Protein 3CJ1 (pdb70)

Foldseek 3Di:
DAKAKAKEWEQFFFWIKIWIKMFHPVCLQDFQGIFTQDMDTFPGGGLLVCLVPLLVSQVSCVVVVVVVCVRDDVVRQQVYEYEYEYELSLVQSCVVPVPSSVSNQVNNVVNVVVGNHNYDGHYYDDQVLFQVLLQSLQCRNVVQVDQDDDFPGTDPPTRAGAWEWEAGAFKIKTKGFDPDDDDDPVQWDWAQFANDITTMGMDIGGLLHQNSLVLQQVLLCVVPPQERAQFAAPDKDKDQVCVSCVTPSRVVGPRIDIYGYDLHLVVLLVSLVVVFAAPDEPDPDAQGPNHDDDADDAAYEYEYVVLVLVCCLCPQVVFDDQFLVRLSVSLSVLSNHHPVRQCVSPVDDCPCSRPSSNSSSNVSCCVCRRNNDHRVNSNRYHYDQDGNNHGRGSRVSVCCVVVVSTDSHDVVNVVVSVD

Organism: Rattus norvegicus (NCBI:txid10116)

Sequence (419 aa):
PALKYGIVLDAGSSHTSMFVYKWPADKENDTGIVGQHSSCDVQGGGISSYANDPSKAGQSLVRCLEQALRDVPRDRHASTPLYLGATAGMRLLNLTSPEATARVLEAVTQTLTQYPFDFRRGARILSGQDEGVFGWVTANYLLENFIKYGWVGRWIRPRKGTLGAMDLGGASTQITFETTSPSEDPGNEVHLLRLYGQHYRVYTHSFLCYGRDQILLRLLASALQIHRFHPCWPKGYSTQVLLQEVYQSPCTMGQSAIVSSLSGTSNATLCRDLVSRLFNISSCPFSQCSFNGVFQPPVAGNFIAFSAFYYTVDFLTTVMGLPVGTLKQLEEATTEITCNQTWTELQARVPGQKTRLADYCAVAMFIHQLLSRGYHFDERSFREVVFQKKAADTAVGWALGYMLNLTNLIPADLPGLRKGTHF

Radius of gyration: 22.25 Å; Cα contacts (8 Å, |Δi|>4): 853; chains: 1; bounding box: 43×50×69 Å

CATH classification: 3.30.420.40 (+1 more: 3.30.420.150)

Structure (mmCIF, N/CA/C/O backbone):
data_3CJ1
#
_entry.id   3CJ1
#
_cell.length_a   41.346
_cell.length_b   69.029
_cell.length_c   164.248
_cell.angle_alpha   90.00
_cell.angle_beta   90.00
_cell.angle_gamma   90.00
#
_symmetry.space_group_name_H-M   'P 21 21 21'
#
loop_
_entity.id
_entity.type
_entity.pdbx_description
1 polymer 'Ectonucleoside triphosphate diphosphohydrolase 2'
2 water water
#
loop_
_atom_site.group_PDB
_atom_site.id
_atom_site.type_symbol
_atom_site.label_atom_id
_atom_site.label_alt_id
_atom_site.label_comp_id
_atom_site.label_asym_id
_atom_site.label_entity_id
_atom_site.label_seq_id
_atom_site.pdbx_PDB_ins_code
_atom_site.Cartn_x
_atom_site.Cartn_y
_atom_site.Cartn_z
_atom_site.occupancy
_atom_site.B_iso_or_equiv
_atom_site.auth_seq_id
_atom_site.auth_comp_id
_atom_site.auth_asym_id
_atom_site.auth_atom_id
_atom_site.pdbx_PDB_model_num
ATOM 1 N N . PRO A 1 31 ? 33.427 37.542 -8.791 1.00 34.28 36 PRO A N 1
ATOM 2 C CA . PRO A 1 31 ? 34.145 38.815 -8.809 1.00 33.69 36 PRO A CA 1
ATOM 3 C C . PRO A 1 31 ? 33.342 39.954 -8.169 1.00 32.56 36 PRO A C 1
ATOM 4 O O . PRO A 1 31 ? 33.754 40.453 -7.122 1.00 33.28 36 PRO A O 1
ATOM 8 N N . ALA A 1 32 ? 32.225 40.366 -8.778 1.00 30.44 37 ALA A N 1
ATOM 9 C CA . ALA A 1 32 ? 31.349 41.364 -8.160 1.00 28.19 37 ALA A CA 1
ATOM 10 C C . ALA A 1 32 ? 30.575 40.706 -7.008 1.00 26.76 37 ALA A C 1
ATOM 11 O O . ALA A 1 32 ? 29.940 39.650 -7.201 1.00 25.87 37 ALA A O 1
ATOM 13 N N . LEU A 1 33 ? 30.650 41.332 -5.834 1.00 24.82 38 LEU A N 1
ATOM 14 C CA . LEU A 1 33 ? 30.097 40.759 -4.610 1.00 23.15 38 LEU A CA 1
ATOM 15 C C . LEU A 1 33 ? 28.798 41.424 -4.177 1.00 21.73 38 LEU A C 1
ATOM 16 O O . LEU A 1 33 ? 28.571 42.612 -4.451 1.00 21.49 38 LEU A O 1
ATOM 21 N N . LYS A 1 34 ? 27.940 40.638 -3.521 1.00 19.24 39 LYS A N 1
ATOM 22 C CA . LYS A 1 34 ? 26.788 41.172 -2.803 1.00 18.37 39 LYS A CA 1
ATOM 23 C C . LYS A 1 34 ? 27.002 40.923 -1.312 1.00 17.02 39 LYS A C 1
ATOM 24 O O . LYS A 1 34 ? 27.822 40.080 -0.933 1.00 14.93 39 LYS A O 1
ATOM 30 N N . TYR A 1 35 ? 26.289 41.681 -0.483 1.00 16.30 40 TYR A N 1
ATOM 31 C CA . TYR A 1 35 ? 26.469 41.614 0.975 1.00 16.50 40 TYR A CA 1
ATOM 32 C C . TYR A 1 35 ? 25.109 41.474 1.665 1.00 16.23 40 TYR A C 1
ATOM 33 O O . TYR A 1 35 ? 24.078 41.805 1.091 1.00 14.99 40 TYR A O 1
ATOM 42 N N . GLY A 1 36 ? 25.112 40.936 2.880 1.00 15.66 41 GLY A N 1
ATOM 43 C CA . GLY A 1 36 ? 23.885 40.922 3.690 1.00 15.41 41 GLY A CA 1
ATOM 44 C C . GLY A 1 36 ? 24.275 41.002 5.153 1.00 15.82 41 GLY A C 1
ATOM 45 O O . GLY A 1 36 ? 25.399 40.647 5.521 1.00 16.53 41 GLY A O 1
ATOM 46 N N . ILE A 1 37 ? 23.369 41.486 5.990 1.00 14.78 42 ILE A N 1
ATOM 47 C CA . ILE A 1 37 ? 23.725 41.692 7.380 1.00 15.06 42 ILE A CA 1
ATOM 48 C C . ILE A 1 37 ? 22.688 41.092 8.301 1.00 15.05 42 ILE A C 1
ATOM 49 O O . ILE A 1 37 ? 21.486 41.242 8.080 1.00 15.94 42 ILE A O 1
ATOM 54 N N . VAL A 1 38 ? 23.161 40.371 9.321 1.00 15.12 43 VAL A N 1
ATOM 55 C CA . VAL A 1 38 ? 22.264 39.884 10.361 1.00 15.63 43 VAL A CA 1
ATOM 56 C C . VAL A 1 38 ? 22.751 40.383 11.721 1.00 15.62 43 VAL A C 1
ATOM 57 O O . VAL A 1 38 ? 23.924 40.249 12.048 1.00 16.31 43 VAL A O 1
ATOM 61 N N . LEU A 1 39 ? 21.825 40.954 12.494 1.00 14.87 44 LEU A N 1
ATOM 62 C CA . LEU A 1 39 ? 22.059 41.234 13.911 1.00 15.48 44 LEU A CA 1
ATOM 63 C C . LEU A 1 39 ? 21.420 40.078 14.710 1.00 15.38 44 LEU A C 1
ATOM 64 O O . LEU A 1 39 ? 20.201 39.869 14.668 1.00 15.21 44 LEU A O 1
ATOM 69 N N . ASP A 1 40 ? 22.284 39.316 15.383 1.00 15.69 45 ASP A N 1
ATOM 70 C CA . ASP A 1 40 ? 21.908 38.249 16.282 1.00 16.08 45 ASP A CA 1
ATOM 71 C C . ASP A 1 40 ? 21.713 38.903 17.656 1.00 15.85 45 ASP A C 1
ATOM 72 O O . ASP A 1 40 ? 22.698 39.152 18.364 1.00 15.56 45 ASP A O 1
ATOM 77 N N . ALA A 1 41 ? 20.446 39.123 18.020 1.00 15.87 46 ALA A N 1
ATOM 78 C CA . ALA A 1 41 ? 20.072 39.759 19.290 1.00 16.68 46 ALA A CA 1
ATOM 79 C C . ALA A 1 41 ? 19.813 38.681 20.340 1.00 17.37 46 ALA A C 1
ATOM 80 O O . ALA A 1 41 ? 18.649 38.268 20.558 1.00 16.12 46 ALA A O 1
ATOM 82 N N . GLY A 1 42 ? 20.919 38.219 20.953 1.00 18.17 47 GLY A N 1
ATOM 83 C CA . GLY A 1 42 ? 20.897 37.112 21.910 1.00 19.13 47 GLY A CA 1
ATOM 84 C C . GLY A 1 42 ? 20.603 37.619 23.310 1.00 19.60 47 GLY A C 1
ATOM 85 O O . GLY A 1 42 ? 20.456 38.821 23.516 1.00 17.76 47 GLY A O 1
ATOM 86 N N . SER A 1 43 ? 20.502 36.707 24.274 1.00 19.99 48 SER A N 1
ATOM 87 C CA . SER A 1 43 ? 20.082 37.118 25.609 1.00 20.14 48 SER A CA 1
ATOM 88 C C . SER A 1 43 ? 21.102 37.963 26.341 1.00 20.45 48 SER A C 1
ATOM 89 O O . SER A 1 43 ? 20.710 38.819 27.107 1.00 22.51 48 SER A O 1
ATOM 92 N N . SER A 1 44 ? 22.392 37.701 26.140 1.00 19.33 49 SER A N 1
ATOM 93 C CA . SER A 1 44 ? 23.438 38.386 26.942 1.00 20.54 49 SER A CA 1
ATOM 94 C C . SER A 1 44 ? 24.054 39.553 26.185 1.00 19.76 49 SER A C 1
ATOM 95 O O . SER A 1 44 ? 24.697 40.424 26.784 1.00 19.78 49 SER A O 1
ATOM 98 N N . HIS A 1 45 ? 23.924 39.514 24.856 1.00 19.36 50 HIS A N 1
ATOM 99 C CA . HIS A 1 45 ? 24.457 40.556 24.009 1.00 19.22 50 HIS A CA 1
ATOM 100 C C . HIS A 1 45 ? 24.025 40.325 22.572 1.00 17.89 50 HIS A C 1
ATOM 101 O O . HIS A 1 45 ? 23.500 39.256 22.206 1.00 17.04 50 HIS A O 1
ATOM 108 N N . THR A 1 46 ? 24.236 41.392 21.808 1.00 18.02 51 THR A N 1
ATOM 109 C CA . THR A 1 46 ? 23.987 41.410 20.368 1.00 17.47 51 THR A CA 1
ATOM 110 C C . THR A 1 46 ? 25.300 41.302 19.609 1.00 17.51 51 THR A C 1
ATOM 111 O O . THR A 1 46 ? 26.295 41.954 19.951 1.00 17.17 51 THR A O 1
ATOM 115 N N . SER A 1 47 ? 25.305 40.461 18.572 1.00 16.86 52 SER A N 1
ATOM 116 C CA . SER A 1 47 ? 26.421 40.416 17.661 1.00 16.93 52 SER A CA 1
ATOM 117 C C . SER A 1 47 ? 25.950 40.698 16.248 1.00 18.08 52 SER A C 1
ATOM 118 O O . SER A 1 47 ? 24.886 40.240 15.844 1.00 18.80 52 SER A O 1
ATOM 121 N N . MET A 1 48 ? 26.784 41.398 15.484 1.00 16.83 53 MET A N 1
ATOM 122 C CA . MET A 1 48 ? 26.472 41.706 14.083 1.00 17.77 53 MET A CA 1
ATOM 123 C C . MET A 1 48 ? 27.358 40.874 13.157 1.00 17.07 53 MET A C 1
ATOM 124 O O . MET A 1 48 ? 28.563 40.783 13.375 1.00 17.70 53 MET A O 1
ATOM 129 N N . PHE A 1 49 ? 26.770 40.275 12.119 1.00 15.68 54 PHE A N 1
ATOM 130 C CA . PHE A 1 49 ? 27.547 39.531 11.131 1.00 16.63 54 PHE A CA 1
ATOM 131 C C . PHE A 1 49 ? 27.247 40.127 9.776 1.00 16.41 54 PHE A C 1
ATOM 132 O O . PHE A 1 49 ? 26.087 40.369 9.442 1.00 16.84 54 PHE A O 1
ATOM 140 N N . VAL A 1 50 ? 28.309 40.387 9.026 1.00 16.11 55 VAL A N 1
ATOM 141 C CA . VAL A 1 50 ? 28.200 40.825 7.627 1.00 16.55 55 VAL A CA 1
ATOM 142 C C . VAL A 1 50 ? 28.698 39.662 6.753 1.00 16.48 55 VAL A C 1
ATOM 143 O O . VAL A 1 50 ? 29.800 39.128 6.979 1.00 16.09 55 VAL A O 1
ATOM 147 N N . TYR A 1 51 ? 27.871 39.270 5.784 1.00 16.45 56 TYR A N 1
ATOM 148 C CA . TYR A 1 51 ? 28.172 38.170 4.849 1.00 15.74 56 TYR A CA 1
ATOM 149 C C . TYR A 1 51 ? 28.364 38.728 3.440 1.00 15.51 56 TYR A C 1
ATOM 150 O O . TYR A 1 51 ? 27.830 39.789 3.102 1.00 16.84 56 TYR A O 1
ATOM 159 N N . LYS A 1 52 ? 29.094 37.996 2.629 1.00 15.64 57 LYS A N 1
ATOM 160 C CA . LYS A 1 52 ? 29.338 38.427 1.235 1.00 16.15 57 LYS A CA 1
ATOM 161 C C . LYS A 1 52 ? 29.355 37.197 0.353 1.00 16.57 57 LYS A C 1
ATOM 162 O O . LYS A 1 52 ? 29.680 36.099 0.801 1.00 17.08 57 LYS A O 1
ATOM 168 N N . TRP A 1 53 ? 29.042 37.400 -0.924 1.00 17.02 58 TRP A N 1
ATOM 169 C CA . TRP A 1 53 ? 28.954 36.299 -1.886 1.00 17.73 58 TRP A CA 1
ATOM 170 C C . TRP A 1 53 ? 29.069 36.854 -3.304 1.00 18.88 58 TRP A C 1
ATOM 171 O O . TRP A 1 53 ? 28.732 38.015 -3.540 1.00 17.93 58 TRP A O 1
ATOM 182 N N . PRO A 1 54 ? 29.571 36.035 -4.234 1.00 20.71 59 PRO A N 1
ATOM 183 C CA . PRO A 1 54 ? 29.615 36.561 -5.618 1.00 22.75 59 PRO A CA 1
ATOM 184 C C . PRO A 1 54 ? 28.213 36.613 -6.212 1.00 24.59 59 PRO A C 1
ATOM 185 O O . PRO A 1 54 ? 27.449 35.673 -6.055 1.00 26.15 59 PRO A O 1
ATOM 189 N N . ALA A 1 55 ? 27.883 37.715 -6.873 1.00 27.68 60 ALA A N 1
ATOM 190 C CA . ALA A 1 55 ? 26.554 37.906 -7.469 1.00 30.92 60 ALA A CA 1
ATOM 191 C C . ALA A 1 55 ? 26.135 36.811 -8.478 1.00 33.20 60 ALA A C 1
ATOM 192 O O . ALA A 1 55 ? 24.957 36.445 -8.544 1.00 34.34 60 ALA A O 1
ATOM 194 N N . ASP A 1 56 ? 27.091 36.266 -9.235 1.00 34.82 61 ASP A N 1
ATOM 195 C CA . ASP A 1 56 ? 26.770 35.258 -10.257 1.00 36.28 61 ASP A CA 1
ATOM 196 C C . ASP A 1 56 ? 27.020 33.799 -9.838 1.00 36.66 61 ASP A C 1
ATOM 197 O O . ASP A 1 56 ? 27.088 32.916 -10.683 1.00 37.25 61 ASP A O 1
ATOM 202 N N . LYS A 1 57 ? 27.166 33.546 -8.535 1.00 37.33 62 LYS A N 1
ATOM 203 C CA . LYS A 1 57 ? 27.281 32.168 -8.008 1.00 37.81 62 LYS A CA 1
ATOM 204 C C . LYS A 1 57 ? 26.528 32.003 -6.689 1.00 37.86 62 LYS A C 1
ATOM 205 O O . LYS A 1 57 ? 26.698 30.988 -5.981 1.00 37.15 62 LYS A O 1
ATOM 211 N N . GLU A 1 58 ? 25.665 32.983 -6.406 1.00 37.53 63 GLU A N 1
ATOM 212 C CA . GLU A 1 58 ? 24.959 33.105 -5.123 1.00 37.51 63 GLU A CA 1
ATOM 213 C C . GLU A 1 58 ? 24.079 31.924 -4.705 1.00 37.53 63 GLU A C 1
ATOM 214 O O . GLU A 1 58 ? 23.813 31.756 -3.507 1.00 36.95 63 GLU A O 1
ATOM 220 N N . ASN A 1 59 ? 23.645 31.113 -5.679 1.00 37.64 64 ASN A N 1
ATOM 221 C CA . ASN A 1 59 ? 22.817 29.925 -5.405 1.00 38.29 64 ASN A CA 1
ATOM 222 C C . ASN A 1 59 ? 23.590 28.596 -5.200 1.00 38.18 64 ASN A C 1
ATOM 223 O O . ASN A 1 59 ? 22.968 27.553 -4.951 1.00 37.44 64 ASN A O 1
ATOM 228 N N . ASP A 1 60 ? 24.925 28.640 -5.311 1.00 37.80 65 ASP A N 1
ATOM 229 C CA . ASP A 1 60 ? 25.782 27.484 -4.971 1.00 38.18 65 ASP A CA 1
ATOM 230 C C . ASP A 1 60 ? 25.811 27.312 -3.453 1.00 37.58 65 ASP A C 1
ATOM 231 O O . ASP A 1 60 ? 25.837 28.308 -2.712 1.00 38.03 65 ASP A O 1
ATOM 236 N N . THR A 1 61 ? 25.824 26.060 -2.988 1.00 36.72 66 THR A N 1
ATOM 237 C CA . THR A 1 61 ? 25.980 25.801 -1.554 1.00 34.63 66 THR A CA 1
ATOM 238 C C . THR A 1 61 ? 27.393 26.150 -1.103 1.00 34.27 66 THR A C 1
ATOM 239 O O . THR A 1 61 ? 28.353 26.048 -1.877 1.00 34.06 66 THR A O 1
ATOM 243 N N . GLY A 1 62 ? 27.514 26.618 0.135 1.00 33.11 67 GLY A N 1
ATOM 244 C CA . GLY A 1 62 ? 28.817 26.955 0.704 1.00 31.72 67 GLY A CA 1
ATOM 245 C C . GLY A 1 62 ? 29.454 28.236 0.178 1.00 30.69 67 GLY A C 1
ATOM 246 O O . GLY A 1 62 ? 30.539 28.587 0.610 1.00 31.40 67 GLY A O 1
ATOM 247 N N . ILE A 1 63 ? 28.772 28.930 -0.737 1.00 28.96 68 ILE A N 1
ATOM 248 C CA . ILE A 1 63 ? 29.292 30.128 -1.423 1.00 26.33 68 ILE A CA 1
ATOM 249 C C . ILE A 1 63 ? 29.327 31.386 -0.532 1.00 23.86 68 ILE A C 1
ATOM 250 O O . ILE A 1 63 ? 30.303 32.161 -0.561 1.00 22.28 68 ILE A O 1
ATOM 255 N N . VAL A 1 64 ? 28.260 31.604 0.231 1.00 20.84 69 VAL A N 1
ATOM 256 C CA . VAL A 1 64 ? 28.210 32.754 1.154 1.00 19.59 69 VAL A CA 1
ATOM 257 C C . VAL A 1 64 ? 29.217 32.505 2.282 1.00 19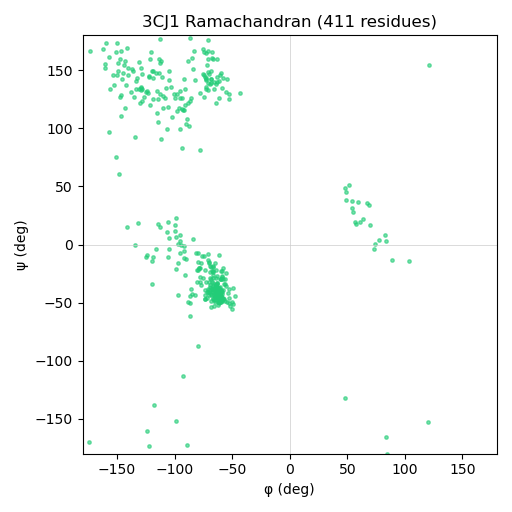.17 69 VAL A C 1
ATOM 258 O O . VAL A 1 64 ? 29.337 31.377 2.789 1.00 19.24 69 VAL A O 1
ATOM 262 N N . GLY A 1 65 ? 29.944 33.553 2.656 1.00 18.07 70 GLY A N 1
ATOM 263 C CA . GLY A 1 65 ? 30.872 33.484 3.776 1.00 18.73 70 GLY A CA 1
ATOM 264 C C . GLY A 1 65 ? 30.888 34.779 4.556 1.00 17.54 70 GLY A C 1
ATOM 265 O O . GLY A 1 65 ? 30.497 35.819 4.047 1.00 17.61 70 GLY A O 1
ATOM 266 N N . GLN A 1 66 ? 31.319 34.705 5.815 1.00 17.48 71 GLN A N 1
ATOM 267 C CA . GLN A 1 66 ? 31.397 35.880 6.666 1.00 17.64 71 GLN A CA 1
ATOM 268 C C . GLN A 1 66 ? 32.455 36.891 6.166 1.00 18.38 71 GLN A C 1
ATOM 269 O O . GLN A 1 66 ? 33.567 36.496 5.811 1.00 19.05 71 GLN A O 1
ATOM 275 N N . HIS A 1 67 ? 32.078 38.167 6.117 1.00 17.80 72 HIS A N 1
ATOM 276 C CA . HIS A 1 67 ? 32.992 39.268 5.733 1.00 18.50 72 HIS A CA 1
ATOM 277 C C . HIS A 1 67 ? 33.591 39.988 6.946 1.00 18.88 72 HIS A C 1
ATOM 278 O O . HIS A 1 67 ? 34.800 40.304 6.969 1.00 20.17 72 HIS A O 1
ATOM 285 N N . SER A 1 68 ? 32.748 40.249 7.940 1.00 18.38 73 SER A N 1
ATOM 286 C CA . SER A 1 68 ? 33.163 40.980 9.145 1.00 18.79 73 SER A CA 1
ATOM 287 C C . SER A 1 68 ? 32.139 40.731 10.260 1.00 18.59 73 SER A C 1
ATOM 288 O O . SER A 1 68 ? 31.063 40.156 10.020 1.00 16.94 73 SER A O 1
ATOM 291 N N . SER A 1 69 ? 32.489 41.125 11.471 1.00 19.26 74 SER A N 1
ATOM 292 C CA . SER A 1 69 ? 31.573 40.968 12.603 1.00 19.79 74 SER A CA 1
ATOM 293 C C . SER A 1 69 ? 31.861 42.065 13.629 1.00 20.21 74 SER A C 1
ATOM 294 O O . SER A 1 69 ? 32.900 42.737 13.555 1.00 20.01 74 SER A O 1
ATOM 297 N N . CYS A 1 70 ? 30.934 42.247 14.567 1.00 20.30 75 CYS A N 1
ATOM 298 C CA . CYS A 1 70 ? 31.064 43.285 15.593 1.00 20.95 75 CYS A CA 1
ATOM 299 C C . CYS A 1 70 ? 30.230 42.858 16.781 1.00 21.81 75 CYS A C 1
ATOM 300 O O . CYS A 1 70 ? 29.100 42.417 16.599 1.00 21.16 75 CYS A O 1
ATOM 303 N N . ASP A 1 71 ? 30.783 42.964 17.985 1.00 22.00 76 ASP A N 1
ATOM 304 C CA . ASP A 1 71 ? 30.019 42.669 19.185 1.00 22.23 76 ASP A CA 1
ATOM 305 C C . ASP A 1 71 ? 29.560 43.964 19.821 1.00 21.72 76 ASP A C 1
ATOM 306 O O . ASP A 1 71 ? 30.360 44.864 20.057 1.00 21.68 76 ASP A O 1
ATOM 311 N N . VAL A 1 72 ? 28.275 44.045 20.116 1.00 20.23 77 VAL A N 1
ATOM 312 C CA . VAL A 1 72 ? 27.690 45.250 20.669 1.00 19.89 77 VAL A CA 1
ATOM 313 C C . VAL A 1 72 ? 28.033 45.300 22.147 1.00 20.16 77 VAL A C 1
ATOM 314 O O . VAL A 1 72 ? 27.843 44.327 22.877 1.00 18.54 77 VAL A O 1
ATOM 318 N N . GLN A 1 73 ? 28.544 46.450 22.582 1.00 19.92 78 GLN A N 1
ATOM 319 C CA . GLN A 1 73 ? 28.829 46.675 23.995 1.00 21.40 78 GLN A CA 1
ATOM 320 C C . GLN A 1 73 ? 27.576 46.587 24.879 1.00 21.46 78 GLN A C 1
ATOM 321 O O . GLN A 1 73 ? 26.486 47.044 24.491 1.00 21.10 78 GLN A O 1
ATOM 327 N N . GLY A 1 74 ? 27.747 45.991 26.061 1.00 20.89 79 GLY A N 1
ATOM 328 C CA . GLY A 1 74 ? 26.665 45.868 27.040 1.00 21.55 79 GLY A CA 1
ATOM 329 C C . GLY A 1 74 ? 25.738 44.690 26.818 1.00 21.08 79 GLY A C 1
ATOM 330 O O . GLY A 1 74 ? 26.045 43.749 26.053 1.00 22.12 79 GLY A O 1
ATOM 331 N N . GLY A 1 75 ? 24.600 44.741 27.507 1.00 21.22 80 GLY A N 1
ATOM 332 C CA . GLY A 1 75 ? 23.639 43.635 27.557 1.00 20.44 80 GLY A CA 1
ATOM 333 C C . GLY A 1 75 ? 22.891 43.419 26.255 1.00 21.08 80 GLY A C 1
ATOM 334 O O . GLY A 1 75 ? 23.061 44.183 25.304 1.00 19.58 80 GLY A O 1
ATOM 335 N N . GLY A 1 76 ? 22.060 42.363 26.246 1.00 20.71 81 GLY A N 1
ATOM 336 C CA . GLY A 1 76 ? 21.120 42.091 25.139 1.00 20.56 81 GLY A CA 1
ATOM 337 C C . GLY A 1 76 ? 19.967 43.075 25.088 1.00 20.60 81 GLY A C 1
ATOM 338 O O . GLY A 1 76 ? 19.696 43.793 26.061 1.00 19.38 81 GLY A O 1
ATOM 339 N N . ILE A 1 77 ? 19.235 43.085 23.967 1.00 19.20 82 ILE A N 1
ATOM 340 C CA . ILE A 1 77 ? 18.160 44.084 23.799 1.00 19.49 82 ILE A CA 1
ATOM 341 C C . ILE A 1 77 ? 17.036 43.898 24.822 1.00 18.99 82 ILE A C 1
ATOM 342 O O . ILE A 1 77 ? 16.421 44.875 25.232 1.00 19.53 82 ILE A O 1
ATOM 347 N N . SER A 1 78 ? 16.825 42.662 25.285 1.00 18.60 83 SER A N 1
ATOM 348 C CA . SER A 1 78 ? 15.809 42.398 26.296 1.00 19.22 83 SER A CA 1
ATOM 349 C C . SER A 1 78 ? 16.188 43.017 27.651 1.00 19.46 83 SER A C 1
ATOM 350 O O . SER A 1 78 ? 15.332 43.207 28.502 1.00 20.82 83 SER A O 1
ATOM 353 N N . SER A 1 79 ? 17.467 43.330 27.832 1.00 19.82 84 SER A N 1
ATOM 354 C CA . SER A 1 79 ? 17.909 43.931 29.105 1.00 20.71 84 SER A CA 1
ATOM 355 C C . SER A 1 79 ? 17.491 45.413 29.238 1.00 21.08 84 SER A C 1
ATOM 356 O O . SER A 1 79 ? 17.591 46.013 30.326 1.00 21.08 84 SER A O 1
ATOM 359 N N . TYR A 1 80 ? 16.999 45.986 28.137 1.00 20.30 85 TYR A N 1
ATOM 360 C CA . TYR A 1 80 ? 16.453 47.328 28.099 1.00 21.30 85 TYR A CA 1
ATOM 361 C C . TYR A 1 80 ? 14.929 47.377 28.173 1.00 21.31 85 TYR A C 1
ATOM 362 O O . TYR A 1 80 ? 14.327 48.391 27.792 1.00 21.53 85 TYR A O 1
ATOM 371 N N . ALA A 1 81 ? 14.320 46.320 28.715 1.00 21.16 86 ALA A N 1
ATOM 372 C CA . ALA A 1 81 ? 12.866 46.247 28.861 1.00 22.55 86 ALA A CA 1
ATOM 373 C C . ALA A 1 81 ? 12.233 47.502 29.501 1.00 23.80 86 ALA A C 1
ATOM 374 O O . ALA A 1 81 ? 11.140 47.929 29.110 1.00 24.60 86 ALA A O 1
ATOM 376 N N . ASN A 1 82 ? 12.924 48.102 30.474 1.00 23.77 87 ASN A N 1
ATOM 377 C CA . ASN A 1 82 ? 12.393 49.293 31.167 1.00 24.60 87 ASN A CA 1
ATOM 378 C C . ASN A 1 82 ? 12.918 50.617 30.634 1.00 23.87 87 ASN A C 1
ATOM 379 O O . ASN A 1 82 ? 12.555 51.700 3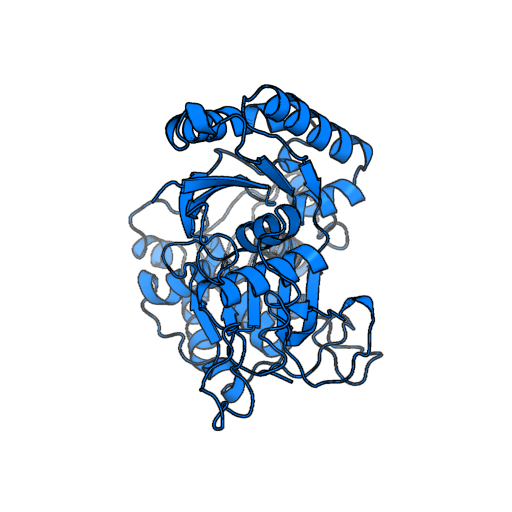1.143 1.00 24.33 87 ASN A O 1
ATOM 384 N N . ASP A 1 83 ? 13.773 50.538 29.619 1.00 22.91 88 ASP A N 1
ATOM 385 C CA . ASP A 1 83 ? 14.407 51.715 29.028 1.00 23.65 88 ASP A CA 1
ATOM 386 C C . ASP A 1 83 ? 14.630 51.414 27.530 1.00 23.59 88 ASP A C 1
ATOM 387 O O . ASP A 1 83 ? 15.767 51.401 27.065 1.00 23.06 88 ASP A O 1
ATOM 392 N N . PRO A 1 84 ? 13.538 51.155 26.780 1.00 23.82 89 PRO A N 1
ATOM 393 C CA . PRO A 1 84 ? 13.636 50.579 25.419 1.00 24.36 89 PRO A CA 1
ATOM 394 C C . PRO A 1 84 ? 14.429 51.413 24.423 1.00 24.96 89 PRO A C 1
ATOM 395 O O . PRO A 1 84 ? 15.079 50.855 23.530 1.00 24.78 89 PRO A O 1
ATOM 399 N N . SER A 1 85 ? 14.431 52.737 24.602 1.00 26.35 90 SER A N 1
ATOM 400 C CA . SER A 1 85 ? 15.193 53.597 23.702 1.00 26.93 90 SER A CA 1
ATOM 401 C C . SER A 1 85 ? 16.671 53.201 23.651 1.00 26.65 90 SER A C 1
ATOM 402 O O . SER A 1 85 ? 17.283 53.246 22.577 1.00 28.52 90 SER A O 1
ATOM 405 N N . LYS A 1 86 ? 17.221 52.735 24.775 1.00 24.39 91 LYS A N 1
ATOM 406 C CA . LYS A 1 86 ? 18.615 52.350 24.817 1.00 24.05 91 LYS A CA 1
ATOM 407 C C . LYS A 1 86 ? 18.891 51.112 23.931 1.00 23.05 91 LYS A C 1
ATOM 408 O O . LYS A 1 86 ? 20.037 50.898 23.534 1.00 22.54 91 LYS A O 1
ATOM 414 N N . ALA A 1 87 ? 17.863 50.297 23.646 1.00 21.39 92 ALA A N 1
ATOM 415 C CA . ALA A 1 87 ? 18.063 49.078 22.846 1.00 20.69 92 ALA A CA 1
ATOM 416 C C . ALA A 1 87 ? 18.502 49.457 21.429 1.00 21.00 92 ALA A C 1
ATOM 417 O O . ALA A 1 87 ? 19.479 48.921 20.911 1.00 19.32 92 ALA A O 1
ATOM 419 N N . GLY A 1 88 ? 17.839 50.457 20.849 1.00 20.71 93 GLY A N 1
ATOM 420 C CA . GLY A 1 88 ? 18.217 50.921 19.514 1.00 21.15 93 GLY A CA 1
ATOM 421 C C . GLY A 1 88 ? 19.569 51.600 19.532 1.00 21.87 93 GLY A C 1
ATOM 422 O O . GLY A 1 88 ? 20.427 51.312 18.695 1.00 22.54 93 GLY A O 1
ATOM 423 N N . GLN A 1 89 ? 19.770 52.534 20.471 1.00 22.64 94 GLN A N 1
ATOM 424 C CA . GLN A 1 89 ? 21.055 53.221 20.572 1.00 22.64 94 GLN A CA 1
ATOM 425 C C . GLN A 1 89 ? 22.238 52.258 20.751 1.00 21.61 94 GLN A C 1
ATOM 426 O O . GLN A 1 89 ? 23.351 52.557 20.281 1.00 21.37 94 GLN A O 1
ATOM 432 N N . SER A 1 90 ? 21.995 51.101 21.386 1.00 20.95 95 SER A N 1
ATOM 433 C CA . SER A 1 90 ? 23.072 50.150 21.641 1.00 20.19 95 SER A CA 1
ATOM 434 C C . SER A 1 90 ? 23.723 49.694 20.325 1.00 20.14 95 SER A C 1
ATOM 435 O O . SER A 1 90 ? 24.903 49.405 20.296 1.00 20.72 95 SER A O 1
ATOM 438 N N . LEU A 1 91 ? 22.939 49.669 19.253 1.00 18.58 96 LEU A N 1
ATOM 439 C CA . LEU A 1 91 ? 23.389 49.146 17.957 1.00 19.32 96 LEU A CA 1
ATOM 440 C C . LEU A 1 91 ? 24.246 50.090 17.126 1.00 19.60 96 LEU A C 1
ATOM 441 O O . LEU A 1 91 ? 24.883 49.668 16.164 1.00 19.96 96 LEU A O 1
ATOM 446 N N . VAL A 1 92 ? 24.255 51.370 17.488 1.00 19.28 97 VAL A N 1
ATOM 447 C CA . VAL A 1 92 ? 24.807 52.397 16.619 1.00 20.06 97 VAL A CA 1
ATOM 448 C C . VAL A 1 92 ? 26.272 52.160 16.260 1.00 19.49 97 VAL A C 1
ATOM 449 O O . VAL A 1 92 ? 26.616 52.223 15.110 1.00 19.43 97 VAL A O 1
ATOM 453 N N . ARG A 1 93 ? 27.115 51.844 17.240 1.00 20.28 98 ARG A N 1
ATOM 454 C CA . ARG A 1 93 ? 28.550 51.646 16.979 1.00 21.27 98 ARG A CA 1
ATOM 455 C C . ARG A 1 93 ? 28.808 50.529 15.934 1.00 21.11 98 ARG A C 1
ATOM 456 O O . ARG A 1 93 ? 29.603 50.690 14.985 1.00 19.48 98 ARG A O 1
ATOM 464 N N . CYS A 1 94 ? 28.117 49.403 16.105 1.00 20.00 99 CYS A N 1
ATOM 465 C CA . CYS A 1 94 ? 28.249 48.300 15.150 1.00 20.88 99 CYS A CA 1
ATOM 466 C C . CYS A 1 94 ? 27.676 48.643 13.770 1.00 19.63 99 CYS A C 1
ATOM 467 O O . CYS A 1 94 ? 28.258 48.283 12.742 1.00 19.85 99 CYS A O 1
ATOM 470 N N . LEU A 1 95 ? 26.558 49.364 13.734 1.00 19.37 100 LEU A N 1
ATOM 471 C CA . LEU A 1 95 ? 26.003 49.808 12.445 1.00 19.40 100 LEU A CA 1
ATOM 472 C C . LEU A 1 95 ? 26.961 50.788 11.728 1.00 19.15 100 LEU A C 1
ATOM 473 O O . LEU A 1 95 ? 27.074 50.778 10.490 1.00 19.01 100 LEU A O 1
ATOM 478 N N . GLU A 1 96 ? 27.661 51.611 12.507 1.00 19.61 101 GLU A N 1
ATOM 479 C CA . GLU A 1 96 ? 28.686 52.496 11.927 1.00 20.87 101 GLU A CA 1
ATOM 480 C C . GLU A 1 96 ? 29.817 51.688 11.275 1.00 20.48 101 GLU A C 1
ATOM 481 O O . GLU A 1 96 ? 30.331 52.068 10.201 1.00 21.23 101 GLU A O 1
ATOM 487 N N . GLN A 1 97 ? 30.178 50.568 11.903 1.00 20.31 102 GLN A N 1
ATOM 488 C CA . GLN A 1 97 ? 31.192 49.664 11.364 1.00 21.12 102 GLN A CA 1
ATOM 489 C C . GLN A 1 97 ? 30.683 49.039 10.080 1.00 20.89 102 GLN A C 1
ATOM 490 O O . GLN A 1 97 ? 31.433 48.960 9.091 1.00 22.03 102 GLN A O 1
ATOM 496 N N . ALA A 1 98 ? 29.415 48.607 10.082 1.00 20.68 103 ALA A N 1
ATOM 497 C CA . ALA A 1 98 ? 28.777 48.078 8.862 1.00 20.53 103 ALA A CA 1
ATOM 498 C C . ALA A 1 98 ? 28.873 49.028 7.666 1.00 20.60 103 ALA A C 1
ATOM 499 O O . ALA A 1 98 ? 29.058 48.569 6.541 1.00 20.99 103 ALA A O 1
ATOM 501 N N . LEU A 1 99 ? 28.731 50.334 7.925 1.00 20.43 104 LEU A N 1
ATOM 502 C CA . LEU A 1 99 ? 28.864 51.388 6.891 1.00 20.63 104 LEU A CA 1
ATOM 503 C C . LEU A 1 99 ? 30.257 51.375 6.271 1.00 20.75 104 LEU A C 1
ATOM 504 O O . LEU A 1 99 ? 30.418 51.613 5.054 1.00 21.37 104 LEU A O 1
ATOM 509 N N . ARG A 1 100 ? 31.265 51.099 7.101 1.00 21.30 105 ARG A N 1
ATOM 510 C CA . ARG A 1 100 ? 32.658 50.990 6.629 1.00 23.00 105 ARG A CA 1
ATOM 511 C C . ARG A 1 100 ? 32.996 49.644 5.989 1.00 22.79 105 ARG A C 1
ATOM 512 O O . ARG A 1 100 ? 33.806 49.593 5.076 1.00 22.68 105 ARG A O 1
ATOM 520 N N . ASP A 1 101 ? 32.362 48.570 6.456 1.00 22.40 106 ASP A N 1
ATOM 521 C CA . ASP A 1 101 ? 32.634 47.216 5.956 1.00 22.14 106 ASP A CA 1
ATOM 522 C C . ASP A 1 101 ? 31.984 46.947 4.605 1.00 22.03 106 ASP A C 1
ATOM 523 O O . ASP A 1 101 ? 32.531 46.195 3.798 1.00 22.65 106 ASP A O 1
ATOM 528 N N . VAL A 1 102 ? 30.803 47.519 4.372 1.00 20.92 107 VAL A N 1
ATOM 529 C CA . VAL A 1 102 ? 30.082 47.280 3.125 1.00 20.46 107 VAL A CA 1
ATOM 530 C C . VAL A 1 102 ? 30.372 48.465 2.178 1.00 20.57 107 VAL A C 1
ATOM 531 O O . VAL A 1 102 ? 30.239 49.619 2.597 1.00 18.80 107 VAL A O 1
ATOM 535 N N . PRO A 1 103 ? 30.780 48.189 0.916 1.00 22.08 108 PRO A N 1
ATOM 536 C CA . PRO A 1 103 ? 30.976 49.302 -0.036 1.00 22.35 108 PRO A CA 1
ATOM 537 C C . PRO A 1 103 ? 29.730 50.190 -0.157 1.00 23.99 108 PRO A C 1
ATOM 538 O O . PRO A 1 103 ? 28.594 49.689 -0.162 1.00 21.98 108 PRO A O 1
ATOM 542 N N . ARG A 1 104 ? 29.963 51.497 -0.297 1.00 26.27 109 ARG A N 1
ATOM 543 C CA . ARG A 1 104 ? 28.915 52.509 -0.188 1.00 28.62 109 ARG A CA 1
ATOM 544 C C . ARG A 1 104 ? 27.821 52.268 -1.208 1.00 29.33 109 ARG A C 1
ATOM 545 O O . ARG A 1 104 ? 26.603 52.300 -0.885 1.00 28.87 109 ARG A O 1
ATOM 553 N N . ASP A 1 105 ? 28.348 52.055 -2.504 1.00 27.72 110 ASP A N 1
ATOM 554 C CA . ASP A 1 105 ? 27.463 51.803 -3.641 1.00 27.69 110 ASP A CA 1
ATOM 555 C C . ASP A 1 105 ? 26.611 50.545 -3.492 1.00 26.27 110 ASP A C 1
ATOM 556 O O . ASP A 1 105 ? 25.692 50.328 -4.281 1.00 25.85 110 ASP A O 1
ATOM 561 N N . ARG A 1 106 ? 26.903 49.738 -2.465 1.00 25.15 111 ARG A N 1
ATOM 562 C CA . ARG A 1 106 ? 26.127 48.546 -2.202 1.00 24.75 111 ARG A CA 1
ATOM 563 C C . ARG A 1 106 ? 25.192 48.690 -1.000 1.00 23.53 111 ARG A C 1
ATOM 564 O O . ARG A 1 106 ? 24.323 47.834 -0.836 1.00 22.28 111 ARG A O 1
ATOM 572 N N . HIS A 1 107 ? 25.330 49.762 -0.201 1.00 22.57 112 HIS A N 1
ATOM 573 C CA . HIS A 1 107 ? 24.536 49.906 1.049 1.00 22.20 112 HIS A CA 1
ATOM 574 C C . HIS A 1 107 ? 23.048 49.679 0.779 1.00 21.92 112 HIS A C 1
ATOM 575 O O . HIS A 1 107 ? 22.417 48.851 1.444 1.00 20.88 112 HIS A O 1
ATOM 582 N N . ALA A 1 108 ? 22.522 50.364 -0.247 1.00 21.16 113 ALA A N 1
ATOM 583 C CA . ALA A 1 108 ? 21.081 50.365 -0.540 1.00 21.43 113 ALA A CA 1
ATOM 584 C C . ALA A 1 108 ? 20.500 48.998 -0.911 1.00 21.55 113 ALA A C 1
ATOM 585 O O . ALA A 1 108 ? 19.317 48.745 -0.689 1.00 22.01 113 ALA A O 1
ATOM 587 N N . SER A 1 109 ? 21.329 48.124 -1.465 1.00 20.74 114 SER A N 1
ATOM 588 C CA . SER A 1 109 ? 20.878 46.822 -1.930 1.00 21.90 114 SER A CA 1
ATOM 589 C C . SER A 1 109 ? 21.351 45.694 -1.008 1.00 21.29 114 SER A C 1
ATOM 590 O O . SER A 1 109 ? 21.248 44.514 -1.354 1.00 22.53 114 SER A O 1
ATOM 593 N N . THR A 1 110 ? 21.886 46.062 0.151 1.00 20.75 115 THR A N 1
ATOM 594 C CA . THR A 1 110 ? 22.283 45.080 1.171 1.00 19.50 115 THR A CA 1
ATOM 595 C C . THR A 1 110 ? 21.133 44.855 2.162 1.00 19.39 115 THR A C 1
ATOM 596 O O . THR A 1 110 ? 20.746 45.812 2.860 1.00 19.37 115 THR A O 1
ATOM 600 N N . PRO A 1 111 ? 20.573 43.618 2.221 1.00 18.52 116 PRO A N 1
ATOM 601 C CA . PRO A 1 111 ? 19.506 43.408 3.211 1.00 17.96 116 PRO A CA 1
ATOM 602 C C . PRO A 1 111 ? 20.083 43.362 4.616 1.00 17.12 116 PRO A C 1
ATOM 603 O O . PRO A 1 111 ? 21.210 42.881 4.800 1.00 16.64 116 PRO A O 1
ATOM 607 N N . LEU A 1 112 ? 19.330 43.921 5.570 1.00 15.99 117 LEU A N 1
ATOM 608 C CA . LEU A 1 112 ? 19.715 43.918 6.988 1.00 16.88 117 LEU A CA 1
ATOM 609 C C . LEU A 1 112 ? 18.544 43.328 7.773 1.00 15.96 117 LEU A C 1
ATOM 610 O O . LEU A 1 112 ? 17.419 43.815 7.648 1.00 16.04 117 LEU A O 1
ATOM 615 N N . TYR A 1 113 ? 18.817 42.305 8.591 1.00 16.38 118 TYR A N 1
ATOM 616 C CA . TYR A 1 113 ? 17.796 41.649 9.432 1.00 16.06 118 TYR A CA 1
ATOM 617 C C . TYR A 1 113 ? 18.231 41.725 10.884 1.00 15.98 118 TYR A C 1
ATOM 618 O O . TYR A 1 113 ? 19.428 41.637 11.159 1.00 16.62 118 TYR A O 1
ATOM 627 N N . LEU A 1 114 ? 17.272 41.882 11.795 1.00 15.30 119 LEU A N 1
ATOM 628 C CA . LEU A 1 114 ? 17.540 41.588 13.204 1.00 14.76 119 LEU A CA 1
ATOM 629 C C . LEU A 1 114 ? 16.664 40.412 13.611 1.00 15.03 119 LEU A C 1
ATOM 630 O O . LEU A 1 114 ? 15.458 40.401 13.376 1.00 14.90 119 LEU A O 1
ATOM 635 N N . GLY A 1 115 ? 17.276 39.438 14.266 1.00 14.34 120 GLY A N 1
ATOM 636 C CA . GLY A 1 115 ? 16.547 38.245 14.796 1.00 15.13 120 GLY A CA 1
ATOM 637 C C . GLY A 1 115 ? 16.875 38.168 16.291 1.00 15.70 120 GLY A C 1
ATOM 638 O O . GLY A 1 115 ? 18.034 38.258 16.666 1.00 16.00 120 GLY A O 1
ATOM 639 N N . ALA A 1 116 ? 15.855 38.012 17.126 1.00 15.49 121 ALA A N 1
ATOM 640 C CA . ALA A 1 116 ? 16.068 37.961 18.578 1.00 14.47 121 ALA A CA 1
ATOM 641 C C . ALA A 1 116 ? 15.649 36.580 19.047 1.00 15.44 121 ALA A C 1
ATOM 642 O O . ALA A 1 116 ? 14.759 35.986 18.466 1.00 16.35 121 ALA A O 1
ATOM 644 N N . THR A 1 117 ? 16.317 36.081 20.083 1.00 14.70 122 THR A N 1
ATOM 645 C CA . THR A 1 117 ? 16.066 34.701 20.512 1.00 14.86 122 THR A CA 1
ATOM 646 C C . THR A 1 117 ? 15.524 34.641 21.948 1.00 15.69 122 THR A C 1
ATOM 647 O O . THR A 1 117 ? 14.548 35.363 22.278 1.00 15.00 122 THR A O 1
ATOM 651 N N . ALA A 1 118 ? 16.025 33.684 22.748 1.00 15.49 123 ALA A N 1
ATOM 652 C CA . ALA A 1 118 ? 15.344 33.347 24.031 1.00 15.57 123 ALA A CA 1
ATOM 653 C C . ALA A 1 118 ? 15.215 34.518 25.012 1.00 15.60 123 ALA A C 1
ATOM 654 O O . ALA A 1 118 ? 14.266 34.539 25.821 1.00 16.17 123 ALA A O 1
ATOM 656 N N . GLY A 1 119 ? 16.107 35.513 24.961 1.00 15.63 124 GLY A N 1
ATOM 657 C CA . GLY A 1 119 ? 15.935 36.639 25.903 1.00 16.93 124 GLY A CA 1
ATOM 658 C C . GLY A 1 119 ? 14.636 37.376 25.630 1.00 17.12 124 GLY A C 1
ATOM 659 O O . GLY A 1 119 ? 13.924 37.730 26.558 1.00 16.97 124 GLY A O 1
ATOM 660 N N . MET A 1 120 ? 14.318 37.564 24.347 1.00 16.17 125 MET A N 1
ATOM 661 C CA . MET A 1 120 ? 13.093 38.237 23.959 1.00 17.52 125 MET A CA 1
ATOM 662 C C . MET A 1 120 ? 11.897 37.282 24.103 1.00 17.21 125 MET A C 1
ATOM 663 O O . MET A 1 120 ? 10.813 37.740 24.412 1.00 16.51 125 MET A O 1
ATOM 668 N N . ARG A 1 121 ? 12.083 35.971 23.891 1.00 16.94 126 ARG A N 1
ATOM 669 C CA . ARG A 1 121 ? 10.978 35.045 24.179 1.00 17.31 126 ARG A CA 1
ATOM 670 C C . ARG A 1 121 ? 10.569 35.120 25.649 1.00 17.37 126 ARG A C 1
ATOM 671 O O . ARG A 1 121 ? 9.374 35.117 25.983 1.00 18.05 126 ARG A O 1
ATOM 679 N N . LEU A 1 122 ? 11.565 35.245 26.523 1.00 17.02 127 LEU A N 1
ATOM 680 C CA . LEU A 1 122 ? 11.309 35.308 27.978 1.00 16.18 127 LEU A CA 1
ATOM 681 C C . LEU A 1 122 ? 10.637 36.639 28.347 1.00 16.67 127 LEU A C 1
ATOM 682 O O . LEU A 1 122 ? 9.674 36.673 29.145 1.00 16.55 127 LEU A O 1
ATOM 687 N N . LEU A 1 123 ? 11.139 37.734 27.772 1.00 15.94 128 LEU A N 1
ATOM 688 C CA . LEU A 1 123 ? 10.533 39.052 28.030 1.00 17.05 128 LEU A CA 1
ATOM 689 C C . LEU A 1 123 ? 9.087 39.072 27.514 1.00 18.35 128 LEU A C 1
ATOM 690 O O . LEU A 1 123 ? 8.211 39.680 28.122 1.00 18.49 128 LEU A O 1
ATOM 695 N N . ASN A 1 124 ? 8.816 38.364 26.420 1.00 19.34 129 ASN A N 1
ATOM 696 C CA . ASN A 1 124 ? 7.426 38.313 25.920 1.00 20.56 129 ASN A CA 1
ATOM 697 C C . ASN A 1 124 ? 6.443 37.583 26.861 1.00 21.11 129 ASN A C 1
ATOM 698 O O . ASN A 1 124 ? 5.225 37.873 26.883 1.00 21.34 129 ASN A O 1
ATOM 703 N N . LEU A 1 125 ? 6.967 36.666 27.669 1.00 21.73 130 LEU A N 1
ATOM 704 C CA . LEU A 1 125 ? 6.150 35.996 28.697 1.00 23.00 130 LEU A CA 1
ATOM 705 C C . LEU A 1 125 ? 5.822 36.979 29.814 1.00 24.01 130 LEU A C 1
ATOM 706 O O . LEU A 1 125 ? 4.718 36.989 30.347 1.00 24.49 130 LEU A O 1
ATOM 711 N N . THR A 1 126 ? 6.806 37.784 30.175 1.00 23.19 131 THR A N 1
ATOM 712 C CA . THR A 1 126 ? 6.681 38.745 31.271 1.00 24.47 131 THR A CA 1
ATOM 713 C C . THR A 1 126 ? 5.805 39.944 30.862 1.00 23.80 131 THR A C 1
ATOM 714 O O . THR A 1 126 ? 4.903 40.380 31.628 1.00 24.00 131 THR A O 1
ATOM 718 N N . SER A 1 127 ? 6.075 40.485 29.677 1.00 22.34 132 SER A N 1
ATOM 719 C CA . SER A 1 127 ? 5.410 41.704 29.219 1.00 22.29 132 SER A CA 1
ATOM 720 C C . SER A 1 127 ? 5.443 41.819 27.706 1.00 21.88 132 SER A C 1
ATOM 721 O O . SER A 1 127 ? 6.426 42.316 27.166 1.00 20.44 132 SER A O 1
ATOM 724 N N . PRO A 1 128 ? 4.364 41.403 27.018 1.00 22.15 133 PRO A N 1
ATOM 725 C CA . PRO A 1 128 ? 4.300 41.631 25.572 1.00 22.30 133 PRO A CA 1
ATOM 726 C C . PRO A 1 128 ? 4.473 43.105 25.197 1.00 22.56 133 PRO A C 1
ATOM 727 O O . PRO A 1 128 ? 5.056 43.433 24.159 1.00 21.67 133 PRO A O 1
ATOM 731 N N . GLU A 1 129 ? 3.951 43.986 26.037 1.00 22.14 134 GLU A N 1
ATOM 732 C CA . GLU A 1 129 ? 4.062 45.430 25.796 1.00 22.77 134 GLU A CA 1
ATOM 733 C C . GLU A 1 129 ? 5.515 45.926 25.783 1.00 21.69 134 GLU A C 1
ATOM 734 O O . GLU A 1 129 ? 5.919 46.595 24.836 1.00 21.81 134 GLU A O 1
ATOM 740 N N . ALA A 1 130 ? 6.290 45.603 26.822 1.00 20.68 135 ALA A N 1
ATOM 741 C CA . ALA A 1 130 ? 7.711 45.951 26.897 1.00 19.77 135 ALA A CA 1
ATOM 742 C C . ALA A 1 130 ? 8.497 45.337 25.720 1.00 19.06 135 ALA A C 1
ATOM 743 O O . ALA A 1 130 ? 9.373 45.984 25.136 1.00 19.69 135 ALA A O 1
ATOM 745 N N . THR A 1 131 ? 8.169 44.095 25.371 1.00 18.71 136 THR A N 1
ATOM 746 C CA . THR A 1 131 ? 8.809 43.406 24.221 1.00 18.39 136 THR A CA 1
ATOM 747 C C . THR A 1 131 ? 8.582 44.183 22.929 1.00 19.31 136 THR A C 1
ATOM 748 O O . THR A 1 131 ? 9.516 44.430 22.148 1.00 20.13 136 THR A O 1
ATOM 752 N N . ALA A 1 132 ? 7.337 44.601 22.730 1.00 18.91 137 ALA A N 1
ATOM 753 C CA . ALA A 1 132 ? 6.957 45.392 21.578 1.00 19.32 137 ALA A CA 1
ATOM 754 C C . ALA A 1 132 ? 7.695 46.746 21.534 1.00 19.81 137 ALA A C 1
ATOM 755 O O . ALA A 1 132 ? 8.159 47.150 20.488 1.00 19.24 137 ALA A O 1
ATOM 757 N N . ARG A 1 133 ? 7.817 47.431 22.678 1.00 19.11 138 ARG A N 1
ATOM 758 C CA . ARG A 1 133 ? 8.547 48.700 22.731 1.00 20.80 138 ARG A CA 1
ATOM 759 C C . ARG A 1 133 ? 10.032 48.531 22.372 1.00 19.71 138 ARG A C 1
ATOM 760 O O . ARG A 1 133 ? 10.632 49.375 21.691 1.00 19.08 138 ARG A O 1
ATOM 768 N N . VAL A 1 134 ? 10.630 47.432 22.816 1.00 18.77 139 VAL A N 1
ATOM 769 C CA . VAL A 1 134 ? 12.033 47.156 22.467 1.00 18.65 139 VAL A CA 1
ATOM 770 C C . VAL A 1 134 ? 12.171 46.908 20.956 1.00 19.06 139 VAL A C 1
ATOM 771 O O . VAL A 1 134 ? 13.096 47.423 20.314 1.00 18.50 139 VAL A O 1
ATOM 775 N N . LEU A 1 135 ? 11.289 46.064 20.406 1.00 18.68 140 LEU A N 1
ATOM 776 C CA . LEU A 1 135 ? 11.299 45.817 18.953 1.00 19.72 140 LEU A CA 1
ATOM 777 C C . LEU A 1 135 ? 11.063 47.124 18.207 1.00 20.36 140 LEU A C 1
ATOM 778 O O . LEU A 1 135 ? 11.715 47.356 17.204 1.00 20.09 140 LEU A O 1
ATOM 783 N N . GLU A 1 136 ? 10.172 47.980 18.732 1.00 20.76 141 GLU A N 1
ATOM 784 C CA . GLU A 1 136 ? 9.905 49.304 18.118 1.00 22.43 141 GLU A CA 1
ATOM 785 C C . GLU A 1 136 ? 11.165 50.185 18.132 1.00 21.27 141 GLU A C 1
ATOM 786 O O . GLU A 1 136 ? 11.504 50.774 17.132 1.00 21.76 141 GLU A O 1
ATOM 792 N N . ALA A 1 137 ? 11.885 50.213 19.251 1.00 21.03 142 ALA A N 1
ATOM 793 C CA . ALA A 1 137 ? 13.132 50.977 19.378 1.00 20.48 142 ALA A CA 1
ATOM 794 C C . ALA A 1 137 ? 14.245 50.532 18.418 1.00 19.95 142 ALA A C 1
ATOM 795 O O . ALA A 1 137 ? 14.874 51.385 17.760 1.00 21.25 142 ALA A O 1
ATOM 797 N N . VAL A 1 138 ? 14.524 49.227 18.346 1.00 19.53 143 VAL A N 1
ATOM 798 C CA . VAL A 1 138 ? 15.565 48.766 17.402 1.00 19.64 143 VAL A CA 1
ATOM 799 C C . VAL A 1 138 ? 15.131 49.044 15.971 1.00 19.80 143 VAL A C 1
ATOM 800 O O . VAL A 1 138 ? 15.953 49.438 15.156 1.00 19.76 143 VAL A O 1
ATOM 804 N N . THR A 1 139 ? 13.837 48.876 15.692 1.00 20.27 144 THR A N 1
ATOM 805 C CA . THR A 1 139 ? 13.295 49.172 14.348 1.00 21.02 144 THR A CA 1
ATOM 806 C C . THR A 1 139 ? 13.552 50.636 13.971 1.00 22.11 144 THR A C 1
ATOM 807 O O . THR A 1 139 ? 14.034 50.934 12.865 1.00 21.74 144 THR A O 1
ATOM 811 N N . GLN A 1 140 ? 13.262 51.547 14.902 1.00 22.59 145 GLN A N 1
ATOM 812 C CA . GLN A 1 140 ? 13.417 52.979 14.646 1.00 24.46 145 GLN A CA 1
ATOM 813 C C . GLN A 1 140 ? 14.858 53.315 14.291 1.00 23.10 145 GLN A C 1
ATOM 814 O O . GLN A 1 140 ? 15.102 54.052 13.326 1.00 23.52 145 GLN A O 1
ATOM 820 N N . THR A 1 141 ? 15.803 52.791 15.073 1.00 21.52 146 THR A N 1
ATOM 821 C CA . THR A 1 141 ? 17.219 52.989 14.804 1.00 20.79 146 THR A CA 1
ATOM 822 C C . THR A 1 141 ? 17.620 52.410 13.439 1.00 21.09 146 THR A C 1
ATOM 823 O O . THR A 1 141 ? 18.282 53.080 12.634 1.00 20.48 146 THR A O 1
ATOM 827 N N . LEU A 1 142 ? 17.207 51.170 13.177 1.00 19.88 147 LEU A N 1
ATOM 828 C CA . LEU A 1 142 ? 17.681 50.462 11.980 1.00 20.37 147 LEU A CA 1
ATOM 829 C C . LEU A 1 142 ? 17.158 51.088 10.691 1.00 20.85 147 LEU A C 1
ATOM 830 O O . LEU A 1 142 ? 17.875 51.156 9.686 1.00 20.43 147 LEU A O 1
ATOM 835 N N . THR A 1 143 ? 15.922 51.574 10.731 1.00 22.66 148 THR A N 1
ATOM 836 C CA . THR A 1 143 ? 15.360 52.295 9.580 1.00 24.16 148 THR A CA 1
ATOM 837 C C . THR A 1 143 ? 16.065 53.623 9.238 1.00 24.42 148 THR A C 1
ATOM 838 O O . THR A 1 143 ? 15.873 54.156 8.140 1.00 24.05 148 THR A O 1
ATOM 842 N N . GLN A 1 144 ? 16.869 54.158 10.164 1.00 24.17 149 GLN A N 1
ATOM 843 C CA . GLN A 1 144 ? 17.658 55.378 9.888 1.00 24.75 149 GLN A CA 1
ATOM 844 C C . GLN A 1 144 ? 18.897 55.101 9.029 1.00 24.57 149 GLN A C 1
ATOM 845 O O . GLN A 1 144 ? 19.494 56.023 8.455 1.00 25.12 149 GLN A O 1
ATOM 851 N N . TYR A 1 145 ? 19.282 53.829 8.925 1.00 24.12 150 TYR A N 1
ATOM 852 C CA . TYR A 1 145 ? 20.463 53.462 8.147 1.00 23.76 150 TYR A CA 1
ATOM 853 C C . TYR A 1 145 ? 20.146 53.189 6.665 1.00 23.49 150 TYR A C 1
ATOM 854 O O . TYR A 1 145 ? 18.998 52.905 6.316 1.00 23.98 150 TYR A O 1
ATOM 863 N N . PRO A 1 146 ? 21.161 53.301 5.790 1.00 23.09 151 PRO A N 1
ATOM 864 C CA . PRO A 1 146 ? 20.977 53.188 4.335 1.00 22.72 151 PRO A CA 1
ATOM 865 C C . PRO A 1 146 ? 20.782 51.771 3.765 1.00 22.57 151 PRO A C 1
ATOM 866 O O . PRO A 1 146 ? 20.450 51.642 2.576 1.00 22.84 151 PRO A O 1
ATOM 870 N N . PHE A 1 147 ? 20.987 50.742 4.594 1.00 22.06 152 PHE A N 1
ATOM 871 C CA . PHE A 1 147 ? 20.790 49.336 4.185 1.00 21.66 152 PHE A CA 1
ATOM 872 C C . PHE A 1 147 ? 19.314 49.044 3.930 1.00 21.54 152 PHE A C 1
ATOM 873 O O . PHE A 1 147 ? 18.428 49.790 4.393 1.00 22.26 152 PHE A O 1
ATOM 881 N N . ASP A 1 148 ? 19.057 47.974 3.193 1.00 21.59 153 ASP A N 1
ATOM 882 C CA . ASP A 1 148 ? 17.698 47.530 2.951 1.00 20.98 153 ASP A CA 1
ATOM 883 C C . ASP A 1 148 ? 17.183 46.775 4.210 1.00 20.78 153 ASP A C 1
ATOM 884 O O . ASP A 1 148 ? 17.202 45.553 4.250 1.00 21.22 153 ASP A O 1
ATOM 889 N N . PHE A 1 149 ? 16.736 47.524 5.219 1.00 20.22 154 PHE A N 1
ATOM 890 C CA . PHE A 1 149 ? 16.231 46.935 6.465 1.00 19.98 154 PHE A CA 1
ATOM 891 C C . PHE A 1 149 ? 14.962 46.107 6.209 1.00 19.81 154 PHE A C 1
ATOM 892 O O . PHE A 1 149 ? 13.969 46.630 5.680 1.00 19.60 154 PHE A O 1
ATOM 900 N N . ARG A 1 150 ? 15.000 44.823 6.563 1.00 19.55 155 ARG A N 1
ATOM 901 C CA A ARG A 1 150 ? 13.905 43.893 6.284 0.50 18.81 155 ARG A CA 1
ATOM 902 C CA B ARG A 1 150 ? 13.874 43.931 6.277 0.50 19.29 155 ARG A CA 1
ATOM 903 C C . ARG A 1 150 ? 13.163 43.414 7.530 1.00 19.23 155 ARG A C 1
ATOM 904 O O . ARG A 1 150 ? 12.331 42.510 7.447 1.00 19.26 155 ARG A O 1
ATOM 919 N N . GLY A 1 151 ? 13.459 44.023 8.677 1.00 18.39 156 GLY A N 1
ATOM 920 C CA . GLY A 1 151 ? 12.665 43.776 9.873 1.00 18.56 156 GLY A CA 1
ATOM 921 C C . GLY A 1 151 ? 13.428 43.223 11.053 1.00 18.29 156 GLY A C 1
ATOM 922 O O . GLY A 1 151 ? 14.473 42.588 10.895 1.00 18.47 156 GLY A O 1
ATOM 923 N N . ALA A 1 152 ? 12.876 43.497 12.234 1.00 18.75 157 ALA A N 1
ATOM 924 C CA . ALA A 1 152 ? 13.322 42.913 13.507 1.00 17.55 157 ALA A CA 1
ATOM 925 C C . ALA A 1 152 ? 12.230 41.914 13.922 1.00 18.19 157 ALA A C 1
ATOM 926 O O . ALA A 1 152 ? 11.042 42.286 14.038 1.00 18.75 157 ALA A O 1
ATOM 928 N N . ARG A 1 153 ? 12.625 40.671 14.171 1.00 16.46 158 ARG A N 1
ATOM 929 C CA . ARG A 1 153 ? 11.685 39.610 14.473 1.00 16.50 158 ARG A CA 1
ATOM 930 C C . ARG A 1 153 ? 12.214 38.762 15.634 1.00 15.54 158 ARG A C 1
ATOM 931 O O . ARG A 1 153 ? 13.431 38.631 15.782 1.00 16.26 158 ARG A O 1
ATOM 939 N N . ILE A 1 154 ? 11.320 38.163 16.410 1.00 14.70 159 ILE A N 1
ATOM 940 C CA . ILE A 1 154 ? 11.713 37.126 17.399 1.00 14.67 159 ILE A CA 1
ATOM 941 C C . ILE A 1 154 ? 11.626 35.740 16.714 1.00 14.98 159 ILE A C 1
ATOM 942 O O . ILE A 1 154 ? 10.547 35.348 16.225 1.00 14.93 159 ILE A O 1
ATOM 947 N N . LEU A 1 155 ? 12.741 35.010 16.636 1.00 14.41 160 LEU A N 1
ATOM 948 C CA . LEU A 1 155 ? 12.731 33.664 16.070 1.00 15.21 160 LEU A CA 1
ATOM 949 C C . LEU A 1 155 ? 12.015 32.701 17.026 1.00 13.98 160 LEU A C 1
ATOM 950 O O . LEU A 1 155 ? 12.126 32.857 18.266 1.00 14.85 160 LEU A O 1
ATOM 955 N N . SER A 1 156 ? 11.346 31.684 16.493 1.00 14.49 161 SER A N 1
ATOM 956 C CA . SER A 1 156 ? 10.901 30.593 17.361 1.00 13.49 161 SER A CA 1
ATOM 957 C C . SER A 1 156 ? 12.104 29.742 17.786 1.00 13.33 161 SER A C 1
ATOM 958 O O . SER A 1 156 ? 13.146 29.786 17.158 1.00 12.61 161 SER A O 1
ATOM 961 N N . GLY A 1 157 ? 11.921 28.913 18.801 1.00 14.18 162 GLY A N 1
ATOM 962 C CA . GLY A 1 157 ? 12.969 27.929 19.149 1.00 13.57 162 GLY A CA 1
ATOM 963 C C . GLY A 1 157 ? 13.297 26.969 18.028 1.00 13.28 162 GLY A C 1
ATOM 964 O O . GLY A 1 157 ? 14.456 26.610 17.832 1.00 12.62 162 GLY A O 1
ATOM 965 N N . GLN A 1 158 ? 12.275 26.534 17.318 1.00 12.59 163 GLN A N 1
ATOM 966 C CA . GLN A 1 158 ? 12.499 25.695 16.112 1.00 12.78 163 GLN A CA 1
ATOM 967 C C . GLN A 1 158 ? 13.341 26.416 15.081 1.00 13.84 163 GLN A C 1
ATOM 968 O O . GLN A 1 158 ? 14.317 25.833 14.571 1.00 13.23 163 GLN A O 1
ATOM 974 N N . ASP A 1 159 ? 12.974 27.664 14.759 1.00 12.92 164 ASP A N 1
ATOM 975 C CA . ASP A 1 159 ? 13.799 28.503 13.855 1.00 14.23 164 ASP A CA 1
ATOM 976 C C . ASP A 1 159 ? 15.254 28.507 14.270 1.00 14.84 164 ASP A C 1
ATOM 977 O O . ASP A 1 159 ? 16.155 28.291 13.483 1.00 14.43 164 ASP A O 1
ATOM 982 N N . GLU A 1 160 ? 15.489 28.798 15.540 1.00 14.59 165 GLU A N 1
ATOM 983 C CA . GLU A 1 160 ? 16.852 28.941 16.040 1.00 14.12 165 GLU A CA 1
ATOM 984 C C . GLU A 1 160 ? 17.632 27.629 15.843 1.00 14.01 165 GLU A C 1
ATOM 985 O O . GLU A 1 160 ? 18.779 27.656 15.379 1.00 15.32 165 GLU A O 1
ATOM 991 N N . GLY A 1 161 ? 17.006 26.495 16.176 1.00 13.36 166 GLY A N 1
ATOM 992 C CA . GLY A 1 161 ? 17.662 25.183 16.054 1.00 12.48 166 GLY A CA 1
ATOM 993 C C . GLY A 1 161 ? 17.939 24.855 14.584 1.00 13.05 166 GLY A C 1
ATOM 994 O O . GLY A 1 161 ? 19.075 24.565 14.169 1.00 14.06 166 GLY A O 1
ATOM 995 N N . VAL A 1 162 ? 16.869 24.948 13.790 1.00 12.01 167 VAL A N 1
ATOM 996 C CA . VAL A 1 162 ? 17.002 24.588 12.363 1.00 13.12 167 VAL A CA 1
ATOM 997 C C . VAL A 1 162 ? 18.007 25.476 11.636 1.00 12.10 167 VAL A C 1
ATOM 998 O O . VAL A 1 162 ? 18.865 24.963 10.876 1.00 12.30 167 VAL A O 1
ATOM 1002 N N . PHE A 1 163 ? 17.948 26.805 11.834 1.00 12.44 168 PHE A N 1
ATOM 1003 C CA . PHE A 1 163 ? 18.889 27.701 11.128 1.00 13.43 168 PHE A CA 1
ATOM 1004 C C . PHE A 1 163 ? 20.367 27.462 11.504 1.00 14.21 168 PHE A C 1
ATOM 1005 O O . PHE A 1 163 ? 21.281 27.555 10.642 1.00 13.78 168 PHE A O 1
ATOM 1013 N N . GLY A 1 164 ? 20.621 27.070 12.751 1.00 13.52 169 GLY A N 1
ATOM 1014 C CA . GLY A 1 164 ? 22.004 26.691 13.123 1.00 13.63 169 GLY A CA 1
ATOM 1015 C C . GLY A 1 164 ? 22.448 25.407 12.412 1.00 13.78 169 GLY A C 1
ATOM 1016 O O . GLY A 1 164 ? 23.597 25.301 11.984 1.00 14.04 169 GLY A O 1
ATOM 1017 N N . TRP A 1 165 ? 21.531 24.448 12.279 1.00 13.25 170 TRP A N 1
ATOM 1018 C CA . TRP A 1 165 ? 21.820 23.183 11.569 1.00 13.94 170 TRP A CA 1
ATOM 1019 C C . TRP A 1 165 ? 22.099 23.516 10.086 1.00 14.25 170 TRP A C 1
ATOM 1020 O O . TRP A 1 165 ? 23.053 22.980 9.484 1.00 14.52 170 TRP A O 1
ATOM 1031 N N . VAL A 1 166 ? 21.283 24.396 9.507 1.00 14.56 171 VAL A N 1
ATOM 1032 C CA . VAL A 1 166 ? 21.555 24.829 8.089 1.00 14.94 171 VAL A CA 1
ATOM 1033 C C . VAL A 1 166 ? 22.921 25.508 7.956 1.00 15.10 171 VAL A C 1
ATOM 1034 O O . VAL A 1 166 ? 23.695 25.168 7.075 1.00 14.94 171 VAL A O 1
ATOM 1038 N N . THR A 1 167 ? 23.227 26.446 8.847 1.00 14.27 172 THR A N 1
ATOM 1039 C CA . THR A 1 167 ? 24.535 27.109 8.806 1.00 14.43 172 THR A CA 1
ATOM 1040 C C . THR A 1 167 ? 25.667 26.088 8.738 1.00 14.62 172 THR A C 1
ATOM 1041 O O . THR A 1 167 ? 26.559 26.200 7.870 1.00 13.86 172 THR A O 1
ATOM 1045 N N . ALA A 1 168 ? 25.683 25.170 9.698 1.00 12.76 173 ALA A N 1
ATOM 1046 C CA . ALA A 1 168 ? 26.809 24.212 9.801 1.00 15.22 173 ALA A CA 1
ATOM 1047 C C . ALA A 1 168 ? 26.941 23.378 8.528 1.00 14.55 173 ALA A C 1
ATOM 1048 O O . ALA A 1 168 ? 28.011 23.234 7.981 1.00 15.56 173 ALA A O 1
ATOM 1050 N N . ASN A 1 169 ? 25.819 22.857 8.038 1.00 13.87 174 ASN A N 1
ATOM 1051 C CA . ASN A 1 169 ? 25.838 21.938 6.876 1.00 13.98 174 ASN A CA 1
ATOM 1052 C C . ASN A 1 169 ? 26.075 22.679 5.562 1.00 14.45 174 ASN A C 1
ATOM 1053 O O . ASN A 1 169 ? 26.657 22.132 4.623 1.00 15.57 174 ASN A O 1
ATOM 1058 N N . TYR A 1 170 ? 25.643 23.939 5.516 1.00 14.36 175 TYR A N 1
ATOM 1059 C CA . TYR A 1 170 ? 25.910 24.764 4.337 1.00 14.25 175 TYR A CA 1
ATOM 1060 C C . TYR A 1 170 ? 27.409 25.029 4.224 1.00 14.13 175 TYR A C 1
ATOM 1061 O O . TYR A 1 170 ? 28.001 24.890 3.146 1.00 15.00 175 TYR A O 1
ATOM 1070 N N . LEU A 1 171 ? 28.016 25.415 5.351 1.00 14.27 176 LEU A N 1
ATOM 1071 C CA . LEU A 1 171 ? 29.407 25.815 5.356 1.00 16.24 176 LEU A CA 1
ATOM 1072 C C . LEU A 1 171 ? 30.310 24.633 5.044 1.00 16.31 176 LEU A C 1
ATOM 1073 O O . LEU A 1 171 ? 31.373 24.824 4.391 1.00 17.45 176 LEU A O 1
ATOM 1078 N N . LEU A 1 172 ? 29.904 23.450 5.478 1.00 17.26 177 LEU A N 1
ATOM 1079 C CA . LEU A 1 172 ? 30.747 22.245 5.344 1.00 18.82 177 LEU A CA 1
ATOM 1080 C C . LEU A 1 172 ? 30.410 21.430 4.094 1.00 19.20 177 LEU A C 1
ATOM 1081 O O . LEU A 1 172 ? 30.942 20.318 3.900 1.00 19.17 177 LEU A O 1
ATOM 1086 N N . GLU A 1 173 ? 29.558 22.009 3.252 1.00 17.55 178 GLU A N 1
ATOM 1087 C CA . GLU A 1 173 ? 29.211 21.441 1.910 1.00 19.39 178 GLU A CA 1
ATOM 1088 C C . GLU A 1 173 ? 28.605 20.042 2.018 1.00 18.10 178 GLU A C 1
ATOM 1089 O O . GLU A 1 173 ? 28.853 19.144 1.180 1.00 18.37 178 GLU A O 1
ATOM 1095 N N . ASN A 1 174 ? 27.801 19.833 3.059 1.00 16.78 179 ASN A N 1
ATOM 1096 C CA . ASN A 1 174 ? 27.140 18.550 3.220 1.00 16.69 179 ASN A CA 1
ATOM 1097 C C . ASN A 1 174 ? 25.894 18.368 2.361 1.00 16.08 179 ASN A C 1
ATOM 1098 O O . ASN A 1 174 ? 25.353 17.287 2.339 1.00 18.40 179 ASN A O 1
ATOM 1103 N N . PHE A 1 175 ? 25.432 19.427 1.668 1.00 17.23 180 PHE A N 1
ATOM 1104 C CA . PHE A 1 175 ? 24.230 19.320 0.839 1.00 17.53 180 PHE A CA 1
ATOM 1105 C C . PHE A 1 175 ? 24.598 19.008 -0.628 1.00 17.55 180 PHE A C 1
ATOM 1106 O O . PHE A 1 175 ? 23.709 18.876 -1.476 1.00 19.86 180 PHE A O 1
ATOM 1114 N N . ILE A 1 176 ? 25.898 18.896 -0.900 1.00 17.68 181 ILE A N 1
ATOM 1115 C CA . ILE A 1 176 ? 26.338 18.512 -2.256 1.00 17.36 181 ILE A CA 1
ATOM 1116 C C . ILE A 1 176 ? 25.919 17.052 -2.478 1.00 17.62 181 ILE A C 1
ATOM 1117 O O . ILE A 1 176 ? 25.981 16.270 -1.554 1.00 16.45 181 ILE A O 1
ATOM 1122 N N . LYS A 1 177 ? 25.489 16.686 -3.699 1.00 17.91 182 LYS A N 1
ATOM 1123 C CA . LYS A 1 177 ? 25.190 15.279 -4.017 1.00 18.83 182 LYS A CA 1
ATOM 1124 C C . LYS A 1 177 ? 26.481 14.653 -4.547 1.00 17.15 182 LYS A C 1
ATOM 1125 O O . LYS A 1 177 ? 26.913 14.950 -5.664 1.00 15.86 182 LYS A O 1
ATOM 1131 N N . TYR A 1 178 ? 27.136 13.855 -3.703 1.00 15.47 183 TYR A N 1
ATOM 1132 C CA . TYR A 1 178 ? 28.472 13.320 -4.030 1.00 13.88 183 TYR A CA 1
ATOM 1133 C C . TYR A 1 178 ? 28.405 12.074 -4.923 1.00 13.47 183 TYR A C 1
ATOM 1134 O O . TYR A 1 178 ? 27.498 11.234 -4.790 1.00 13.46 183 TYR A O 1
ATOM 1143 N N . GLY A 1 179 ? 29.351 12.019 -5.836 1.00 13.26 184 GLY A N 1
ATOM 1144 C CA . GLY A 1 179 ? 29.489 10.937 -6.820 1.00 11.89 184 GLY A CA 1
ATOM 1145 C C . GLY A 1 179 ? 29.378 11.530 -8.217 1.00 13.79 184 GLY A C 1
ATOM 1146 O O . GLY A 1 179 ? 29.686 12.735 -8.459 1.00 11.93 184 GLY A O 1
ATOM 1147 N N . TRP A 1 180 ? 28.925 10.684 -9.140 1.00 12.12 185 TRP A N 1
ATOM 1148 C CA . TRP A 1 180 ? 28.790 11.103 -10.522 1.00 13.83 185 TRP A CA 1
ATOM 1149 C C . TRP A 1 180 ? 27.821 10.160 -11.206 1.00 14.35 185 TRP A C 1
ATOM 1150 O O . TRP A 1 180 ? 27.399 9.144 -10.603 1.00 14.61 185 TRP A O 1
ATOM 1161 N N . VAL A 1 181 ? 27.473 10.482 -12.448 1.00 15.38 186 VAL A N 1
ATOM 1162 C CA . VAL A 1 181 ? 26.455 9.659 -13.134 1.00 16.58 186 VAL A CA 1
ATOM 1163 C C . VAL A 1 181 ? 26.822 8.171 -13.095 1.00 16.20 186 VAL A C 1
ATOM 1164 O O . VAL A 1 181 ? 27.933 7.778 -13.437 1.00 14.92 186 VAL A O 1
ATOM 1168 N N . GLY A 1 182 ? 25.860 7.342 -12.663 1.00 16.00 187 GLY A N 1
ATOM 1169 C CA . GLY A 1 182 ? 26.110 5.913 -12.653 1.00 16.55 187 GLY A CA 1
ATOM 1170 C C . GLY A 1 182 ? 26.739 5.402 -11.355 1.00 16.49 187 GLY A C 1
ATOM 1171 O O . GLY A 1 182 ? 26.843 4.167 -11.156 1.00 17.15 187 GLY A O 1
ATOM 1172 N N . ARG A 1 183 ? 27.231 6.329 -10.518 1.00 14.74 188 ARG A N 1
ATOM 1173 C CA . ARG A 1 183 ? 27.870 5.945 -9.275 1.00 14.84 188 ARG A CA 1
ATOM 1174 C C . ARG A 1 183 ? 27.689 7.056 -8.216 1.00 15.27 188 ARG A C 1
ATOM 1175 O O . ARG A 1 183 ? 28.586 7.853 -7.939 1.00 14.24 188 ARG A O 1
ATOM 1183 N N . TRP A 1 184 ? 26.478 7.141 -7.668 1.00 16.13 189 TRP A N 1
ATOM 1184 C CA . TRP A 1 184 ? 26.175 8.151 -6.632 1.00 16.56 189 TRP A CA 1
ATOM 1185 C C . TRP A 1 184 ? 26.437 7.475 -5.330 1.00 17.86 189 TRP A C 1
ATOM 1186 O O . TRP A 1 184 ? 26.118 6.293 -5.194 1.00 18.47 189 TRP A O 1
ATOM 1197 N N . ILE A 1 185 ? 26.990 8.196 -4.354 1.00 17.85 190 ILE A N 1
ATOM 1198 C CA . ILE A 1 185 ? 27.259 7.539 -3.085 1.00 19.89 190 ILE A CA 1
ATOM 1199 C C . ILE A 1 185 ? 25.939 7.202 -2.381 1.00 20.27 190 ILE A C 1
ATOM 1200 O O . ILE A 1 185 ? 24.978 7.995 -2.413 1.00 19.01 190 ILE A O 1
ATOM 1205 N N . ARG A 1 186 ? 25.905 6.007 -1.787 1.00 21.19 191 ARG A N 1
ATOM 1206 C CA . ARG A 1 186 ? 24.727 5.491 -1.064 1.00 22.61 191 ARG A CA 1
ATOM 1207 C C . ARG A 1 186 ? 25.227 4.885 0.231 1.00 22.85 191 ARG A C 1
ATOM 1208 O O . ARG A 1 186 ? 26.093 4.018 0.190 1.00 23.87 191 ARG A O 1
ATOM 1216 N N . PRO A 1 187 ? 24.660 5.304 1.384 1.00 23.54 192 PRO A N 1
ATOM 1217 C CA . PRO A 1 187 ? 23.608 6.304 1.534 1.00 22.96 192 PRO A CA 1
ATOM 1218 C C . PRO A 1 187 ? 24.161 7.658 1.143 1.00 21.93 192 PRO A C 1
ATOM 1219 O O . PRO A 1 187 ? 25.404 7.823 1.032 1.00 22.57 192 PRO A O 1
ATOM 1223 N N . ARG A 1 188 ? 23.276 8.622 0.941 1.00 19.68 193 ARG A N 1
ATOM 1224 C CA . ARG A 1 188 ? 23.758 9.929 0.549 1.00 19.08 193 ARG A CA 1
ATOM 1225 C C . ARG A 1 188 ? 24.547 10.534 1.707 1.00 17.49 193 ARG A C 1
ATOM 1226 O O . ARG A 1 188 ? 24.417 10.073 2.856 1.00 17.06 193 ARG A O 1
ATOM 1234 N N . LYS A 1 189 ? 25.399 11.512 1.397 1.00 16.82 194 LYS A N 1
ATOM 1235 C CA . LYS A 1 189 ? 26.266 12.178 2.377 1.00 15.70 194 LYS A CA 1
ATOM 1236 C C . LYS A 1 189 ? 25.526 12.501 3.699 1.00 15.28 194 LYS A C 1
ATOM 1237 O O . LYS A 1 189 ? 24.441 13.112 3.702 1.00 15.49 194 LYS A O 1
ATOM 1243 N N . GLY A 1 190 ? 26.129 12.137 4.827 1.00 14.09 195 GLY A N 1
ATOM 1244 C CA . GLY A 1 190 ? 25.490 12.454 6.139 1.00 13.96 195 GLY A CA 1
ATOM 1245 C C . GLY A 1 190 ? 25.537 13.942 6.462 1.00 13.75 195 GLY A C 1
ATOM 1246 O O . GLY A 1 190 ? 26.356 14.684 5.911 1.00 12.96 195 GLY A O 1
ATOM 1247 N N . THR A 1 191 ? 24.655 14.389 7.359 1.00 12.81 196 THR A N 1
ATOM 1248 C CA . THR A 1 191 ? 24.665 15.781 7.800 1.00 12.67 196 THR A CA 1
ATOM 1249 C C . THR A 1 191 ? 25.091 15.856 9.271 1.00 13.97 196 THR A C 1
ATOM 1250 O O . THR A 1 191 ? 25.015 14.861 10.020 1.00 14.69 196 THR A O 1
ATOM 1254 N N . LEU A 1 192 ? 25.570 17.043 9.635 1.00 14.00 197 LEU A N 1
ATOM 1255 C CA . LEU A 1 192 ? 26.097 17.318 10.968 1.00 14.13 197 LEU A CA 1
ATOM 1256 C C . LEU A 1 192 ? 24.930 17.756 11.840 1.00 14.81 197 LEU A C 1
ATOM 1257 O O . LEU A 1 192 ? 24.263 18.742 11.505 1.00 13.79 197 LEU A O 1
ATOM 1262 N N . GLY A 1 193 ? 24.687 17.042 12.932 1.00 13.18 198 GLY A N 1
ATOM 1263 C CA . GLY A 1 193 ? 23.774 17.520 13.976 1.00 13.16 198 GLY A CA 1
ATOM 1264 C C . GLY A 1 193 ? 24.326 18.799 14.588 1.00 13.22 198 GLY A C 1
ATOM 1265 O O . GLY A 1 193 ? 25.536 19.090 14.537 1.00 13.95 198 GLY A O 1
ATOM 1266 N N . ALA A 1 194 ? 23.451 19.572 15.225 1.00 12.43 199 ALA A N 1
ATOM 1267 C CA . ALA A 1 194 ? 23.891 20.854 15.806 1.00 12.07 199 ALA A CA 1
ATOM 1268 C C . ALA A 1 194 ? 23.420 20.925 17.271 1.00 11.84 199 ALA A C 1
ATOM 1269 O O . ALA A 1 194 ? 22.273 20.677 17.575 1.00 11.41 199 ALA A O 1
ATOM 1271 N N . MET A 1 195 ? 24.321 21.352 18.137 1.00 12.45 200 MET A N 1
ATOM 1272 C CA . MET A 1 195 ? 23.956 21.663 19.533 1.00 12.50 200 MET A CA 1
ATOM 1273 C C . MET A 1 195 ? 24.467 23.053 19.849 1.00 12.47 200 MET A C 1
ATOM 1274 O O . MET A 1 195 ? 25.661 23.309 19.736 1.00 12.02 200 MET A O 1
ATOM 1279 N N . ASP A 1 196 ? 23.538 23.925 20.266 1.00 13.10 201 ASP A N 1
ATOM 1280 C CA . ASP A 1 196 ? 23.830 25.366 20.470 1.00 12.65 201 ASP A CA 1
ATOM 1281 C C . ASP A 1 196 ? 23.522 25.698 21.930 1.00 12.88 201 ASP A C 1
ATOM 1282 O O . ASP A 1 196 ? 22.386 25.476 22.370 1.00 13.07 201 ASP A O 1
ATOM 1287 N N . LEU A 1 197 ? 24.508 26.156 22.683 1.00 13.58 202 LEU A N 1
ATOM 1288 C CA . LEU A 1 197 ? 24.218 26.559 24.063 1.00 14.35 202 LEU A CA 1
ATOM 1289 C C . LEU A 1 197 ? 24.269 28.099 24.115 1.00 14.32 202 LEU A C 1
ATOM 1290 O O . LEU A 1 197 ? 25.347 28.706 24.136 1.00 13.99 202 LEU A O 1
ATOM 1295 N N . GLY A 1 198 ? 23.083 28.718 24.073 1.00 14.59 203 GLY A N 1
ATOM 1296 C CA . GLY A 1 198 ? 22.962 30.176 24.110 1.00 15.08 203 GLY A CA 1
ATOM 1297 C C . GLY A 1 198 ? 22.874 30.582 25.575 1.00 15.49 203 GLY A C 1
ATOM 1298 O O . GLY A 1 198 ? 23.043 29.730 26.457 1.00 16.17 203 GLY A O 1
ATOM 1299 N N . GLY A 1 199 ? 22.601 31.857 25.836 1.00 15.56 204 GLY A N 1
ATOM 1300 C CA . GLY A 1 199 ? 22.511 32.296 27.235 1.00 15.09 204 GLY A CA 1
ATOM 1301 C C . GLY A 1 199 ? 21.203 31.922 27.916 1.00 14.24 204 GLY A C 1
ATOM 1302 O O . GLY A 1 199 ? 21.180 31.743 29.164 1.00 14.37 204 GLY A O 1
ATOM 1303 N N . ALA A 1 200 ? 20.130 31.797 27.129 1.00 13.35 205 ALA A N 1
ATOM 1304 C CA . ALA A 1 200 ? 18.804 31.539 27.761 1.00 13.77 205 ALA A CA 1
ATOM 1305 C C . ALA A 1 200 ? 18.043 30.311 27.276 1.00 13.82 205 ALA A C 1
ATOM 1306 O O . ALA A 1 200 ? 17.062 29.892 27.903 1.00 14.38 205 ALA A O 1
ATOM 1308 N N . SER A 1 201 ? 18.501 29.685 26.194 1.00 12.54 206 SER A N 1
ATOM 1309 C CA . SER A 1 201 ? 17.913 28.391 25.774 1.00 12.40 206 SER A CA 1
ATOM 1310 C C . SER A 1 201 ? 19.040 27.576 25.162 1.00 12.68 206 SER A C 1
ATOM 1311 O O . SER A 1 201 ? 20.136 28.124 24.917 1.00 12.74 206 SER A O 1
ATOM 1314 N N . THR A 1 202 ? 18.791 26.277 24.968 1.00 11.89 207 THR A N 1
ATOM 1315 C CA . THR A 1 202 ? 19.740 25.426 24.235 1.00 12.49 207 THR A CA 1
ATOM 1316 C C . THR A 1 202 ? 18.957 24.603 23.236 1.00 11.24 207 THR A C 1
ATOM 1317 O O . THR A 1 202 ? 17.813 24.238 23.502 1.00 12.61 207 THR A O 1
ATOM 1321 N N . GLN A 1 203 ? 19.533 24.424 22.035 1.00 11.19 208 GLN A N 1
ATOM 1322 C CA . GLN A 1 203 ? 18.830 23.656 20.977 1.00 11.28 208 GLN A CA 1
ATOM 1323 C C . GLN A 1 203 ? 19.626 22.421 20.585 1.00 11.50 208 GLN A C 1
ATOM 1324 O O . GLN A 1 203 ? 20.896 22.431 20.617 1.00 11.61 208 GLN A O 1
ATOM 1330 N N . ILE A 1 204 ? 18.909 21.388 20.178 1.00 11.13 209 ILE A N 1
ATOM 1331 C CA . ILE A 1 204 ? 19.548 20.191 19.572 1.00 11.33 209 ILE A CA 1
ATOM 1332 C C . ILE A 1 204 ? 18.722 19.883 18.319 1.00 11.51 209 ILE A C 1
ATOM 1333 O O . ILE A 1 204 ? 17.489 19.924 18.328 1.00 11.87 209 ILE A O 1
ATOM 1338 N N . THR A 1 205 ? 19.439 19.642 17.223 1.00 11.56 210 THR A N 1
ATOM 1339 C CA . THR A 1 205 ? 18.823 19.495 15.877 1.00 12.14 210 THR A CA 1
ATOM 1340 C C . THR A 1 205 ? 19.640 18.478 15.091 1.00 11.51 210 THR A C 1
ATOM 1341 O O . THR A 1 205 ? 20.873 18.572 15.020 1.00 12.49 210 THR A O 1
ATOM 1345 N N . PHE A 1 206 ? 18.978 17.462 14.518 1.00 11.67 211 PHE A N 1
ATOM 1346 C CA . PHE A 1 206 ? 19.742 16.533 13.683 1.00 12.11 211 PHE A CA 1
ATOM 1347 C C . PHE A 1 206 ? 18.831 15.785 12.763 1.00 12.13 211 PHE A C 1
ATOM 1348 O O . PHE A 1 206 ? 17.643 15.628 13.067 1.00 11.62 211 PHE A O 1
ATOM 1356 N N . GLU A 1 207 ? 19.411 15.317 11.648 1.00 11.85 212 GLU A N 1
ATOM 1357 C CA . GLU A 1 207 ? 18.701 14.471 10.684 1.00 11.82 212 GLU A CA 1
ATOM 1358 C C . GLU A 1 207 ? 18.452 13.078 11.275 1.00 12.82 212 GLU A C 1
ATOM 1359 O O . GLU A 1 207 ? 19.379 12.451 11.856 1.00 13.23 212 GLU A O 1
ATOM 1365 N N . THR A 1 208 ? 17.221 12.582 11.134 1.00 14.40 213 THR A N 1
ATOM 1366 C CA . THR A 1 208 ? 16.877 11.297 11.743 1.00 15.75 213 THR A CA 1
ATOM 1367 C C . THR A 1 208 ? 15.984 10.450 10.825 1.00 16.42 213 THR A C 1
ATOM 1368 O O . THR A 1 208 ? 15.226 11.004 10.018 1.00 16.08 213 THR A O 1
ATOM 1372 N N . THR A 1 209 ? 16.098 9.133 10.978 1.00 17.76 214 THR A N 1
ATOM 1373 C CA . THR A 1 209 ? 15.223 8.202 10.268 1.00 19.93 214 THR A CA 1
ATOM 1374 C C . THR A 1 209 ? 14.033 7.794 11.124 1.00 20.78 214 THR A C 1
ATOM 1375 O O . THR A 1 209 ? 13.144 7.069 10.652 1.00 19.27 214 THR A O 1
ATOM 1379 N N . SER A 1 210 ? 14.046 8.208 12.395 1.00 20.03 215 SER A N 1
ATOM 1380 C CA . SER A 1 210 ? 12.968 7.861 13.328 1.00 21.48 215 SER A CA 1
ATOM 1381 C C . SER A 1 210 ? 11.654 8.539 12.984 1.00 21.70 215 SER A C 1
ATOM 1382 O O . SER A 1 210 ? 11.629 9.684 12.575 1.00 21.56 215 SER A O 1
ATOM 1385 N N . PRO A 1 211 ? 10.525 7.824 13.171 1.00 23.42 216 PRO A N 1
ATOM 1386 C CA . PRO A 1 211 ? 9.200 8.403 12.977 1.00 23.97 216 PRO A CA 1
ATOM 1387 C C . PRO A 1 211 ? 8.960 9.587 13.934 1.00 24.30 216 PRO A C 1
ATOM 1388 O O . PRO A 1 211 ? 9.473 9.600 15.052 1.00 22.65 216 PRO A O 1
ATOM 1392 N N . SER A 1 212 ? 8.223 10.580 13.454 1.00 24.95 217 SER A N 1
ATOM 1393 C CA . SER A 1 212 ? 7.851 11.739 14.256 1.00 25.31 217 SER A CA 1
ATOM 1394 C C . SER A 1 212 ? 6.782 11.327 15.278 1.00 23.86 217 SER A C 1
ATOM 1395 O O . SER A 1 212 ? 5.832 10.606 14.951 1.00 24.97 217 SER A O 1
ATOM 1398 N N . GLU A 1 213 ? 6.954 11.750 16.525 1.00 22.19 218 GLU A N 1
ATOM 1399 C CA . GLU A 1 213 ? 5.935 11.478 17.550 1.00 21.12 218 GLU A CA 1
ATOM 1400 C C . GLU A 1 213 ? 5.340 12.758 18.129 1.00 20.32 218 GLU A C 1
ATOM 1401 O O . GLU A 1 213 ? 4.317 12.713 18.829 1.00 21.06 218 GLU A O 1
ATOM 1407 N N . ASP A 1 214 ? 5.949 13.896 17.819 1.00 19.00 219 ASP A N 1
ATOM 1408 C CA . ASP A 1 214 ? 5.456 15.189 18.289 1.00 18.80 219 ASP A CA 1
ATOM 1409 C C . ASP A 1 214 ? 5.671 16.221 17.191 1.00 18.06 219 ASP A C 1
ATOM 1410 O O . ASP A 1 214 ? 6.825 16.502 16.805 1.00 16.63 219 ASP A O 1
ATOM 1415 N N . PRO A 1 215 ? 4.578 16.797 16.684 1.00 19.32 220 PRO A N 1
ATOM 1416 C CA . PRO A 1 215 ? 4.689 17.720 15.555 1.00 19.07 220 PRO A CA 1
ATOM 1417 C C . PRO A 1 215 ? 5.577 18.923 15.858 1.00 18.40 220 PRO A C 1
ATOM 1418 O O . PRO A 1 215 ? 6.214 19.442 14.946 1.00 18.73 220 PRO A O 1
ATOM 1422 N N . GLY A 1 216 ? 5.678 19.332 17.130 1.00 16.51 221 GLY A N 1
ATOM 1423 C CA . GLY A 1 216 ? 6.486 20.474 17.504 1.00 15.40 221 GLY A CA 1
ATOM 1424 C C . GLY A 1 216 ? 7.982 20.206 17.274 1.00 15.48 221 GLY A C 1
ATOM 1425 O O . GLY A 1 216 ? 8.785 21.168 17.251 1.00 16.91 221 GLY A O 1
ATOM 1426 N N . ASN A 1 217 ? 8.365 18.923 17.149 1.00 13.14 222 ASN A N 1
ATOM 1427 C CA . ASN A 1 217 ? 9.794 18.577 16.985 1.00 13.71 222 ASN A CA 1
ATOM 1428 C C . ASN A 1 217 ? 10.114 18.193 15.534 1.00 13.44 222 ASN A C 1
ATOM 1429 O O . ASN A 1 217 ? 11.269 17.903 15.244 1.00 13.36 222 ASN A O 1
ATOM 1434 N N . GLU A 1 218 ? 9.088 18.150 14.670 1.00 13.65 223 GLU A N 1
ATOM 1435 C CA . GLU A 1 218 ? 9.220 17.584 13.290 1.00 14.98 223 GLU A CA 1
ATOM 1436 C C . GLU A 1 218 ? 9.552 18.676 12.284 1.00 14.76 223 GLU A C 1
ATOM 1437 O O . GLU A 1 218 ? 8.866 19.692 12.222 1.00 14.30 223 GLU A O 1
ATOM 1443 N N . VAL A 1 219 ? 10.637 18.478 11.525 1.00 11.99 224 VAL A N 1
ATOM 1444 C CA . VAL A 1 219 ? 11.101 19.450 10.567 1.00 12.69 224 VAL A CA 1
ATOM 1445 C C . VAL A 1 219 ? 11.322 18.732 9.199 1.00 11.70 224 VAL A C 1
ATOM 1446 O O . VAL A 1 219 ? 11.935 17.658 9.159 1.00 11.88 224 VAL A O 1
ATOM 1450 N N . HIS A 1 220 ? 10.820 19.328 8.119 1.00 10.39 225 HIS A N 1
ATOM 1451 C CA . HIS A 1 220 ? 11.072 18.771 6.783 1.00 11.69 225 HIS A CA 1
ATOM 1452 C C . HIS A 1 220 ? 11.601 19.867 5.899 1.00 11.30 225 HIS A C 1
ATOM 1453 O O . HIS A 1 220 ? 10.947 20.887 5.719 1.00 12.24 225 HIS A O 1
ATOM 1460 N N A LEU A 1 221 ? 12.765 19.620 5.310 0.50 10.91 226 LEU A N 1
ATOM 1461 N N B LEU A 1 221 ? 12.786 19.645 5.329 0.50 10.48 226 LEU A N 1
ATOM 1462 C CA A LEU A 1 221 ? 13.416 20.605 4.448 0.50 11.14 226 LEU A CA 1
ATOM 1463 C CA B LEU A 1 221 ? 13.449 20.645 4.467 0.50 10.25 226 LEU A CA 1
ATOM 1464 C C A LEU A 1 221 ? 13.537 20.054 3.046 0.50 11.09 226 LEU A C 1
ATOM 1465 C C B LEU A 1 221 ? 13.704 20.108 3.067 0.50 10.62 226 LEU A C 1
ATOM 1466 O O A LEU A 1 221 ? 13.673 18.844 2.858 0.50 11.41 226 LEU A O 1
ATOM 1467 O O B LEU A 1 221 ? 14.164 18.975 2.903 0.50 11.27 226 LEU A O 1
ATOM 1476 N N . ARG A 1 222 ? 13.445 20.948 2.069 1.00 11.46 227 ARG A N 1
ATOM 1477 C CA . ARG A 1 222 ? 13.760 20.599 0.678 1.00 12.65 227 ARG A CA 1
ATOM 1478 C C . ARG A 1 222 ? 14.916 21.529 0.254 1.00 12.97 227 ARG A C 1
ATOM 1479 O O . ARG A 1 222 ? 14.719 22.760 0.149 1.00 13.38 227 ARG A O 1
ATOM 1487 N N . LEU A 1 223 ? 16.119 20.962 0.110 1.00 13.23 228 LEU A N 1
ATOM 1488 C CA . LEU A 1 223 ? 17.310 21.761 -0.165 1.00 12.99 228 LEU A CA 1
ATOM 1489 C C . LEU A 1 223 ? 18.038 21.137 -1.345 1.00 13.56 228 LEU A C 1
ATOM 1490 O O . LEU A 1 223 ? 18.401 19.972 -1.285 1.00 13.45 228 LEU A O 1
ATOM 1495 N N . TYR A 1 224 ? 18.232 21.912 -2.400 1.00 15.09 229 TYR A N 1
ATOM 1496 C CA . TYR A 1 224 ? 18.964 21.422 -3.595 1.00 16.51 229 TYR A CA 1
ATOM 1497 C C . TYR A 1 224 ? 18.364 20.116 -4.139 1.00 16.76 229 TYR A C 1
ATOM 1498 O O . TYR A 1 224 ? 19.106 19.206 -4.561 1.00 18.85 229 TYR A O 1
ATOM 1507 N N . GLY A 1 225 ? 17.042 20.007 -4.091 1.00 15.78 230 GLY A N 1
ATOM 1508 C CA . GLY A 1 225 ? 16.323 18.878 -4.672 1.00 16.56 230 GLY A CA 1
ATOM 1509 C C . GLY A 1 225 ? 16.229 17.648 -3.789 1.00 17.57 230 GLY A C 1
ATOM 1510 O O . GLY A 1 225 ? 15.623 16.628 -4.176 1.00 18.23 230 GLY A O 1
ATOM 1511 N N . GLN A 1 226 ? 16.758 17.760 -2.582 1.00 16.30 231 GLN A N 1
ATOM 1512 C CA . GLN A 1 226 ? 16.791 16.644 -1.633 1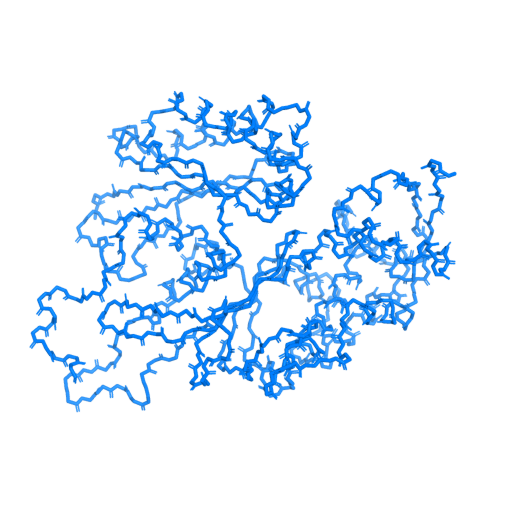.00 17.19 231 GLN A CA 1
ATOM 1513 C C . GLN A 1 226 ? 15.892 16.965 -0.452 1.00 18.97 231 GLN A C 1
ATOM 1514 O O . GLN A 1 226 ? 15.823 18.177 0.022 1.00 17.82 231 GLN A O 1
ATOM 1520 N N . HIS A 1 227 ? 15.281 15.905 0.105 1.00 14.65 232 HIS A N 1
ATOM 1521 C CA . HIS A 1 227 ? 14.425 16.011 1.297 1.00 14.43 232 HIS A CA 1
ATOM 1522 C C . HIS A 1 227 ? 15.217 15.586 2.517 1.00 13.51 232 HIS A C 1
ATOM 1523 O O . HIS A 1 227 ? 15.806 14.493 2.548 1.00 13.35 232 HIS A O 1
ATOM 1530 N N . TYR A 1 228 ? 15.240 16.464 3.517 1.00 12.42 233 TYR A N 1
ATOM 1531 C CA . TYR A 1 228 ? 15.891 16.144 4.825 1.00 11.64 233 TYR A CA 1
ATOM 1532 C C . TYR A 1 228 ? 14.826 16.088 5.912 1.00 11.98 233 TYR A C 1
ATOM 1533 O O . TYR A 1 228 ? 14.093 17.078 6.071 1.00 11.74 233 TYR A O 1
ATOM 1542 N N . ARG A 1 229 ? 14.775 14.952 6.625 1.00 12.36 234 ARG A N 1
ATOM 1543 C CA . ARG A 1 229 ? 13.873 14.739 7.763 1.00 13.27 234 ARG A CA 1
ATOM 1544 C C . ARG A 1 229 ? 14.673 15.042 9.029 1.00 12.16 234 ARG A C 1
ATOM 1545 O O . ARG A 1 229 ? 15.689 14.392 9.297 1.00 11.11 234 ARG A O 1
ATOM 1553 N N . VAL A 1 230 ? 14.237 16.047 9.763 1.00 11.52 235 VAL A N 1
ATOM 1554 C CA . VAL A 1 230 ? 15.040 16.560 10.882 1.00 12.16 235 VAL A CA 1
ATOM 1555 C C . VAL A 1 230 ? 14.189 16.619 12.153 1.00 12.51 235 VAL A C 1
ATOM 1556 O O . VAL A 1 230 ? 12.978 16.905 12.120 1.00 11.87 235 VAL A O 1
ATOM 1560 N N . TYR A 1 231 ? 14.859 16.383 13.270 1.00 10.35 236 TYR A N 1
ATOM 1561 C CA . TYR A 1 231 ? 14.307 16.579 14.619 1.00 11.10 236 TYR A CA 1
ATOM 1562 C C . TYR A 1 231 ? 14.925 17.861 15.179 1.00 10.60 236 TYR A C 1
ATOM 1563 O O . TYR A 1 231 ? 16.123 18.069 15.034 1.00 10.06 236 TYR A O 1
ATOM 1572 N N . THR A 1 232 ? 14.140 18.666 15.900 1.00 10.52 237 THR A N 1
ATOM 1573 C CA . THR A 1 232 ? 14.712 19.819 16.594 1.00 11.31 237 THR A CA 1
ATOM 1574 C C . THR A 1 232 ? 13.978 20.011 17.905 1.00 10.88 237 THR A C 1
ATOM 1575 O O . THR A 1 232 ? 12.746 19.708 17.977 1.00 10.56 237 THR A O 1
ATOM 1579 N N . HIS A 1 233 ? 14.701 20.505 18.916 1.00 11.64 238 HIS A N 1
ATOM 1580 C CA . HIS A 1 233 ? 14.025 20.999 20.124 1.00 12.24 238 HIS A CA 1
ATOM 1581 C C . HIS A 1 233 ? 14.834 22.116 20.751 1.00 11.51 238 HIS A C 1
ATOM 1582 O O . HIS A 1 233 ? 16.061 22.111 20.720 1.00 12.88 238 HIS A O 1
ATOM 1589 N N . SER A 1 234 ? 14.097 23.066 21.330 1.00 11.64 239 SER A N 1
ATOM 1590 C CA . SER A 1 234 ? 14.741 24.149 22.096 1.00 11.06 239 SER A CA 1
ATOM 1591 C C . SER A 1 234 ? 14.239 24.048 23.517 1.00 10.37 239 SER A C 1
ATOM 1592 O O . SER A 1 234 ? 13.013 24.143 23.760 1.00 13.06 239 SER A O 1
ATOM 1595 N N . PHE A 1 235 ? 15.189 23.962 24.438 1.00 12.51 240 PHE A N 1
ATOM 1596 C CA . PHE A 1 235 ? 14.869 23.935 25.867 1.00 12.28 240 PHE A CA 1
ATOM 1597 C C . PHE A 1 235 ? 14.981 25.358 26.422 1.00 12.04 240 PHE A C 1
ATOM 1598 O O . PHE A 1 235 ? 16.075 25.822 26.731 1.00 11.90 240 PHE A O 1
ATOM 1606 N N . LEU A 1 236 ? 13.832 26.014 26.550 1.00 13.30 241 LEU A N 1
ATOM 1607 C CA . LEU A 1 236 ? 13.819 27.361 27.124 1.00 13.29 241 LEU A CA 1
ATOM 1608 C C . LEU A 1 236 ? 14.253 27.269 28.608 1.00 13.77 241 LEU A C 1
ATOM 1609 O O . LEU A 1 236 ? 13.849 26.336 29.296 1.00 15.11 241 LEU A O 1
ATOM 1614 N N . CYS A 1 237 ? 15.059 28.241 29.064 1.00 14.70 242 CYS A N 1
ATOM 1615 C CA . CYS A 1 237 ? 15.603 28.287 30.457 1.00 15.62 242 CYS A CA 1
ATOM 1616 C C . CYS A 1 237 ? 16.777 27.313 30.663 1.00 15.39 242 CYS A C 1
ATOM 1617 O O . CYS A 1 237 ? 17.279 27.175 31.801 1.00 15.36 242 CYS A O 1
ATOM 1620 N N . TYR A 1 238 ? 17.219 26.626 29.604 1.00 13.13 243 TYR A N 1
ATOM 1621 C CA . TYR A 1 238 ? 18.402 25.773 29.701 1.00 12.77 243 TYR A CA 1
ATOM 1622 C C . TYR A 1 238 ? 19.641 26.382 29.016 1.00 13.56 243 TYR A C 1
ATOM 1623 O O . TYR A 1 238 ? 20.585 25.658 28.670 1.00 14.74 243 TYR A O 1
ATOM 1632 N N . GLY A 1 239 ? 19.626 27.704 28.795 1.00 13.90 244 GLY A N 1
ATOM 1633 C CA . GLY A 1 239 ? 20.838 28.343 28.293 1.00 14.07 244 GLY A CA 1
ATOM 1634 C C . GLY A 1 239 ? 21.782 28.635 29.463 1.00 13.70 244 GLY A C 1
ATOM 1635 O O . GLY A 1 239 ? 21.386 28.547 30.644 1.00 14.22 244 GLY A O 1
ATOM 1636 N N . ARG A 1 240 ? 23.035 28.965 29.146 1.00 13.35 245 ARG A N 1
ATOM 1637 C CA . ARG A 1 240 ? 24.070 29.019 30.194 1.00 14.68 245 ARG A CA 1
ATOM 1638 C C . ARG A 1 240 ? 23.709 29.980 31.341 1.00 14.83 245 ARG A C 1
ATOM 1639 O O . ARG A 1 240 ? 23.885 29.623 32.547 1.00 14.98 245 ARG A O 1
ATOM 1647 N N . ASP A 1 241 ? 23.265 31.190 31.001 1.00 13.77 246 ASP A N 1
ATOM 1648 C CA . ASP A 1 241 ? 23.014 32.184 32.050 1.00 14.62 246 ASP A CA 1
ATOM 1649 C C . ASP A 1 241 ? 21.806 31.832 32.930 1.00 14.63 246 ASP A C 1
ATOM 1650 O O . ASP A 1 241 ? 21.800 32.057 34.159 1.00 13.58 246 ASP A O 1
ATOM 1655 N N . GLN A 1 242 ? 20.775 31.266 32.314 1.00 14.34 247 GLN A N 1
ATOM 1656 C CA . GLN A 1 242 ? 19.591 30.862 33.099 1.00 14.72 247 GLN A CA 1
ATOM 1657 C C . GLN A 1 242 ? 19.896 29.645 33.991 1.00 14.08 247 GLN A C 1
ATOM 1658 O O . GLN A 1 242 ? 19.396 29.575 35.140 1.00 13.79 247 GLN A O 1
ATOM 1664 N N . ILE A 1 243 ? 20.684 28.692 33.479 1.00 12.35 248 ILE A N 1
ATOM 1665 C CA . ILE A 1 243 ? 21.117 27.534 34.290 1.00 13.73 248 ILE A CA 1
ATOM 1666 C C . ILE A 1 243 ? 21.925 28.040 35.496 1.00 12.21 248 ILE A C 1
ATOM 1667 O O . ILE A 1 243 ? 21.686 27.594 36.642 1.00 12.29 248 ILE A O 1
ATOM 1672 N N . LEU A 1 244 ? 22.839 28.984 35.281 1.00 13.62 249 LEU A N 1
ATOM 1673 C CA . LEU A 1 244 ? 23.617 29.541 36.440 1.00 12.53 249 LEU A CA 1
ATOM 1674 C C . LEU A 1 244 ? 22.654 30.189 37.449 1.00 13.47 249 LEU A C 1
ATOM 1675 O O . LEU A 1 244 ? 22.839 30.034 38.667 1.00 13.62 249 LEU A O 1
ATOM 1680 N N . LEU A 1 245 ? 21.657 30.937 36.972 1.00 13.27 250 LEU A N 1
ATOM 1681 C CA . LEU A 1 245 ? 20.694 31.558 37.894 1.00 14.37 250 LEU A CA 1
ATOM 1682 C C . LEU A 1 245 ? 19.910 30.503 38.686 1.00 13.86 250 LEU A C 1
ATOM 1683 O O . LEU A 1 245 ? 19.671 30.643 39.886 1.00 13.16 250 LEU A O 1
ATOM 1688 N N . ARG A 1 246 ? 19.481 29.451 37.977 1.00 13.73 251 ARG A N 1
ATOM 1689 C CA . ARG A 1 246 ? 18.681 28.379 38.611 1.00 12.78 251 ARG A CA 1
ATOM 1690 C C . ARG A 1 246 ? 19.528 27.601 39.648 1.00 12.65 251 ARG A C 1
ATOM 1691 O O . ARG A 1 246 ? 19.005 27.197 40.689 1.00 13.12 251 ARG A O 1
ATOM 1699 N N . LEU A 1 247 ? 20.803 27.373 39.350 1.00 13.01 252 LEU A N 1
ATOM 1700 C CA . LEU A 1 247 ? 21.711 26.693 40.287 1.00 12.89 252 LEU A CA 1
ATOM 1701 C C . LEU A 1 247 ? 21.939 27.588 41.519 1.00 14.67 252 LEU A C 1
ATOM 1702 O O . LEU A 1 247 ? 21.956 27.090 42.670 1.00 14.24 252 LEU A O 1
ATOM 1707 N N . LEU A 1 248 ? 22.052 28.890 41.296 1.00 14.06 253 LEU A N 1
ATOM 1708 C CA . LEU A 1 248 ? 22.243 29.843 42.431 1.00 15.37 253 LEU A CA 1
ATOM 1709 C C . LEU A 1 248 ? 20.997 29.828 43.330 1.00 15.25 253 LEU A C 1
ATOM 1710 O O . LEU A 1 248 ? 21.101 29.736 44.545 1.00 16.44 253 LEU A O 1
ATOM 1715 N N . ALA A 1 249 ? 19.819 29.868 42.726 1.00 14.34 254 ALA A N 1
ATOM 1716 C CA . ALA A 1 249 ? 18.549 29.847 43.465 1.00 16.32 254 ALA A CA 1
ATOM 1717 C C . ALA A 1 249 ? 18.460 28.544 44.276 1.00 17.52 254 ALA A C 1
ATOM 1718 O O . ALA A 1 249 ? 18.109 28.554 45.447 1.00 18.36 254 ALA A O 1
ATOM 1720 N N . SER A 1 250 ? 18.804 27.425 43.624 1.00 16.34 255 SER A N 1
ATOM 1721 C CA . SER A 1 250 ? 18.767 26.109 44.275 1.00 17.34 255 SER A CA 1
ATOM 1722 C C . SER A 1 250 ? 19.759 26.028 45.446 1.00 17.50 255 SER A C 1
ATOM 1723 O O . SER A 1 250 ? 19.388 25.561 46.555 1.00 17.35 255 SER A O 1
ATOM 1726 N N . ALA A 1 251 ? 20.982 26.515 45.242 1.00 15.76 256 ALA A N 1
ATOM 1727 C CA . ALA A 1 251 ? 22.014 26.488 46.284 1.00 17.20 256 ALA A CA 1
ATOM 1728 C C . ALA A 1 251 ? 21.584 27.331 47.500 1.00 17.99 256 ALA A C 1
ATOM 1729 O O . ALA A 1 251 ? 21.759 26.922 48.668 1.00 17.95 256 ALA A O 1
ATOM 1731 N N . LEU A 1 252 ? 20.985 28.483 47.221 1.00 18.48 257 LEU A N 1
ATOM 1732 C CA . LEU A 1 252 ? 20.515 29.378 48.301 1.00 20.30 257 LEU A CA 1
ATOM 1733 C C . LEU A 1 252 ? 19.505 28.651 49.177 1.00 21.81 257 LEU A C 1
ATOM 1734 O O . LEU A 1 252 ? 19.543 28.788 50.414 1.00 24.28 257 LEU A O 1
ATOM 1739 N N . GLN A 1 253 ? 18.598 27.911 48.544 1.00 22.16 258 GLN A N 1
ATOM 1740 C CA . GLN A 1 253 ? 17.486 27.215 49.237 1.00 25.00 258 GLN A CA 1
ATOM 1741 C C . GLN A 1 253 ? 17.977 25.980 50.015 1.00 23.68 258 GLN A C 1
ATOM 1742 O O . GLN A 1 253 ? 17.646 25.801 51.207 1.00 23.80 258 GLN A O 1
ATOM 1748 N N . ILE A 1 254 ? 18.790 25.165 49.355 1.00 21.01 259 ILE A N 1
ATOM 1749 C CA . ILE A 1 254 ? 19.160 23.834 49.852 1.00 21.59 259 ILE A CA 1
ATOM 1750 C C . ILE A 1 254 ? 20.350 23.896 50.806 1.00 20.36 259 ILE A C 1
ATOM 1751 O O . ILE A 1 254 ? 20.403 23.166 51.825 1.00 20.60 259 ILE A O 1
ATOM 1756 N N . HIS A 1 255 ? 21.302 24.767 50.491 1.00 18.44 260 HIS A N 1
ATOM 1757 C CA . HIS A 1 255 ? 22.621 24.779 51.147 1.00 18.54 260 HIS A CA 1
ATOM 1758 C C . HIS A 1 255 ? 23.039 26.038 51.894 1.00 19.14 260 HIS A C 1
ATOM 1759 O O . HIS A 1 255 ? 23.764 25.966 52.908 1.00 19.30 260 HIS A O 1
ATOM 1766 N N . ARG A 1 256 ? 22.629 27.193 51.390 1.00 19.26 261 ARG A N 1
ATOM 1767 C CA . ARG A 1 256 ? 23.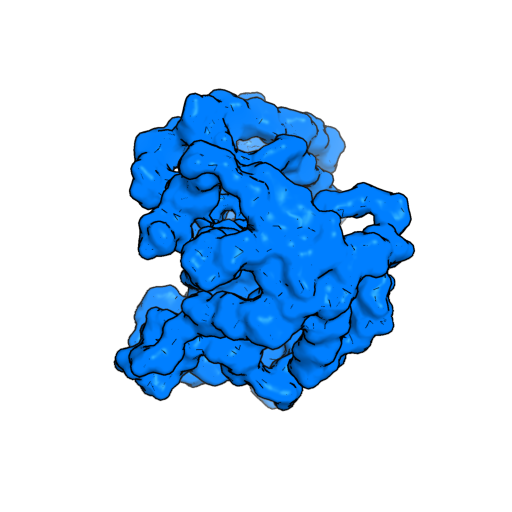215 28.453 51.857 1.00 20.70 261 ARG A CA 1
ATOM 1768 C C . ARG A 1 256 ? 24.738 28.533 51.689 1.00 20.19 261 ARG A C 1
ATOM 1769 O O . ARG A 1 256 ? 25.381 29.352 52.323 1.00 21.62 261 ARG A O 1
ATOM 1777 N N . PHE A 1 257 ? 25.304 27.666 50.842 1.00 18.41 262 PHE A N 1
ATOM 1778 C CA . PHE A 1 257 ? 26.620 27.872 50.278 1.00 16.58 262 PHE A CA 1
ATOM 1779 C C . PHE A 1 257 ? 26.441 27.370 48.822 1.00 15.23 262 PHE A C 1
ATOM 1780 O O . PHE A 1 257 ? 25.436 26.758 48.481 1.00 14.38 262 PHE A O 1
ATOM 1788 N N . HIS A 1 258 ? 27.413 27.626 47.978 1.00 14.02 263 HIS A N 1
ATOM 1789 C CA . HIS A 1 258 ? 27.266 27.200 46.581 1.00 14.22 263 HIS A CA 1
ATOM 1790 C C . HIS A 1 258 ? 28.319 26.134 46.275 1.00 14.58 263 HIS A C 1
ATOM 1791 O O . HIS A 1 258 ? 29.480 26.467 46.125 1.00 14.11 263 HIS A O 1
ATOM 1798 N N . PRO A 1 259 ? 27.917 24.861 46.187 1.00 14.54 264 PRO A N 1
ATOM 1799 C CA . PRO A 1 259 ? 28.951 23.826 46.033 1.00 15.07 264 PRO A CA 1
ATOM 1800 C C . PRO A 1 259 ? 29.677 23.887 44.696 1.00 14.82 264 PRO A C 1
ATOM 1801 O O . PRO A 1 259 ? 30.820 23.418 44.606 1.00 14.77 264 PRO A O 1
ATOM 1805 N N . CYS A 1 260 ? 29.046 24.482 43.678 1.00 15.36 265 CYS A N 1
ATOM 1806 C CA . CYS A 1 260 ? 29.704 24.598 42.372 1.00 16.64 265 CYS A CA 1
ATOM 1807 C C . CYS A 1 260 ? 30.715 25.734 42.319 1.00 16.29 265 CYS A C 1
ATOM 1808 O O . CYS A 1 260 ? 31.577 25.752 41.429 1.00 16.89 265 CYS A O 1
ATOM 1811 N N . TRP A 1 261 ? 30.611 26.702 43.225 1.00 16.14 266 TRP A N 1
ATOM 1812 C CA . TRP A 1 261 ? 31.579 27.807 43.252 1.00 16.08 266 TRP A CA 1
ATOM 1813 C C . TRP A 1 261 ? 32.850 27.403 44.046 1.00 16.78 266 TRP A C 1
ATOM 1814 O O . TRP A 1 261 ? 32.786 26.569 44.966 1.00 16.96 266 TRP A O 1
ATOM 1825 N N . PRO A 1 262 ? 33.996 27.992 43.682 1.00 17.34 267 PRO A N 1
ATOM 1826 C CA . PRO A 1 262 ? 35.259 27.587 44.319 1.00 17.21 267 PRO A CA 1
ATOM 1827 C C . PRO A 1 262 ? 35.404 28.112 45.738 1.00 17.91 267 PRO A C 1
ATOM 1828 O O . PRO A 1 262 ? 34.988 29.223 46.038 1.00 18.55 267 PRO A O 1
ATOM 1832 N N . LYS A 1 263 ? 36.048 27.302 46.578 1.00 18.55 268 LYS A N 1
ATOM 1833 C CA . LYS A 1 263 ? 36.314 27.653 47.963 1.00 19.18 268 LYS A CA 1
ATOM 1834 C C . LYS A 1 263 ? 37.189 28.909 47.998 1.00 18.48 268 LYS A C 1
ATOM 1835 O O . LYS A 1 263 ? 38.275 28.948 47.379 1.00 20.05 268 LYS A O 1
ATOM 1841 N N . GLY A 1 264 ? 36.724 29.918 48.729 1.00 19.28 269 GLY A N 1
ATOM 1842 C CA . GLY A 1 264 ? 37.423 31.205 48.810 1.00 19.90 269 GLY A CA 1
ATOM 1843 C C . GLY A 1 264 ? 36.765 32.282 47.974 1.00 20.69 269 GLY A C 1
ATOM 1844 O O . GLY A 1 264 ? 37.073 33.466 48.138 1.00 21.51 269 GLY A O 1
ATOM 1845 N N . TYR A 1 265 ? 35.863 31.892 47.069 1.00 19.42 270 TYR A N 1
ATOM 1846 C CA . TYR A 1 265 ? 35.072 32.863 46.327 1.00 20.58 270 TYR A CA 1
ATOM 1847 C C . TYR A 1 265 ? 33.755 33.164 47.056 1.00 21.24 270 TYR A C 1
ATOM 1848 O O . TYR A 1 265 ? 33.057 32.242 47.509 1.00 21.50 270 TYR A O 1
ATOM 1857 N N . SER A 1 266 ? 33.416 34.442 47.176 1.00 22.06 271 SER A N 1
ATOM 1858 C CA . SER A 1 266 ? 32.126 34.815 47.754 1.00 23.06 271 SER A CA 1
ATOM 1859 C C . SER A 1 266 ? 31.636 36.104 47.096 1.00 23.51 271 SER A C 1
ATOM 1860 O O . SER A 1 266 ? 32.419 36.861 46.511 1.00 23.63 271 SER A O 1
ATOM 1863 N N . THR A 1 267 ? 30.343 36.349 47.193 1.00 22.76 272 THR A N 1
ATOM 1864 C CA . THR A 1 267 ? 29.777 37.558 46.631 1.00 23.13 272 THR A CA 1
ATOM 1865 C C . THR A 1 267 ? 28.459 37.862 47.355 1.00 23.02 272 THR A C 1
ATOM 1866 O O . THR A 1 267 ? 27.876 36.995 48.007 1.00 20.99 272 THR A O 1
ATOM 1870 N N . GLN A 1 268 ? 28.027 39.111 47.227 1.00 23.68 273 GLN A N 1
ATOM 1871 C CA . GLN A 1 268 ? 26.772 39.579 47.783 1.00 24.00 273 GLN A CA 1
ATOM 1872 C C . GLN A 1 268 ? 25.704 39.414 46.710 1.00 24.62 273 GLN A C 1
ATOM 1873 O O . GLN A 1 268 ? 25.756 40.042 45.646 1.00 26.22 273 GLN A O 1
ATOM 1879 N N . VAL A 1 269 ? 24.735 38.546 46.988 1.00 23.23 274 VAL A N 1
ATOM 1880 C CA . VAL A 1 269 ? 23.676 38.229 46.042 1.00 22.61 274 VAL A CA 1
ATOM 1881 C C . VAL A 1 269 ? 22.403 39.085 46.289 1.00 23.10 274 VAL A C 1
ATOM 1882 O O . VAL A 1 269 ? 21.841 39.131 47.384 1.00 20.90 274 VAL A O 1
ATOM 1886 N N . LEU A 1 270 ? 21.957 39.756 45.237 1.00 23.70 275 LEU A N 1
ATOM 1887 C CA . LEU A 1 270 ? 20.755 40.558 45.309 1.00 25.81 275 LEU A CA 1
ATOM 1888 C C . LEU A 1 270 ? 19.573 39.657 44.960 1.00 26.02 275 LEU A C 1
ATOM 1889 O O . LEU A 1 270 ? 19.415 39.263 43.794 1.00 25.55 275 LEU A O 1
ATOM 1894 N N . LEU A 1 271 ? 18.761 39.312 45.960 1.00 25.90 276 LEU A N 1
ATOM 1895 C CA . LEU A 1 271 ? 17.745 38.268 45.772 1.00 27.54 276 LEU A CA 1
ATOM 1896 C C . LEU A 1 271 ? 16.698 38.600 44.690 1.00 29.08 276 LEU A C 1
ATOM 1897 O O . LEU A 1 271 ? 16.279 37.718 43.921 1.00 28.32 276 LEU A O 1
ATOM 1902 N N . GLN A 1 272 ? 16.308 39.872 44.599 1.00 29.33 277 GLN A N 1
ATOM 1903 C CA . GLN A 1 272 ? 15.454 40.329 43.492 1.00 30.83 277 GLN A CA 1
ATOM 1904 C C . GLN A 1 272 ? 15.931 39.862 42.098 1.00 30.38 277 GLN A C 1
ATOM 1905 O O . GLN A 1 272 ? 15.106 39.452 41.272 1.00 31.55 277 GLN A O 1
ATOM 1911 N N . GLU A 1 273 ? 17.232 39.950 41.831 1.00 29.33 278 GLU A N 1
ATOM 1912 C CA . GLU A 1 273 ? 17.809 39.535 40.551 1.00 30.61 278 GLU A CA 1
ATOM 1913 C C . GLU A 1 273 ? 17.751 38.019 40.393 1.00 28.97 278 GLU A C 1
ATOM 1914 O O . GLU A 1 273 ? 17.658 37.496 39.259 1.00 30.37 278 GLU A O 1
ATOM 1920 N N . VAL A 1 274 ? 17.791 37.298 41.513 1.00 26.39 279 VAL A N 1
ATOM 1921 C CA . VAL A 1 274 ? 17.801 35.828 41.425 1.00 24.28 279 VAL A CA 1
ATOM 1922 C C . VAL A 1 274 ? 16.435 35.296 40.984 1.00 24.56 279 VAL A C 1
ATOM 1923 O O . VAL A 1 274 ? 16.358 34.359 40.176 1.00 24.07 279 VAL A O 1
ATOM 1927 N N . TYR A 1 275 ? 15.365 35.883 41.518 1.00 24.62 280 TYR A N 1
ATOM 1928 C CA . TYR A 1 275 ? 14.039 35.320 41.364 1.00 26.07 280 TYR A CA 1
ATOM 1929 C C . TYR A 1 275 ? 13.129 36.057 40.363 1.00 25.99 280 TYR A C 1
ATOM 1930 O O . TYR A 1 275 ? 11.956 35.697 40.233 1.00 27.54 280 TYR A O 1
ATOM 1939 N N . GLN A 1 276 ? 13.666 37.051 39.647 1.00 25.91 281 GLN A N 1
ATOM 1940 C CA . GLN A 1 276 ? 12.857 37.843 38.693 1.00 26.03 281 GLN A CA 1
ATOM 1941 C C . GLN A 1 276 ? 12.636 37.113 37.352 1.00 24.51 281 GLN A C 1
ATOM 1942 O O . GLN A 1 276 ? 11.671 37.415 36.618 1.00 23.85 281 GLN A O 1
ATOM 1948 N N . SER A 1 277 ? 13.517 36.154 37.040 1.00 21.94 282 SER A N 1
ATOM 1949 C CA . SER A 1 277 ? 13.436 35.474 35.761 1.00 21.19 282 SER A CA 1
ATOM 1950 C C . SER A 1 277 ? 12.263 34.505 35.722 1.00 19.23 282 SER A C 1
ATOM 1951 O O . SER A 1 277 ? 12.010 33.808 36.718 1.00 19.03 282 SER A O 1
ATOM 1954 N N . PRO A 1 278 ? 11.591 34.362 34.548 1.00 18.75 283 PRO A N 1
ATOM 1955 C CA . PRO A 1 278 ? 10.608 33.272 34.440 1.00 18.15 283 PRO A CA 1
ATOM 1956 C C . PRO A 1 278 ? 11.216 31.909 34.762 1.00 18.55 283 PRO A C 1
ATOM 1957 O O . PRO A 1 278 ? 10.490 31.019 35.151 1.00 19.58 283 PRO A O 1
ATOM 1961 N N . CYS A 1 279 ? 12.547 31.765 34.604 1.00 17.84 284 CYS A N 1
ATOM 1962 C CA . CYS A 1 279 ? 13.228 30.496 34.818 1.00 18.06 284 CYS A CA 1
ATOM 1963 C C . CYS A 1 279 ? 13.372 30.103 36.300 1.00 18.25 284 CYS A C 1
ATOM 1964 O O . CYS A 1 279 ? 13.595 28.921 36.617 1.00 17.99 284 CYS A O 1
ATOM 1967 N N . THR A 1 280 ? 13.292 31.097 37.177 1.00 17.16 285 THR A N 1
ATOM 1968 C CA . THR A 1 280 ? 13.574 30.883 38.606 1.00 20.75 285 THR A CA 1
ATOM 1969 C C . THR A 1 280 ? 12.443 31.282 39.524 1.00 22.72 285 THR A C 1
ATOM 1970 O O . THR A 1 280 ? 12.481 30.979 40.724 1.00 23.86 285 THR A O 1
ATOM 1974 N N . MET A 1 281 ? 11.415 31.931 38.989 1.00 24.53 286 MET A N 1
ATOM 1975 C CA . MET A 1 281 ? 10.321 32.355 39.872 1.00 28.26 286 MET A CA 1
ATOM 1976 C C . MET A 1 281 ? 9.582 31.153 40.503 1.00 28.05 286 MET A C 1
ATOM 1977 O O . MET A 1 281 ? 9.029 31.271 41.605 1.00 29.68 286 MET A O 1
ATOM 1982 N N . GLY A 1 282 ? 9.704 29.990 39.855 1.00 29.86 287 GLY A N 1
ATOM 1983 C CA . GLY A 1 282 ? 9.247 28.696 40.374 1.00 31.76 287 GLY A CA 1
ATOM 1984 C C . GLY A 1 282 ? 9.997 28.177 41.594 1.00 33.10 287 GLY A C 1
ATOM 1985 O O . GLY A 1 282 ? 9.472 27.321 42.330 1.00 33.66 287 GLY A O 1
ATOM 1986 N N . GLN A 1 283 ? 11.202 28.710 41.812 1.00 32.75 288 GLN A N 1
ATOM 1987 C CA . GLN A 1 283 ? 12.102 28.308 42.898 1.00 34.12 288 GLN A CA 1
ATOM 1988 C C . GLN A 1 283 ? 11.898 29.181 44.141 1.00 33.91 288 GLN A C 1
ATOM 1989 O O . GLN A 1 283 ? 11.153 30.160 44.090 1.00 33.45 288 GLN A O 1
ATOM 1995 N N . SER A 1 291 ? 17.633 39.660 53.511 1.00 37.55 296 SER A N 1
ATOM 1996 C CA . SER A 1 291 ? 16.607 39.225 52.552 1.00 36.51 296 SER A CA 1
ATOM 1997 C C . SER A 1 291 ? 16.467 40.086 51.283 1.00 35.21 296 SER A C 1
ATOM 1998 O O . SER A 1 291 ? 15.832 39.657 50.309 1.00 35.29 296 SER A O 1
ATOM 2001 N N . ALA A 1 292 ? 17.043 41.286 51.271 1.00 32.25 297 ALA A N 1
ATOM 2002 C CA . ALA A 1 292 ? 17.311 41.902 49.981 1.00 30.11 297 ALA A CA 1
ATOM 2003 C C . ALA A 1 292 ? 18.660 41.363 49.495 1.00 28.51 297 ALA A C 1
ATOM 2004 O O . ALA A 1 292 ? 18.813 41.010 48.323 1.00 27.54 297 ALA A O 1
ATOM 2006 N N . ILE A 1 293 ? 19.634 41.284 50.398 1.00 27.13 298 ILE A N 1
ATOM 2007 C CA . ILE A 1 293 ? 20.969 40.865 49.989 1.00 27.30 298 ILE A CA 1
ATOM 2008 C C . ILE A 1 293 ? 21.490 39.742 50.871 1.00 26.88 298 ILE A C 1
ATOM 2009 O O . ILE A 1 293 ? 21.377 39.795 52.106 1.00 26.48 298 ILE A O 1
ATOM 2014 N N . VAL A 1 294 ? 22.088 38.725 50.254 1.00 24.96 299 VAL A N 1
ATOM 2015 C CA . VAL A 1 294 ? 22.686 37.666 51.050 1.00 24.93 299 VAL A CA 1
ATOM 2016 C C . VAL A 1 294 ? 24.091 37.342 50.559 1.00 23.74 299 VAL A C 1
ATOM 2017 O O . VAL A 1 294 ? 24.346 37.366 49.345 1.00 23.35 299 VAL A O 1
ATOM 2021 N N . SER A 1 295 ? 24.965 37.048 51.520 1.00 21.90 300 SER A N 1
ATOM 2022 C CA A SER A 1 295 ? 26.322 36.603 51.239 0.50 21.31 300 SER A CA 1
ATOM 2023 C CA B SER A 1 295 ? 26.327 36.605 51.243 0.50 21.97 300 SER A CA 1
ATOM 2024 C C . SER A 1 295 ? 26.283 35.138 50.844 1.00 21.55 300 SER A C 1
ATOM 2025 O O . SER A 1 295 ? 25.586 34.331 51.494 1.00 22.24 300 SER A O 1
ATOM 2030 N N . LEU A 1 296 ? 27.005 34.781 49.782 1.00 19.46 301 LEU A N 1
ATOM 2031 C CA . LEU A 1 296 ? 27.078 33.379 49.394 1.00 18.19 301 LEU A CA 1
ATOM 2032 C C . LEU A 1 296 ? 28.507 32.996 49.007 1.00 18.24 301 LEU A C 1
ATOM 2033 O O . LEU A 1 296 ? 29.159 33.710 48.237 1.00 17.12 301 LEU A O 1
ATOM 2038 N N . SER A 1 297 ? 28.987 31.885 49.567 1.00 16.64 302 SER A N 1
ATOM 2039 C CA . SER A 1 297 ? 30.369 31.474 49.394 1.00 17.49 302 SER A CA 1
ATOM 2040 C C . SER A 1 297 ? 30.453 30.106 48.732 1.00 16.33 302 SER A C 1
ATOM 2041 O O . SER A 1 297 ? 29.561 29.258 48.929 1.00 16.86 302 SER A O 1
ATOM 2044 N N . GLY A 1 298 ? 31.523 29.898 47.977 1.00 15.19 303 GLY A N 1
ATOM 2045 C CA . GLY A 1 298 ? 31.744 28.626 47.283 1.00 14.40 303 GLY A CA 1
ATOM 2046 C C . GLY A 1 298 ? 32.414 27.610 48.193 1.00 14.64 303 GLY A C 1
ATOM 2047 O O . GLY A 1 298 ? 33.042 27.970 49.223 1.00 15.71 303 GLY A O 1
ATOM 2048 N N . THR A 1 299 ? 32.298 26.335 47.833 1.00 14.59 304 THR A N 1
ATOM 2049 C CA . THR A 1 299 ? 32.886 25.243 48.654 1.00 15.82 304 THR A CA 1
ATOM 2050 C C . THR A 1 299 ? 33.664 24.172 47.869 1.00 16.00 304 THR A C 1
ATOM 2051 O O . THR A 1 299 ? 34.167 23.214 48.473 1.00 15.82 304 THR A O 1
ATOM 2055 N N . SER A 1 300 ? 33.747 24.303 46.534 1.00 16.30 305 SER A N 1
ATOM 2056 C CA . SER A 1 300 ? 34.515 23.315 45.728 1.00 16.24 305 SER A CA 1
ATOM 2057 C C . SER A 1 300 ? 34.121 21.878 46.027 1.00 16.45 305 SER A C 1
ATOM 2058 O O . SER A 1 300 ? 34.980 21.031 46.304 1.00 17.30 305 SER A O 1
ATOM 2061 N N . ASN A 1 301 ? 32.824 21.607 45.968 1.00 15.78 306 ASN A N 1
ATOM 2062 C CA . ASN A 1 301 ? 32.304 20.286 46.250 1.00 15.86 306 ASN A CA 1
ATOM 2063 C C . ASN A 1 301 ? 31.744 19.662 44.968 1.00 15.84 306 ASN A C 1
ATOM 2064 O O . ASN A 1 301 ? 30.550 19.842 44.633 1.00 15.39 306 ASN A O 1
ATOM 2069 N N . ALA A 1 302 ? 32.616 18.933 44.265 1.00 16.47 307 ALA A N 1
ATOM 2070 C CA . ALA A 1 302 ? 32.226 18.438 42.943 1.00 16.35 307 ALA A CA 1
ATOM 2071 C C . ALA A 1 302 ? 31.024 17.514 43.022 1.00 17.33 307 ALA A C 1
ATOM 2072 O O . ALA A 1 302 ? 30.135 17.585 42.155 1.00 17.16 307 ALA A O 1
ATOM 2074 N N . THR A 1 303 ? 30.965 16.687 44.084 1.00 17.30 308 THR A N 1
ATOM 2075 C CA . THR A 1 303 ? 29.844 15.742 44.252 1.00 19.07 308 THR A CA 1
ATOM 2076 C C . THR A 1 303 ? 28.513 16.454 44.555 1.00 17.67 308 THR A C 1
ATOM 2077 O O . THR A 1 303 ? 27.449 16.090 44.016 1.00 17.31 308 THR A O 1
ATOM 2081 N N . LEU A 1 304 ? 28.547 17.467 45.425 1.00 17.69 309 LEU A N 1
ATOM 2082 C CA . LEU A 1 304 ? 27.321 18.249 45.726 1.00 17.72 309 LEU A CA 1
ATOM 2083 C C . LEU A 1 304 ? 26.878 19.113 44.548 1.00 17.75 309 LEU A C 1
ATOM 2084 O O . LEU A 1 304 ? 25.655 19.327 44.299 1.00 17.16 309 LEU A O 1
ATOM 2089 N N . CYS A 1 305 ? 27.878 19.563 43.803 1.00 16.81 310 CYS A N 1
ATOM 2090 C CA . CYS A 1 305 ? 27.635 20.307 42.548 1.00 16.76 310 CYS A CA 1
ATOM 2091 C C . CYS A 1 305 ? 26.949 19.387 41.509 1.00 16.17 310 CYS A C 1
ATOM 2092 O O . CYS A 1 305 ? 25.943 19.777 40.889 1.00 16.52 310 CYS A O 1
ATOM 2095 N N . ARG A 1 306 ? 27.480 18.180 41.334 1.00 15.36 311 ARG A N 1
ATOM 2096 C CA . ARG A 1 306 ? 26.820 17.161 40.503 1.00 16.04 311 ARG A CA 1
ATOM 2097 C C . ARG A 1 306 ? 25.361 16.940 40.932 1.00 15.62 311 ARG A C 1
ATOM 2098 O O . ARG A 1 306 ? 24.450 16.876 40.074 1.00 14.27 311 ARG A O 1
ATOM 2106 N N . ASP A 1 307 ? 25.113 16.816 42.255 1.00 15.14 312 ASP A N 1
ATOM 2107 C CA . ASP A 1 307 ? 23.757 16.585 42.751 1.00 17.45 312 ASP A CA 1
ATOM 2108 C C . ASP A 1 307 ? 22.859 17.791 42.440 1.00 17.02 312 ASP A C 1
ATOM 2109 O O . ASP A 1 307 ? 21.692 17.652 42.029 1.00 18.29 312 ASP A O 1
ATOM 2114 N N . LEU A 1 308 ? 23.403 18.985 42.590 1.00 16.77 313 LEU A N 1
ATOM 2115 C CA . LEU A 1 308 ? 22.634 20.204 42.309 1.00 17.15 313 LEU A CA 1
ATOM 2116 C C . LEU A 1 308 ? 22.219 20.273 40.839 1.00 16.19 313 LEU A C 1
ATOM 2117 O O . LEU A 1 308 ? 21.067 20.572 40.507 1.00 16.33 313 LEU A O 1
ATOM 2122 N N . VAL A 1 309 ? 23.183 19.993 39.965 1.00 16.03 314 VAL A N 1
ATOM 2123 C CA . VAL A 1 309 ? 22.917 20.018 38.528 1.00 15.65 314 VAL A CA 1
ATOM 2124 C C . VAL A 1 309 ? 21.899 18.943 38.131 1.00 15.90 314 VAL A C 1
ATOM 2125 O O . VAL A 1 309 ? 21.039 19.191 37.286 1.00 16.12 314 VAL A O 1
ATOM 2129 N N . SER A 1 310 ? 21.972 17.767 38.769 1.00 16.07 315 SER A N 1
ATOM 2130 C CA . SER A 1 310 ? 21.088 16.635 38.416 1.00 17.69 315 SER A CA 1
ATOM 2131 C C . SER A 1 310 ? 19.608 17.018 38.557 1.00 17.74 315 SER A C 1
ATOM 2132 O O . SER A 1 310 ? 18.750 16.466 37.835 1.00 17.64 315 SER A O 1
ATOM 2135 N N . ARG A 1 311 ? 19.325 17.948 39.476 1.00 17.93 316 ARG A N 1
ATOM 2136 C CA . ARG A 1 311 ? 17.954 18.358 39.777 1.00 19.49 316 ARG A CA 1
ATOM 2137 C C . ARG A 1 311 ? 17.362 19.147 38.599 1.00 18.84 316 ARG A C 1
ATOM 2138 O O . ARG A 1 311 ? 16.163 19.363 38.570 1.00 19.46 316 ARG A O 1
ATOM 2146 N N . LEU A 1 312 ? 18.210 19.600 37.668 1.00 18.05 317 LEU A N 1
ATOM 2147 C CA . LEU A 1 312 ? 17.705 20.302 36.473 1.00 19.53 317 LEU A CA 1
ATOM 2148 C C . LEU A 1 312 ? 16.957 19.421 35.472 1.00 20.18 317 LEU A C 1
ATOM 2149 O O . LEU A 1 312 ? 16.274 19.959 34.595 1.00 22.95 317 LEU A O 1
ATOM 2154 N N . PHE A 1 313 ? 17.095 18.095 35.575 1.00 20.50 318 PHE A N 1
ATOM 2155 C CA . PHE A 1 313 ? 16.607 17.171 34.541 1.00 19.53 318 PHE A CA 1
ATOM 2156 C C . PHE A 1 313 ? 15.507 16.305 35.119 1.00 20.56 318 PHE A C 1
ATOM 2157 O O . PHE A 1 313 ? 15.756 15.524 36.033 1.00 21.98 318 PHE A O 1
ATOM 2165 N N . ASN A 1 314 ? 14.278 16.464 34.647 1.00 19.82 319 ASN A N 1
ATOM 2166 C CA . ASN A 1 314 ? 13.204 15.614 35.196 1.00 19.11 319 ASN A CA 1
ATOM 2167 C C . ASN A 1 314 ? 13.086 14.399 34.293 1.00 19.77 319 ASN A C 1
ATOM 2168 O O . ASN A 1 314 ? 12.766 14.532 33.109 1.00 19.03 319 ASN A O 1
ATOM 2173 N N . ILE A 1 315 ? 13.357 13.216 34.843 1.00 20.49 320 ILE A N 1
ATOM 2174 C CA . ILE A 1 315 ? 13.338 11.992 34.055 1.00 21.39 320 ILE A CA 1
ATOM 2175 C C . ILE A 1 315 ? 12.221 11.049 34.520 1.00 20.86 320 ILE A C 1
ATOM 2176 O O . ILE A 1 315 ? 12.224 9.860 34.203 1.00 22.02 320 ILE A O 1
ATOM 2181 N N . SER A 1 316 ? 11.256 11.591 35.248 1.00 21.02 321 SER A N 1
ATOM 2182 C CA . SER A 1 316 ? 10.260 10.755 35.920 1.00 21.84 321 SER A CA 1
ATOM 2183 C C . SER A 1 316 ? 9.144 10.283 34.989 1.00 22.00 321 SER A C 1
ATOM 2184 O O . SER A 1 316 ? 8.497 9.272 35.276 1.00 21.66 321 SER A O 1
ATOM 2187 N N . SER A 1 317 ? 8.932 10.988 33.875 1.00 21.02 322 SER A N 1
ATOM 2188 C CA . SER A 1 317 ? 7.786 10.673 33.010 1.00 21.53 322 SER A CA 1
ATOM 2189 C C . SER A 1 317 ? 8.065 10.885 31.522 1.00 20.39 322 SER A C 1
ATOM 2190 O O . SER A 1 317 ? 8.772 11.813 31.136 1.00 20.48 322 SER A O 1
ATOM 2193 N N . CYS A 1 318 ? 7.513 9.997 30.701 1.00 19.76 323 CYS A N 1
ATOM 2194 C CA . CYS A 1 318 ? 7.650 10.107 29.236 1.00 19.15 323 CYS A CA 1
ATOM 2195 C C . CYS A 1 318 ? 6.405 9.602 28.540 1.00 18.69 323 CYS A C 1
ATOM 2196 O O . CYS A 1 318 ? 6.128 8.406 28.575 1.00 17.97 323 CYS A O 1
ATOM 2199 N N . PRO A 1 319 ? 5.646 10.522 27.931 1.00 17.78 324 PRO A N 1
ATOM 2200 C CA . PRO A 1 319 ? 4.403 10.115 27.255 1.00 18.74 324 PRO A CA 1
ATOM 2201 C C . PRO A 1 319 ? 4.639 9.616 25.836 1.00 18.34 324 PRO A C 1
ATOM 2202 O O . PRO A 1 319 ? 3.672 9.276 25.129 1.00 20.15 324 PRO A O 1
ATOM 2206 N N . PHE A 1 320 ? 5.915 9.522 25.453 1.00 17.81 325 PHE A N 1
ATOM 2207 C CA . PHE A 1 320 ? 6.347 9.085 24.136 1.00 17.67 325 PHE A CA 1
ATOM 2208 C C . PHE A 1 320 ? 7.067 7.729 24.228 1.00 18.47 325 PHE A C 1
ATOM 2209 O O . PHE A 1 320 ? 7.290 7.232 25.329 1.00 18.71 325 PHE A O 1
ATOM 2217 N N . SER A 1 321 ? 7.470 7.173 23.086 1.00 17.88 326 SER A N 1
ATOM 2218 C CA . SER A 1 321 ? 8.233 5.928 23.098 1.00 19.22 326 SER A CA 1
ATOM 2219 C C . SER A 1 321 ? 9.617 6.138 23.712 1.00 18.29 326 SER A C 1
ATOM 2220 O O . SER A 1 321 ? 10.174 5.249 24.368 1.00 18.19 326 SER A O 1
ATOM 2223 N N . GLN A 1 322 ? 10.159 7.330 23.505 1.00 16.80 327 GLN A N 1
ATOM 2224 C CA . GLN A 1 322 ? 11.477 7.660 24.010 1.00 17.72 327 GLN A CA 1
ATOM 2225 C C . GLN A 1 322 ? 11.513 9.185 24.224 1.00 16.48 327 GLN A C 1
ATOM 2226 O O . GLN A 1 322 ? 11.028 9.932 23.362 1.00 15.71 327 GLN A O 1
ATOM 2232 N N . CYS A 1 323 ? 12.094 9.601 25.352 1.00 15.30 328 CYS A N 1
ATOM 2233 C CA . CYS A 1 323 ? 12.292 11.024 25.679 1.00 14.55 328 CYS A CA 1
ATOM 2234 C C . CYS A 1 323 ? 13.757 11.449 25.922 1.00 15.10 328 CYS A C 1
ATOM 2235 O O . CYS A 1 323 ? 14.619 10.596 26.248 1.00 15.67 328 CYS A O 1
ATOM 2238 N N . SER A 1 324 ? 14.032 12.768 25.804 1.00 13.41 329 SER A N 1
ATOM 2239 C CA . SER A 1 324 ? 15.286 13.321 26.354 1.00 13.53 329 SER A CA 1
ATOM 2240 C C . SER A 1 324 ? 15.043 13.493 27.863 1.00 14.27 329 SER A C 1
ATOM 2241 O O . SER A 1 324 ? 15.318 12.555 28.674 1.00 14.75 329 SER A O 1
ATOM 2244 N N . PHE A 1 325 ? 14.486 14.654 28.239 1.00 14.57 330 PHE A N 1
ATOM 2245 C CA . PHE A 1 325 ? 14.083 14.903 29.626 1.00 14.15 330 PHE A CA 1
ATOM 2246 C C . PHE A 1 325 ? 12.893 15.867 29.639 1.00 14.50 330 PHE A C 1
ATOM 2247 O O . PHE A 1 325 ? 12.462 16.376 28.572 1.00 12.89 330 PHE A O 1
ATOM 2255 N N . ASN A 1 326 ? 12.323 16.083 30.833 1.00 14.18 331 ASN A N 1
ATOM 2256 C CA . ASN A 1 326 ? 11.112 16.900 30.940 1.00 14.73 331 ASN A CA 1
ATOM 2257 C C . ASN A 1 326 ? 9.942 16.465 30.038 1.00 14.65 331 ASN A C 1
ATOM 2258 O O . ASN A 1 326 ? 9.100 17.291 29.646 1.00 15.88 331 ASN A O 1
ATOM 2263 N N . GLY A 1 327 ? 9.845 15.155 29.767 1.00 13.53 332 GLY A N 1
ATOM 2264 C CA . GLY A 1 327 ? 8.752 14.598 29.000 1.00 13.41 332 GLY A CA 1
ATOM 2265 C C . GLY A 1 327 ? 8.774 14.990 27.519 1.00 13.70 332 GLY A C 1
ATOM 2266 O O . GLY A 1 327 ? 7.779 14.795 26.801 1.00 14.89 332 GLY A O 1
ATOM 2267 N N . VAL A 1 328 ? 9.914 15.475 27.064 1.00 12.85 333 VAL A N 1
ATOM 2268 C CA . VAL A 1 328 ? 10.090 15.846 25.639 1.00 12.44 333 VAL A CA 1
ATOM 2269 C C . VAL A 1 328 ? 10.512 14.670 24.754 1.00 12.41 333 VAL A C 1
ATOM 2270 O O . VAL A 1 328 ? 11.480 13.999 25.051 1.00 13.12 333 VAL A O 1
ATOM 2274 N N . PHE A 1 329 ? 9.760 14.429 23.673 1.00 12.09 334 PHE A N 1
ATOM 2275 C CA . PHE A 1 329 ? 10.111 13.393 22.716 1.00 13.04 334 PHE A CA 1
ATOM 2276 C C . PHE A 1 329 ? 11.520 13.601 22.180 1.00 13.35 334 PHE A C 1
ATOM 2277 O O . PHE A 1 329 ? 11.828 14.707 21.791 1.00 13.62 334 PHE A O 1
ATOM 2285 N N . GLN A 1 330 ? 12.363 12.566 22.169 1.00 13.35 335 GLN A N 1
ATOM 2286 C CA . GLN A 1 330 ? 13.603 12.611 21.364 1.00 13.34 335 GLN A CA 1
ATOM 2287 C C . GLN A 1 330 ? 14.000 11.252 20.830 1.00 14.27 335 GLN A C 1
ATOM 2288 O O . GLN A 1 330 ? 14.126 10.335 21.619 1.00 14.58 335 GLN A O 1
ATOM 2294 N N . PRO A 1 331 ? 14.220 11.135 19.501 1.00 14.10 336 PRO A N 1
ATOM 2295 C CA . PRO A 1 331 ? 14.705 9.843 18.997 1.00 13.75 336 PRO A CA 1
ATOM 2296 C C . PRO A 1 331 ? 16.192 9.718 19.370 1.00 13.45 336 PRO A C 1
ATOM 2297 O O . PRO A 1 331 ? 16.818 10.675 19.839 1.00 13.35 336 PRO A O 1
ATOM 2301 N N . PRO A 1 332 ? 16.761 8.510 19.214 1.00 14.03 337 PRO A N 1
ATOM 2302 C CA . PRO A 1 332 ? 18.152 8.297 19.577 1.00 13.60 337 PRO A CA 1
ATOM 2303 C C . PRO A 1 332 ? 19.079 9.211 18.808 1.00 14.34 337 PRO A C 1
ATOM 2304 O O . PRO A 1 332 ? 18.946 9.338 17.586 1.00 15.42 337 PRO A O 1
ATOM 2308 N N . VAL A 1 333 ? 20.049 9.836 19.488 1.00 13.91 338 VAL A N 1
ATOM 2309 C CA . VAL A 1 333 ? 21.031 10.641 18.722 1.00 15.15 338 VAL A CA 1
ATOM 2310 C C . VAL A 1 333 ? 21.774 9.750 17.714 1.00 16.25 338 VAL A C 1
ATOM 2311 O O . VAL A 1 333 ? 22.008 8.551 17.968 1.00 17.22 338 VAL A O 1
ATOM 2315 N N . ALA A 1 334 ? 22.139 10.343 16.590 1.00 17.96 339 ALA A N 1
ATOM 2316 C CA . ALA A 1 334 ? 22.754 9.603 15.475 1.00 19.07 339 ALA A CA 1
ATOM 2317 C C . ALA A 1 334 ? 23.630 10.560 14.673 1.00 18.27 339 ALA A C 1
ATOM 2318 O O . ALA A 1 334 ? 23.283 11.720 14.536 1.00 18.56 339 ALA A O 1
ATOM 2320 N N . GLY A 1 335 ? 24.745 10.047 14.137 1.00 18.00 340 GLY A N 1
ATOM 2321 C CA . GLY A 1 335 ? 25.567 10.824 13.220 1.00 17.85 340 GLY A CA 1
ATOM 2322 C C . GLY A 1 335 ? 26.561 11.725 13.914 1.00 17.39 340 GLY A C 1
ATOM 2323 O O . GLY A 1 335 ? 26.647 11.768 15.154 1.00 17.12 340 GLY A O 1
ATOM 2324 N N . ASN A 1 336 ? 27.333 12.454 13.115 1.00 16.00 341 ASN A N 1
ATOM 2325 C CA . ASN A 1 336 ? 28.222 13.428 13.649 1.00 15.93 341 ASN A CA 1
ATOM 2326 C C . ASN A 1 336 ? 27.421 14.635 14.168 1.00 13.95 341 ASN A C 1
ATOM 2327 O O . ASN A 1 336 ? 26.307 14.921 13.691 1.00 13.37 341 ASN A O 1
ATOM 2332 N N . PHE A 1 337 ? 28.013 15.351 15.129 1.00 14.15 342 PHE A N 1
ATOM 2333 C CA . PHE A 1 337 ? 27.461 16.608 15.672 1.00 13.02 342 PHE A CA 1
ATOM 2334 C C . PHE A 1 337 ? 28.555 17.663 15.826 1.00 13.28 342 PHE A C 1
ATOM 2335 O O . PHE A 1 337 ? 29.757 17.313 16.060 1.00 13.77 342 PHE A O 1
ATOM 2343 N N . ILE A 1 338 ? 28.151 18.934 15.682 1.00 13.59 343 ILE A N 1
ATOM 2344 C CA . ILE A 1 338 ? 29.001 20.067 16.092 1.00 14.24 343 ILE A CA 1
ATOM 2345 C C . ILE A 1 338 ? 28.328 20.748 17.285 1.00 14.03 343 ILE A C 1
ATOM 2346 O O . ILE A 1 338 ? 27.116 21.024 17.240 1.00 14.25 343 ILE A O 1
ATOM 2351 N N . ALA A 1 339 ? 29.110 20.953 18.345 1.00 12.99 344 ALA A N 1
ATOM 2352 C CA . ALA A 1 339 ? 28.635 21.645 19.522 1.00 13.79 344 ALA A CA 1
ATOM 2353 C C . ALA A 1 339 ? 29.346 22.997 19.583 1.00 13.96 344 ALA A C 1
ATOM 2354 O O . ALA A 1 339 ? 30.566 23.048 19.660 1.00 14.83 344 ALA A O 1
ATOM 2356 N N . PHE A 1 340 ? 28.599 24.081 19.499 1.00 14.24 345 PHE A N 1
ATOM 2357 C CA . PHE A 1 340 ? 29.214 25.388 19.317 1.00 15.16 345 PHE A CA 1
ATOM 2358 C C . PHE A 1 340 ? 28.771 26.349 20.437 1.00 15.22 345 PHE A C 1
ATOM 2359 O O . PHE A 1 340 ? 28.342 25.890 21.508 1.00 17.65 345 PHE A O 1
ATOM 2367 N N . SER A 1 341 ? 28.901 27.667 20.225 1.00 15.00 346 SER A N 1
ATOM 2368 C CA . SER A 1 341 ? 28.529 28.636 21.265 1.00 15.62 346 SER A CA 1
ATOM 2369 C C . SER A 1 341 ? 29.122 28.253 22.626 1.00 14.95 346 SER A C 1
ATOM 2370 O O . SER A 1 341 ? 30.321 27.935 22.660 1.00 15.17 346 SER A O 1
ATOM 2373 N N . ALA A 1 342 ? 28.341 28.253 23.710 1.00 14.39 347 ALA A N 1
ATOM 2374 C CA . ALA A 1 342 ? 28.940 28.077 25.036 1.00 15.52 347 ALA A CA 1
ATOM 2375 C C . ALA A 1 342 ? 29.470 26.670 25.250 1.00 15.13 347 ALA A C 1
ATOM 2376 O O . ALA A 1 342 ? 30.269 26.426 26.167 1.00 15.31 347 ALA A O 1
ATOM 2378 N N . PHE A 1 343 ? 29.021 25.705 24.443 1.00 14.48 348 PHE A N 1
ATOM 2379 C CA . PHE A 1 343 ? 29.650 24.370 24.535 1.00 14.92 348 PHE A CA 1
ATOM 2380 C C . PHE A 1 343 ? 31.116 24.524 24.155 1.00 14.95 348 PHE A C 1
ATOM 2381 O O . PHE A 1 343 ? 31.980 24.044 24.853 1.00 15.32 348 PHE A O 1
ATOM 2389 N N . TYR A 1 344 ? 31.388 25.175 23.029 1.00 14.83 349 TYR A N 1
ATOM 2390 C CA . TYR A 1 344 ? 32.782 25.377 22.610 1.00 14.40 349 TYR A CA 1
ATOM 2391 C C . TYR A 1 344 ? 33.579 26.161 23.664 1.00 14.42 349 TYR A C 1
ATOM 2392 O O . TYR A 1 344 ? 34.646 25.719 24.051 1.00 14.91 349 TYR A O 1
ATOM 2401 N N . TYR A 1 345 ? 33.048 27.286 24.152 1.00 15.24 350 TYR A N 1
ATOM 2402 C CA . TYR A 1 345 ? 33.831 28.128 25.086 1.00 16.03 350 TYR A CA 1
ATOM 2403 C C . TYR A 1 345 ? 34.147 27.415 26.403 1.00 16.47 350 TYR A C 1
ATOM 2404 O O . TYR A 1 345 ? 35.244 27.548 26.922 1.00 15.70 350 TYR A O 1
ATOM 2413 N N . THR A 1 346 ? 33.202 26.601 26.878 1.00 15.24 351 THR A N 1
ATOM 2414 C CA . THR A 1 346 ? 33.424 25.856 28.131 1.00 16.78 351 THR A CA 1
ATOM 2415 C C . THR A 1 346 ? 34.427 24.746 27.961 1.00 16.34 351 THR A C 1
ATOM 2416 O O . THR A 1 346 ? 35.355 24.609 28.749 1.00 16.99 351 THR A O 1
ATOM 2420 N N . VAL A 1 347 ? 34.295 23.957 26.892 1.00 16.95 352 VAL A N 1
ATOM 2421 C CA . VAL A 1 347 ? 35.249 22.877 26.648 1.00 17.93 352 VAL A CA 1
ATOM 2422 C C . VAL A 1 347 ? 36.673 23.401 26.350 1.00 17.65 352 VAL A C 1
ATOM 2423 O O . VAL A 1 347 ? 37.683 22.816 26.790 1.00 18.64 352 VAL A O 1
ATOM 2427 N N . ASP A 1 348 ? 36.746 24.544 25.674 1.00 18.60 353 ASP A N 1
ATOM 2428 C CA . ASP A 1 348 ? 38.023 25.190 25.404 1.00 18.06 353 ASP A CA 1
ATOM 2429 C C . ASP A 1 348 ? 38.699 25.617 26.701 1.00 17.48 353 ASP A C 1
ATOM 2430 O O . ASP A 1 348 ? 39.912 25.530 26.801 1.00 17.56 353 ASP A O 1
ATOM 2435 N N . PHE A 1 349 ? 37.933 26.025 27.697 1.00 16.39 354 PHE A N 1
ATOM 2436 C CA . PHE A 1 349 ? 38.522 26.338 28.998 1.00 15.65 354 PHE A CA 1
ATOM 2437 C C . PHE A 1 349 ? 39.129 25.061 29.599 1.00 15.40 354 PHE A C 1
ATOM 2438 O O . PHE A 1 349 ? 40.256 25.060 30.131 1.00 16.14 354 PHE A O 1
ATOM 2446 N N . LEU A 1 350 ? 38.378 23.963 29.524 1.00 15.14 355 LEU A N 1
ATOM 2447 C CA . LEU A 1 350 ? 38.862 22.710 30.103 1.00 15.98 355 LEU A CA 1
ATOM 2448 C C . LEU A 1 350 ? 40.153 22.231 29.428 1.00 16.78 355 LEU A C 1
ATOM 2449 O O . LEU A 1 350 ? 41.107 21.769 30.095 1.00 17.28 355 LEU A O 1
ATOM 2454 N N . THR A 1 351 ? 40.223 22.347 28.105 1.00 17.52 356 THR A N 1
ATOM 2455 C CA . THR A 1 351 ? 41.405 21.826 27.403 1.00 19.31 3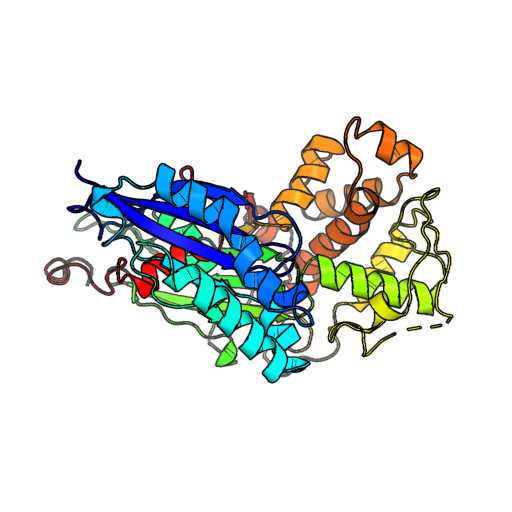56 THR A CA 1
ATOM 2456 C C . THR A 1 351 ? 42.589 22.809 27.440 1.00 19.56 356 THR A C 1
ATOM 2457 O O . THR A 1 351 ? 43.743 22.412 27.672 1.00 20.95 356 THR A O 1
ATOM 2461 N N . THR A 1 352 ? 42.312 24.088 27.219 1.00 20.39 357 THR A N 1
ATOM 2462 C CA . THR A 1 352 ? 43.378 25.074 27.055 1.00 20.72 357 THR A CA 1
ATOM 2463 C C . THR A 1 352 ? 43.859 25.648 28.385 1.00 20.75 357 THR A C 1
ATOM 2464 O O . THR A 1 352 ? 45.073 25.742 28.605 1.00 20.78 357 THR A O 1
ATOM 2468 N N . VAL A 1 353 ? 42.933 25.988 29.277 1.00 19.91 358 VAL A N 1
ATOM 2469 C CA . VAL A 1 353 ? 43.286 26.593 30.556 1.00 19.45 358 VAL A CA 1
ATOM 2470 C C . VAL A 1 353 ? 43.581 25.538 31.607 1.00 20.23 358 VAL A C 1
ATOM 2471 O O . VAL A 1 353 ? 44.627 25.617 32.268 1.00 20.62 358 VAL A O 1
ATOM 2475 N N . MET A 1 354 ? 42.689 24.567 31.779 1.00 19.02 359 MET A N 1
ATOM 2476 C CA . MET A 1 354 ? 42.917 23.503 32.774 1.00 19.67 359 MET A CA 1
ATOM 2477 C C . MET A 1 354 ? 43.900 22.450 32.278 1.00 19.72 359 MET A C 1
ATOM 2478 O O . MET A 1 354 ? 44.487 21.722 33.082 1.00 18.73 359 MET A O 1
ATOM 2483 N N . GLY A 1 355 ? 44.076 22.377 30.958 1.00 19.74 360 GLY A N 1
ATOM 2484 C CA . GLY A 1 355 ? 45.007 21.448 30.340 1.00 19.91 360 GLY A CA 1
ATOM 2485 C C . GLY A 1 355 ? 44.594 19.997 30.446 1.00 20.25 360 GLY A C 1
ATOM 2486 O O . GLY A 1 355 ? 45.466 19.109 30.528 1.00 20.89 360 GLY A O 1
ATOM 2487 N N . LEU A 1 356 ? 43.278 19.752 30.403 1.00 20.40 361 LEU A N 1
ATOM 2488 C CA . LEU A 1 356 ? 42.708 18.421 30.607 1.00 20.59 361 LEU A CA 1
ATOM 2489 C C . LEU A 1 356 ? 42.106 17.864 29.319 1.00 20.81 361 LEU A C 1
ATOM 2490 O O . LEU A 1 356 ? 41.556 18.617 28.530 1.00 20.37 361 LEU A O 1
ATOM 2495 N N . PRO A 1 357 ? 42.223 16.548 29.104 1.00 20.27 362 PRO A N 1
ATOM 2496 C CA . PRO A 1 357 ? 41.601 15.961 27.902 1.00 20.57 362 PRO A CA 1
ATOM 2497 C C . PRO A 1 357 ? 40.087 15.847 28.059 1.00 20.57 362 PRO A C 1
ATOM 2498 O O . PRO A 1 357 ? 39.582 15.638 29.168 1.00 19.87 362 PRO A O 1
ATOM 2502 N N . VAL A 1 358 ? 39.369 16.010 26.957 1.00 20.49 363 VAL A N 1
ATOM 2503 C CA . VAL A 1 358 ? 37.906 15.934 26.984 1.00 20.48 363 VAL A CA 1
ATOM 2504 C C . VAL A 1 358 ? 37.338 15.009 25.863 1.00 20.93 363 VAL A C 1
ATOM 2505 O O . VAL A 1 358 ? 36.147 15.095 25.507 1.00 22.11 363 VAL A O 1
ATOM 2509 N N . GLY A 1 359 ? 38.199 14.149 25.326 1.00 21.11 364 GLY A N 1
ATOM 2510 C CA . GLY A 1 359 ? 37.879 13.237 24.236 1.00 21.05 364 GLY A CA 1
ATOM 2511 C C . GLY A 1 359 ? 36.771 12.213 24.474 1.00 21.71 364 GLY A C 1
ATOM 2512 O O . GLY A 1 359 ? 36.076 11.804 23.526 1.00 23.58 364 GLY A O 1
ATOM 2513 N N . THR A 1 360 ? 36.583 11.787 25.716 1.00 20.17 365 THR A N 1
ATOM 2514 C CA . THR A 1 360 ? 35.515 10.837 26.035 1.00 18.95 365 THR A CA 1
ATOM 2515 C C . THR A 1 360 ? 34.578 11.470 27.050 1.00 18.58 365 THR A C 1
ATOM 2516 O O . THR A 1 360 ? 34.957 12.444 27.703 1.00 17.20 365 THR A O 1
ATOM 2520 N N . LEU A 1 361 ? 33.392 10.887 27.243 1.00 18.09 366 LEU A N 1
ATOM 2521 C CA . LEU A 1 361 ? 32.478 11.387 28.302 1.00 18.43 366 LEU A CA 1
ATOM 2522 C C . LEU A 1 361 ? 33.115 11.202 29.700 1.00 18.30 366 LEU A C 1
ATOM 2523 O O . LEU A 1 361 ? 32.953 12.039 30.592 1.00 17.49 366 LEU A O 1
ATOM 2528 N N . LYS A 1 362 ? 33.862 10.106 29.869 1.00 19.24 367 LYS A N 1
ATOM 2529 C CA . LYS A 1 362 ? 34.548 9.830 31.131 1.00 20.03 367 LYS A CA 1
ATOM 2530 C C . LYS A 1 362 ? 35.602 10.922 31.346 1.00 18.68 367 LYS A C 1
ATOM 2531 O O . LYS A 1 362 ? 35.699 11.464 32.441 1.00 18.72 367 LYS A O 1
ATOM 2537 N N . GLN A 1 363 ? 36.359 11.279 30.300 1.00 18.44 368 GLN A N 1
ATOM 2538 C CA . GLN A 1 363 ? 37.318 12.392 30.395 1.00 17.65 368 GLN A CA 1
ATOM 2539 C C . GLN A 1 363 ? 36.681 13.767 30.681 1.00 17.34 368 GLN A C 1
ATOM 2540 O O . GLN A 1 363 ? 37.204 14.558 31.487 1.00 16.75 368 GLN A O 1
ATOM 2546 N N . LEU A 1 364 ? 35.571 14.069 30.013 1.00 16.45 369 LEU A N 1
ATOM 2547 C CA . LEU A 1 364 ? 34.855 15.300 30.306 1.00 16.16 369 LEU A CA 1
ATOM 2548 C C . LEU A 1 364 ? 34.395 15.341 31.793 1.00 15.51 369 LEU A C 1
ATOM 2549 O O . LEU A 1 364 ? 34.547 16.358 32.479 1.00 16.72 369 LEU A O 1
ATOM 2554 N N . GLU A 1 365 ? 33.863 14.228 32.274 1.00 17.31 370 GLU A N 1
ATOM 2555 C CA . GLU A 1 365 ? 33.435 14.107 33.686 1.00 19.64 370 GLU A CA 1
ATOM 2556 C C . GLU A 1 365 ? 34.607 14.344 34.655 1.00 18.69 370 GLU A C 1
ATOM 2557 O O . GLU A 1 365 ? 34.496 15.127 35.624 1.00 17.56 370 GLU A O 1
ATOM 2563 N N . GLU A 1 366 ? 35.735 13.690 34.361 1.00 18.52 371 GLU A N 1
ATOM 2564 C CA . GLU A 1 366 ? 36.940 13.834 35.208 1.00 19.74 371 GLU A CA 1
ATOM 2565 C C . GLU A 1 366 ? 37.468 15.266 35.210 1.00 18.99 371 GLU A C 1
ATOM 2566 O O . GLU A 1 366 ? 37.955 15.759 36.262 1.00 19.22 371 GLU A O 1
ATOM 2572 N N . ALA A 1 367 ? 37.419 15.925 34.045 1.00 17.51 372 ALA A N 1
ATOM 2573 C CA . ALA A 1 367 ? 37.882 17.316 33.920 1.00 17.40 372 ALA A CA 1
ATOM 2574 C C . ALA A 1 367 ? 36.988 18.245 34.713 1.00 18.00 372 ALA A C 1
ATOM 2575 O O . ALA A 1 367 ? 37.459 19.218 35.310 1.00 18.35 372 ALA A O 1
ATOM 2577 N N . THR A 1 368 ? 35.694 17.942 34.684 1.00 17.42 373 THR A N 1
ATOM 2578 C CA A THR A 1 368 ? 34.736 18.725 35.430 0.50 17.85 373 THR A CA 1
ATOM 2579 C CA B THR A 1 368 ? 34.699 18.719 35.443 0.50 18.67 373 THR A CA 1
ATOM 2580 C C . THR A 1 368 ? 34.920 18.565 36.944 1.00 18.58 373 THR A C 1
ATOM 2581 O O . THR A 1 368 ? 34.854 19.559 37.697 1.00 19.33 373 THR A O 1
ATOM 2588 N N . GLU A 1 369 ? 35.172 17.326 37.374 1.00 18.06 374 GLU A N 1
ATOM 2589 C CA . GLU A 1 369 ? 35.415 17.039 38.775 1.00 19.61 374 GLU A CA 1
ATOM 2590 C C . GLU A 1 369 ? 36.658 17.794 39.232 1.00 18.42 374 GLU A C 1
ATOM 2591 O O . GLU A 1 369 ? 36.630 18.487 40.255 1.00 17.22 374 GLU A O 1
ATOM 2597 N N . ILE A 1 370 ? 37.747 17.675 38.475 1.00 17.77 375 ILE A N 1
ATOM 2598 C CA . ILE A 1 370 ? 38.993 18.407 38.784 1.00 17.89 375 ILE A CA 1
ATOM 2599 C C . ILE A 1 370 ? 38.799 19.932 38.881 1.00 18.30 375 ILE A C 1
ATOM 2600 O O . ILE A 1 370 ? 39.257 20.571 39.828 1.00 18.84 375 ILE A O 1
ATOM 2605 N N . THR A 1 371 ? 38.135 20.495 37.883 1.00 17.93 376 THR A N 1
ATOM 2606 C CA . THR A 1 371 ? 37.857 21.913 37.816 1.00 17.17 376 THR A CA 1
ATOM 2607 C C . THR A 1 371 ? 37.010 22.351 39.048 1.00 17.20 376 THR A C 1
ATOM 2608 O O . THR A 1 371 ? 37.332 23.336 39.717 1.00 18.17 376 THR A O 1
ATOM 2612 N N . CYS A 1 372 ? 35.987 21.567 39.375 1.00 18.15 377 CYS A N 1
ATOM 2613 C CA . CYS A 1 372 ? 35.077 21.938 40.478 1.00 18.75 377 CYS A CA 1
ATOM 2614 C C . CYS A 1 372 ? 35.811 21.860 41.829 1.00 19.01 377 CYS A C 1
ATOM 2615 O O . CYS A 1 372 ? 35.505 22.618 42.753 1.00 19.51 377 CYS A O 1
ATOM 2618 N N . ASN A 1 373 ? 36.798 20.973 41.911 1.00 19.08 378 ASN A N 1
ATOM 2619 C CA . ASN A 1 373 ? 37.523 20.769 43.176 1.00 19.38 378 ASN A CA 1
ATOM 2620 C C . ASN A 1 373 ? 38.622 21.810 43.434 1.00 19.48 378 ASN A C 1
ATOM 2621 O O . ASN A 1 373 ? 39.200 21.875 44.541 1.00 18.18 378 ASN A O 1
ATOM 2626 N N . GLN A 1 374 ? 38.880 22.662 42.435 1.00 19.02 379 GLN A N 1
ATOM 2627 C CA . GLN A 1 374 ? 39.873 23.725 42.585 1.00 19.34 379 GLN A CA 1
ATOM 2628 C C . GLN A 1 374 ? 39.348 24.811 43.538 1.00 18.86 379 GLN A C 1
ATOM 2629 O O . GLN A 1 374 ? 38.168 25.176 43.502 1.00 18.32 379 GLN A O 1
ATOM 2635 N N . THR A 1 375 ? 40.233 25.309 44.402 1.00 18.21 380 THR A N 1
ATOM 2636 C CA . THR A 1 375 ? 39.944 26.505 45.206 1.00 17.85 380 THR A CA 1
ATOM 2637 C C . THR A 1 375 ? 40.021 27.763 44.341 1.00 17.81 380 THR A C 1
ATOM 2638 O O . THR A 1 375 ? 40.591 27.736 43.250 1.00 17.67 380 THR A O 1
ATOM 2642 N N . TRP A 1 376 ? 39.500 28.871 44.862 1.00 18.09 381 TRP A N 1
ATOM 2643 C CA . TRP A 1 376 ? 39.499 30.140 44.127 1.00 19.08 381 TRP A CA 1
ATOM 2644 C C . TRP A 1 376 ? 40.918 30.621 43.819 1.00 20.06 381 TRP A C 1
ATOM 2645 O O . TRP A 1 376 ? 41.188 31.112 42.715 1.00 19.76 381 TRP A O 1
ATOM 2656 N N . THR A 1 377 ? 41.843 30.453 44.770 1.00 19.89 382 THR A N 1
ATOM 2657 C CA . THR A 1 377 ? 43.228 30.832 44.487 1.00 21.15 382 THR A CA 1
ATOM 2658 C C . THR A 1 377 ? 43.841 29.930 43.409 1.00 21.13 382 THR A C 1
ATOM 2659 O O . THR A 1 377 ? 44.531 30.413 42.501 1.00 21.27 382 THR A O 1
ATOM 2663 N N . GLU A 1 378 ? 43.560 28.624 43.472 1.00 20.67 383 GLU A N 1
ATOM 2664 C CA . GLU A 1 378 ? 44.100 27.703 42.477 1.00 20.94 383 GLU A CA 1
ATOM 2665 C C . GLU A 1 378 ? 43.591 28.024 41.074 1.00 20.55 383 GLU A C 1
ATOM 2666 O O . GLU A 1 378 ? 44.336 27.947 40.097 1.00 20.78 383 GLU A O 1
ATOM 2672 N N . LEU A 1 379 ? 42.307 28.362 40.977 1.00 19.61 384 LEU A N 1
ATOM 2673 C CA . LEU A 1 379 ? 41.683 28.697 39.702 1.00 19.64 384 LEU A CA 1
ATOM 2674 C C . LEU A 1 379 ? 42.297 30.008 39.165 1.00 18.58 384 LEU A C 1
ATOM 2675 O O . LEU A 1 379 ? 42.683 30.094 37.991 1.00 19.09 384 LEU A O 1
ATOM 2680 N N . GLN A 1 380 ? 42.432 31.007 40.031 1.00 19.74 385 GLN A N 1
ATOM 2681 C CA . GLN A 1 380 ? 42.970 32.301 39.606 1.00 20.05 385 GLN A CA 1
ATOM 2682 C C . GLN A 1 380 ? 44.421 32.202 39.123 1.00 20.39 385 GLN A C 1
ATOM 2683 O O . GLN A 1 380 ? 44.828 32.917 38.201 1.00 20.20 385 GLN A O 1
ATOM 2689 N N . ALA A 1 381 ? 45.172 31.293 39.738 1.00 19.02 386 ALA A N 1
ATOM 2690 C CA . ALA A 1 381 ? 46.582 31.018 39.365 1.00 18.86 386 ALA A CA 1
ATOM 2691 C C . ALA A 1 381 ? 46.711 30.555 37.901 1.00 18.38 386 ALA A C 1
ATOM 2692 O O . ALA A 1 381 ? 47.769 30.703 37.290 1.00 19.53 386 ALA A O 1
ATOM 2694 N N . ARG A 1 382 ? 45.625 30.014 37.333 1.00 16.92 387 ARG A N 1
ATOM 2695 C CA . ARG A 1 382 ? 45.641 29.497 35.968 1.00 18.28 387 ARG A CA 1
ATOM 2696 C C . ARG A 1 382 ? 45.224 30.533 34.926 1.00 17.57 387 ARG A C 1
ATOM 2697 O O . ARG A 1 382 ? 45.289 30.283 33.710 1.00 17.72 387 ARG A O 1
ATOM 2705 N N . VAL A 1 383 ? 44.798 31.705 35.398 1.00 17.24 388 VAL A N 1
ATOM 2706 C CA . VAL A 1 383 ? 44.223 32.714 34.528 1.00 17.80 388 VAL A CA 1
ATOM 2707 C C . VAL A 1 383 ? 44.841 34.046 34.902 1.00 18.34 388 VAL A C 1
ATOM 2708 O O . VAL A 1 383 ? 44.334 34.718 35.800 1.00 19.48 388 VAL A O 1
ATOM 2712 N N . PRO A 1 384 ? 45.941 34.421 34.220 1.00 18.50 389 PRO A N 1
ATOM 2713 C CA . PRO A 1 384 ? 46.652 35.649 34.559 1.00 18.99 389 PRO A CA 1
ATOM 2714 C C . PRO A 1 384 ? 45.867 36.937 34.279 1.00 19.10 389 PRO A C 1
ATOM 2715 O O . PRO A 1 384 ? 46.168 37.973 34.890 1.00 20.44 389 PRO A O 1
ATOM 2719 N N . GLY A 1 385 ? 44.911 36.873 33.359 1.00 19.57 390 GLY A N 1
ATOM 2720 C CA . GLY A 1 385 ? 44.185 38.065 32.896 1.00 19.28 390 GLY A CA 1
ATOM 2721 C C . GLY A 1 385 ? 42.838 38.211 33.587 1.00 20.30 390 GLY A C 1
ATOM 2722 O O . GLY A 1 385 ? 42.663 37.753 34.725 1.00 20.16 390 GLY A O 1
ATOM 2723 N N . GLN A 1 386 ? 41.897 38.838 32.891 1.00 20.68 391 GLN A N 1
ATOM 2724 C CA . GLN A 1 386 ? 40.563 39.124 33.491 1.00 21.66 391 GLN A CA 1
ATOM 2725 C C . GLN A 1 386 ? 39.851 37.842 33.955 1.00 21.50 391 GLN A C 1
ATOM 2726 O O . GLN A 1 386 ? 39.951 36.786 33.324 1.00 21.26 391 GLN A O 1
ATOM 2732 N N . LYS A 1 387 ? 39.150 37.960 35.076 1.00 22.27 392 LYS A N 1
ATOM 2733 C CA . LYS A 1 387 ? 38.591 36.794 35.761 1.00 23.38 392 LYS A CA 1
ATOM 2734 C C . LYS A 1 387 ? 37.068 36.710 35.756 1.00 23.19 392 LYS A C 1
ATOM 2735 O O . LYS A 1 387 ? 36.482 35.911 36.500 1.00 23.19 392 LYS A O 1
ATOM 2741 N N . THR A 1 388 ? 36.439 37.496 34.903 1.00 24.08 393 THR A N 1
ATOM 2742 C CA . THR A 1 388 ? 34.978 37.442 34.806 1.00 25.94 393 THR A CA 1
ATOM 2743 C C . THR A 1 388 ? 34.573 36.060 34.331 1.00 25.58 393 THR A C 1
ATOM 2744 O O . THR A 1 388 ? 35.209 35.477 33.445 1.00 25.83 393 THR A O 1
ATOM 2748 N N . ARG A 1 389 ? 33.502 35.541 34.915 1.00 24.90 394 ARG A N 1
ATOM 2749 C CA . ARG A 1 389 ? 32.996 34.211 34.557 1.00 24.82 394 ARG A CA 1
ATOM 2750 C C . ARG A 1 389 ? 33.861 33.050 35.078 1.00 21.24 394 ARG A C 1
ATOM 2751 O O . ARG A 1 389 ? 33.481 31.878 34.953 1.00 19.60 394 ARG A O 1
ATOM 2759 N N . LEU A 1 390 ? 35.010 33.335 35.724 1.00 19.02 395 LEU A N 1
ATOM 2760 C CA . LEU A 1 390 ? 35.870 32.223 36.122 1.00 17.14 395 LEU A CA 1
ATOM 2761 C C . LEU A 1 390 ? 35.207 31.297 37.157 1.00 17.23 395 LEU A C 1
ATOM 2762 O O . LEU A 1 390 ? 35.433 30.079 37.129 1.00 17.44 395 LEU A O 1
ATOM 2767 N N . ALA A 1 391 ? 34.414 31.866 38.069 1.00 16.76 396 ALA A N 1
ATOM 2768 C CA . ALA A 1 391 ? 33.744 31.075 39.118 1.00 16.48 396 ALA A CA 1
ATOM 2769 C C . ALA A 1 391 ? 32.609 30.198 38.561 1.00 16.11 396 ALA A C 1
ATOM 2770 O O . ALA A 1 391 ? 32.062 29.364 39.282 1.00 17.29 396 ALA A O 1
ATOM 2772 N N . ASP A 1 392 ? 32.280 30.405 37.281 1.00 16.31 397 ASP A N 1
ATOM 2773 C CA . ASP A 1 392 ? 31.146 29.711 36.623 1.00 15.77 397 ASP A CA 1
ATOM 2774 C C . ASP A 1 392 ? 31.511 28.476 35.805 1.00 16.60 397 ASP A C 1
ATOM 2775 O O . ASP A 1 392 ? 30.631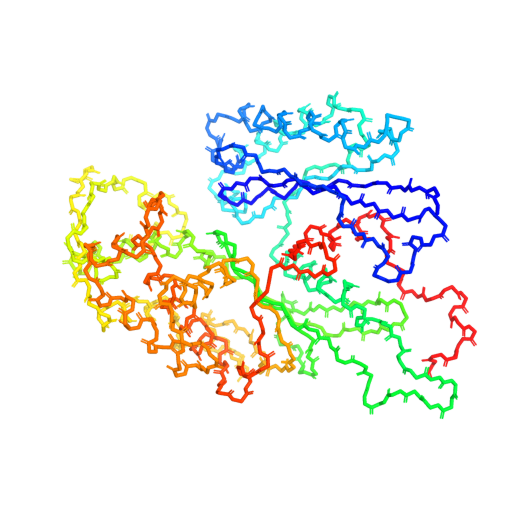 27.701 35.470 1.00 15.66 397 ASP A O 1
ATOM 2780 N N . TYR A 1 393 ? 32.795 28.279 35.464 1.00 16.21 398 TYR A N 1
ATOM 2781 C CA . TYR A 1 393 ? 33.121 27.131 34.551 1.00 15.72 398 TYR A CA 1
ATOM 2782 C C . TYR A 1 393 ? 32.780 25.774 35.139 1.00 16.21 398 TYR A C 1
ATOM 2783 O O . TYR A 1 393 ? 32.371 24.874 34.414 1.00 15.24 398 TYR A O 1
ATOM 2792 N N . CYS A 1 394 ? 33.000 25.602 36.447 1.00 15.25 399 CYS A N 1
ATOM 2793 C CA . CYS A 1 394 ? 32.600 24.336 37.105 1.00 16.25 399 CYS A CA 1
ATOM 2794 C C . CYS A 1 394 ? 31.128 23.955 36.838 1.00 15.56 399 CYS A C 1
ATOM 2795 O O . CYS A 1 394 ? 30.822 22.830 36.359 1.00 15.04 399 CYS A O 1
ATOM 2798 N N . ALA A 1 395 ? 30.234 24.908 37.112 1.00 15.35 400 ALA A N 1
ATOM 2799 C CA . ALA A 1 395 ? 28.793 24.665 37.020 1.00 15.41 400 ALA A CA 1
ATOM 2800 C C . ALA A 1 395 ? 28.394 24.431 35.545 1.00 15.23 400 ALA A C 1
ATOM 2801 O O . ALA A 1 395 ? 27.614 23.516 35.234 1.00 15.44 400 ALA A O 1
ATOM 2803 N N . VAL A 1 396 ? 28.984 25.221 34.662 1.00 13.83 401 VAL A N 1
ATOM 2804 C CA . VAL A 1 396 ? 28.612 25.107 33.231 1.00 14.41 401 VAL A CA 1
ATOM 2805 C C . VAL A 1 396 ? 29.140 23.795 32.672 1.00 13.66 401 VAL A C 1
ATOM 2806 O O . VAL A 1 396 ? 28.419 23.093 31.937 1.00 13.64 401 VAL A O 1
ATOM 2810 N N . ALA A 1 397 ? 30.371 23.411 33.041 1.00 13.42 402 ALA A N 1
ATOM 2811 C CA . ALA A 1 397 ? 30.945 22.116 32.562 1.00 13.68 402 ALA A CA 1
ATOM 2812 C C . ALA A 1 397 ? 30.122 20.936 33.111 1.00 14.65 402 ALA A C 1
ATOM 2813 O O . ALA A 1 397 ? 29.825 20.001 32.389 1.00 14.08 402 ALA A O 1
ATOM 2815 N N . MET A 1 398 ? 29.720 21.013 34.395 1.00 12.83 403 MET A N 1
ATOM 2816 C CA . MET A 1 398 ? 28.874 19.972 34.988 1.00 14.14 403 MET A CA 1
ATOM 2817 C C . MET A 1 398 ? 27.546 19.863 34.255 1.00 14.48 403 MET A C 1
ATOM 2818 O O . MET A 1 398 ? 27.091 18.757 33.939 1.00 14.57 403 MET A O 1
ATOM 2823 N N . PHE A 1 399 ? 26.969 21.028 33.957 1.00 13.20 404 PHE A N 1
ATOM 2824 C CA . PHE A 1 399 ? 25.711 21.085 33.225 1.00 14.06 404 PHE A CA 1
ATOM 2825 C C . PHE A 1 399 ? 25.841 20.418 31.844 1.00 14.72 404 PHE A C 1
ATOM 282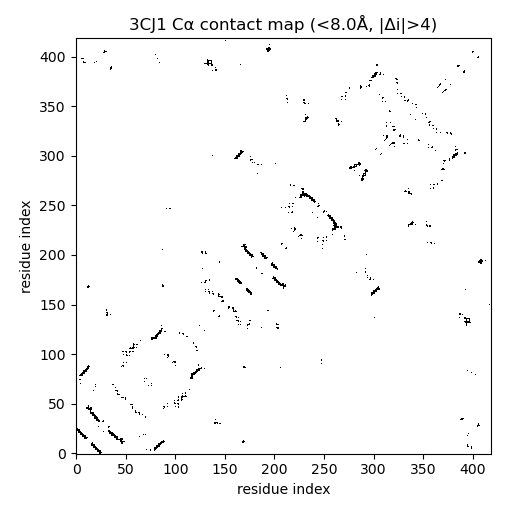6 O O . PHE A 1 399 ? 24.990 19.608 31.439 1.00 14.06 404 PHE A O 1
ATOM 2834 N N . ILE A 1 400 ? 26.915 20.751 31.144 1.00 14.10 405 ILE A N 1
ATOM 2835 C CA . ILE A 1 400 ? 27.135 20.218 29.792 1.00 15.16 405 ILE A CA 1
ATOM 2836 C C . ILE A 1 400 ? 27.297 18.698 29.865 1.00 14.27 405 ILE A C 1
ATOM 2837 O O . ILE A 1 400 ? 26.682 17.966 29.085 1.00 14.12 405 ILE A O 1
ATOM 2842 N N . HIS A 1 401 ? 28.098 18.215 30.817 1.00 13.97 406 HIS A N 1
ATOM 2843 C CA . HIS A 1 401 ? 28.311 16.796 30.914 1.00 14.50 406 HIS A CA 1
ATOM 2844 C C . HIS A 1 401 ? 26.981 16.070 31.157 1.00 14.24 406 HIS A C 1
ATOM 2845 O O . HIS A 1 401 ? 26.688 15.102 30.487 1.00 15.23 406 HIS A O 1
ATOM 2852 N N . GLN A 1 402 ? 26.146 16.598 32.060 1.00 14.01 407 GLN A N 1
ATOM 2853 C CA . GLN A 1 402 ? 24.863 15.947 32.353 1.00 14.36 407 GLN A CA 1
ATOM 2854 C C . GLN A 1 402 ? 23.839 16.131 31.220 1.00 13.96 407 GLN A C 1
ATOM 2855 O O . GLN A 1 402 ? 23.089 15.206 30.895 1.00 14.40 407 GLN A O 1
ATOM 2861 N N . LEU A 1 403 ? 23.816 17.310 30.621 1.00 13.59 408 LEU A N 1
ATOM 2862 C CA . LEU A 1 403 ? 22.939 17.544 29.447 1.00 13.44 408 LEU A CA 1
ATOM 2863 C C . LEU A 1 403 ? 23.189 16.473 28.377 1.00 12.81 408 LEU A C 1
ATOM 2864 O O . LEU A 1 403 ? 22.252 15.854 27.885 1.00 13.98 408 LEU A O 1
ATOM 2869 N N . LEU A 1 404 ? 24.455 16.271 28.037 1.00 14.18 409 LEU A N 1
ATOM 2870 C CA . LEU A 1 404 ? 24.791 15.343 26.968 1.00 14.15 409 LEU A CA 1
ATOM 2871 C C . LEU A 1 404 ? 24.499 13.917 27.369 1.00 14.48 409 LEU A C 1
ATOM 2872 O O . LEU A 1 404 ? 23.985 13.146 26.559 1.00 14.70 409 LEU A O 1
ATOM 2877 N N . SER A 1 405 ? 24.860 13.569 28.602 1.00 15.37 410 SER A N 1
ATOM 2878 C CA . SER A 1 405 ? 24.842 12.150 29.024 1.00 17.53 410 SER A CA 1
ATOM 2879 C C . SER A 1 405 ? 23.481 11.743 29.574 1.00 18.75 410 SER A C 1
ATOM 2880 O O . SER A 1 405 ? 22.933 10.694 29.150 1.00 23.01 410 SER A O 1
ATOM 2883 N N . ARG A 1 406 ? 22.922 12.523 30.492 1.00 19.15 411 ARG A N 1
ATOM 2884 C CA . ARG A 1 406 ? 21.621 12.194 31.075 1.00 19.67 411 ARG A CA 1
ATOM 2885 C C . ARG A 1 406 ? 20.436 12.792 30.334 1.00 19.05 411 ARG A C 1
ATOM 2886 O O . ARG A 1 406 ? 19.329 12.248 30.411 1.00 19.95 411 ARG A O 1
ATOM 2894 N N . GLY A 1 407 ? 20.672 13.901 29.641 1.00 16.84 412 GLY A N 1
ATOM 2895 C CA . GLY A 1 407 ? 19.604 14.653 28.990 1.00 14.77 412 GLY A CA 1
ATOM 2896 C C . GLY A 1 407 ? 19.353 14.085 27.606 1.00 14.69 412 GLY A C 1
ATOM 2897 O O . GLY A 1 407 ? 18.239 13.585 27.312 1.00 14.94 412 GLY A O 1
ATOM 2898 N N . TYR A 1 408 ? 20.384 14.154 26.767 1.00 13.37 413 TYR A N 1
ATOM 2899 C CA . TYR A 1 408 ? 20.259 13.706 25.371 1.00 13.09 413 TYR A CA 1
ATOM 2900 C C . TYR A 1 408 ? 20.592 12.243 25.149 1.00 12.91 413 TYR A C 1
ATOM 2901 O O . TYR A 1 408 ? 20.322 11.704 24.064 1.00 13.58 413 TYR A O 1
ATOM 2910 N N . HIS A 1 409 ? 21.191 11.599 26.166 1.00 12.76 414 HIS A N 1
ATOM 2911 C CA . HIS A 1 409 ? 21.536 10.177 26.100 1.00 13.03 414 HIS A CA 1
ATOM 2912 C C . HIS A 1 409 ? 22.627 9.819 25.100 1.00 12.77 414 HIS A C 1
ATOM 2913 O O . HIS A 1 409 ? 22.594 8.730 24.488 1.00 15.43 414 HIS A O 1
ATOM 2920 N N . PHE A 1 410 ? 23.619 10.704 24.947 1.00 13.14 415 PHE A N 1
ATOM 2921 C CA . PHE A 1 410 ? 24.896 10.310 24.309 1.00 14.06 415 PHE A CA 1
ATOM 2922 C C . PHE A 1 410 ? 25.528 9.254 25.192 1.00 15.81 415 PHE A C 1
ATOM 2923 O O . PHE A 1 410 ? 25.398 9.304 26.419 1.00 16.61 415 PHE A O 1
ATOM 2931 N N . ASP A 1 411 ? 26.190 8.292 24.568 1.00 17.06 416 ASP A N 1
ATOM 2932 C CA . ASP A 1 411 ? 27.042 7.373 25.323 1.00 18.50 416 ASP A CA 1
ATOM 2933 C C . ASP A 1 411 ? 28.448 7.472 24.743 1.00 18.86 416 ASP A C 1
ATOM 2934 O O . ASP A 1 411 ? 28.701 8.331 23.900 1.00 18.60 416 ASP A O 1
ATOM 2939 N N . GLU A 1 412 ? 29.380 6.624 25.179 1.00 18.96 417 GLU A N 1
ATOM 2940 C CA . GLU A 1 412 ? 30.739 6.770 24.635 1.00 19.08 417 GLU A CA 1
ATOM 2941 C C . GLU A 1 412 ? 30.777 6.639 23.104 1.00 19.33 417 GLU A C 1
ATOM 2942 O O . GLU A 1 412 ? 31.464 7.400 22.434 1.00 19.68 417 GLU A O 1
ATOM 2948 N N . ARG A 1 413 ? 29.985 5.723 22.559 1.00 18.97 418 ARG A N 1
ATOM 2949 C CA . ARG A 1 413 ? 29.980 5.469 21.120 1.00 20.65 418 ARG A CA 1
ATOM 2950 C C . ARG A 1 413 ? 29.474 6.694 20.329 1.00 19.71 418 ARG A C 1
ATOM 2951 O O . ARG A 1 413 ? 30.083 7.078 19.320 1.00 20.33 418 ARG A O 1
ATOM 2959 N N . SER A 1 414 ? 28.339 7.254 20.740 1.00 18.33 419 SER A N 1
ATOM 2960 C CA . SER A 1 414 ? 27.784 8.426 20.034 1.00 17.84 419 SER A CA 1
ATOM 2961 C C . SER A 1 414 ? 28.601 9.703 20.317 1.00 17.60 419 SER A C 1
ATOM 2962 O O . SER A 1 414 ? 28.733 10.587 19.436 1.00 17.42 419 SER A O 1
ATOM 2965 N N . PHE A 1 415 ? 29.167 9.805 21.516 1.00 16.65 420 PHE A N 1
ATOM 2966 C CA . PHE A 1 415 ? 29.956 10.995 21.881 1.00 16.82 420 PHE A CA 1
ATOM 2967 C C . PHE A 1 415 ? 31.251 11.118 21.053 1.00 16.87 420 PHE A C 1
ATOM 2968 O O . PHE A 1 415 ? 31.714 12.225 20.804 1.00 17.12 420 PHE A O 1
ATOM 2976 N N . ARG A 1 416 ? 31.794 9.996 20.606 1.00 17.80 421 ARG A N 1
ATOM 2977 C CA . ARG A 1 416 ? 32.999 10.019 19.766 1.00 19.61 421 ARG A CA 1
ATOM 2978 C C . ARG A 1 416 ? 32.759 10.847 18.483 1.00 18.65 421 ARG A C 1
ATOM 2979 O O . ARG A 1 416 ? 33.709 11.271 17.806 1.00 19.40 421 ARG A O 1
ATOM 2987 N N . GLU A 1 417 ? 31.493 11.025 18.128 1.00 17.16 422 GLU A N 1
ATOM 2988 C CA . GLU A 1 417 ? 31.150 11.676 16.869 1.00 17.88 422 GLU A CA 1
ATOM 2989 C C . GLU A 1 417 ? 30.798 13.161 17.042 1.00 16.79 422 GLU A C 1
ATOM 2990 O O . GLU A 1 417 ? 30.415 13.820 16.088 1.00 16.83 422 GLU A O 1
ATOM 2996 N N . VAL A 1 418 ? 30.981 13.675 18.252 1.00 14.80 423 VAL A N 1
ATOM 2997 C CA . VAL A 1 418 ? 30.728 15.098 18.565 1.00 14.86 423 VAL A CA 1
ATOM 2998 C C . VAL A 1 418 ? 32.043 15.902 18.468 1.00 15.35 423 VAL A C 1
ATOM 2999 O O . VAL A 1 418 ? 33.104 15.456 18.969 1.00 16.61 423 VAL A O 1
ATOM 3003 N N . VAL A 1 419 ? 32.003 17.041 17.771 1.00 15.10 424 VAL A N 1
ATOM 3004 C CA . VAL A 1 419 ? 33.154 17.955 17.771 1.00 15.45 424 VAL A CA 1
ATOM 3005 C C . VAL A 1 419 ? 32.726 19.298 18.357 1.00 16.03 424 VAL A C 1
ATOM 3006 O O . VAL A 1 419 ? 31.585 19.711 18.151 1.00 15.74 424 VAL A O 1
ATOM 3010 N N . PHE A 1 420 ? 33.636 19.927 19.118 1.00 16.26 425 PHE A N 1
ATOM 3011 C CA . PHE A 1 420 ? 33.387 21.266 19.703 1.00 15.87 425 PHE A CA 1
ATOM 3012 C C . PHE A 1 420 ? 34.132 22.270 18.862 1.00 16.63 425 PHE A C 1
ATOM 3013 O O . PHE A 1 420 ? 35.377 22.298 18.837 1.00 16.73 425 PHE A O 1
ATOM 3021 N N . GLN A 1 421 ? 33.379 23.068 18.117 1.00 16.82 426 GLN A N 1
ATOM 3022 C CA . GLN A 1 421 ? 33.976 24.036 17.228 1.00 18.48 426 GLN A CA 1
ATOM 3023 C C . GLN A 1 421 ? 33.053 25.243 17.118 1.00 18.02 426 GLN A C 1
ATOM 3024 O O . GLN A 1 421 ? 31.837 25.081 17.245 1.00 18.89 426 GLN A O 1
ATOM 3030 N N . LYS A 1 422 ? 33.618 26.434 16.903 1.00 16.49 427 LYS A N 1
ATOM 3031 C CA . LYS A 1 422 ? 32.777 27.622 16.810 1.00 18.44 427 LYS A CA 1
ATOM 3032 C C . LYS A 1 422 ? 32.834 28.273 15.420 1.00 18.38 427 LYS A C 1
ATOM 3033 O O . LYS A 1 422 ? 32.155 29.263 15.166 1.00 18.63 427 LYS A O 1
ATOM 3039 N N . LYS A 1 423 ? 33.667 27.740 14.525 1.00 19.05 428 LYS A N 1
ATOM 3040 C CA . LYS A 1 423 ? 33.863 28.386 13.219 1.00 19.23 428 LYS A CA 1
ATOM 3041 C C . LYS A 1 423 ? 33.966 27.307 12.155 1.00 19.22 428 LYS A C 1
ATOM 3042 O O . LYS A 1 423 ? 34.487 26.225 12.435 1.00 18.73 428 LYS A O 1
ATOM 3048 N N . ALA A 1 424 ? 33.464 27.602 10.955 1.00 18.50 429 ALA A N 1
ATOM 3049 C CA . ALA A 1 424 ? 33.682 26.711 9.792 1.00 20.38 429 ALA A CA 1
ATOM 3050 C C . ALA A 1 424 ? 33.889 27.591 8.581 1.00 21.66 429 ALA A C 1
ATOM 3051 O O . ALA A 1 424 ? 33.167 28.568 8.412 1.00 21.62 429 ALA A O 1
ATOM 3053 N N . ALA A 1 425 ? 34.861 27.266 7.726 1.00 23.75 430 ALA A N 1
ATOM 3054 C CA . ALA A 1 425 ? 35.112 28.063 6.504 1.00 24.79 430 ALA A CA 1
ATOM 3055 C C . ALA A 1 425 ? 35.168 29.582 6.795 1.00 25.77 430 ALA A C 1
ATOM 3056 O O . ALA A 1 425 ? 34.500 30.372 6.106 1.00 27.73 430 ALA A O 1
ATOM 3058 N N . ASP A 1 426 ? 35.933 29.979 7.813 1.00 24.97 431 ASP A N 1
ATOM 3059 C CA . ASP A 1 426 ? 36.080 31.395 8.211 1.00 24.48 431 ASP A CA 1
ATOM 3060 C C . ASP A 1 426 ? 34.800 32.118 8.646 1.00 22.81 431 ASP A C 1
ATOM 3061 O O . ASP A 1 426 ? 34.757 33.336 8.685 1.00 23.13 431 ASP A O 1
ATOM 3066 N N . THR A 1 427 ? 33.772 31.358 9.009 1.00 19.72 432 THR A N 1
ATOM 3067 C CA . THR A 1 427 ? 32.486 31.922 9.350 1.00 18.45 432 THR A CA 1
ATOM 3068 C C . THR A 1 427 ? 32.079 31.360 10.720 1.00 17.75 432 THR A C 1
ATOM 3069 O O . THR A 1 427 ? 32.185 30.167 10.967 1.00 17.70 432 THR A O 1
ATOM 3073 N N . ALA A 1 428 ? 31.623 32.232 11.606 1.00 17.74 433 ALA A N 1
ATOM 3074 C CA . ALA A 1 428 ? 31.158 31.788 12.920 1.00 17.26 433 ALA A CA 1
ATOM 3075 C C . ALA A 1 428 ? 29.924 30.874 12.723 1.00 17.00 433 ALA A C 1
ATOM 3076 O O . ALA A 1 428 ? 29.016 31.210 11.940 1.00 16.68 433 ALA A O 1
ATOM 3078 N N . VAL A 1 429 ? 29.874 29.775 13.485 1.00 15.64 434 VAL A N 1
ATOM 3079 C CA . VAL A 1 429 ? 28.726 28.873 13.480 1.00 16.31 434 VAL A CA 1
ATOM 3080 C C . VAL A 1 429 ? 27.674 29.363 14.478 1.00 16.63 434 VAL A C 1
ATOM 3081 O O . VAL A 1 429 ? 27.963 29.541 15.661 1.00 16.37 434 VAL A O 1
ATOM 3085 N N . GLY A 1 430 ? 26.467 29.574 13.954 1.00 16.30 435 GLY A N 1
ATOM 3086 C CA . GLY A 1 430 ? 25.271 29.970 14.731 1.00 15.56 435 GLY A CA 1
ATOM 3087 C C . GLY A 1 430 ? 24.089 29.974 13.776 1.00 15.65 435 GLY A C 1
ATOM 3088 O O . GLY A 1 430 ? 24.179 29.414 12.644 1.00 16.12 435 GLY A O 1
ATOM 3089 N N . TRP A 1 431 ? 22.954 30.508 14.238 1.00 15.11 436 TRP A N 1
ATOM 3090 C CA . TRP A 1 431 ? 21.754 30.529 13.379 1.00 16.04 436 TRP A CA 1
ATOM 3091 C C . TRP A 1 431 ? 21.771 31.647 12.325 1.00 15.15 436 TRP A C 1
ATOM 3092 O O . TRP A 1 431 ? 20.985 31.589 11.342 1.00 15.45 436 TRP A O 1
ATOM 3103 N N . ALA A 1 432 ? 22.587 32.684 12.538 1.00 14.45 437 ALA A N 1
ATOM 3104 C CA . ALA A 1 432 ? 22.495 33.894 11.694 1.00 14.38 437 ALA A CA 1
ATOM 3105 C C . ALA A 1 432 ? 22.613 33.609 10.185 1.00 14.68 437 ALA A C 1
ATOM 3106 O O . ALA A 1 432 ? 21.813 34.091 9.378 1.00 14.81 437 ALA A O 1
ATOM 3108 N N . LEU A 1 433 ? 23.630 32.851 9.805 1.00 14.17 438 LEU A N 1
ATOM 3109 C CA . LEU A 1 433 ? 23.799 32.577 8.359 1.00 14.46 438 LEU A CA 1
ATOM 3110 C C . LEU A 1 433 ? 22.579 31.840 7.755 1.00 14.74 438 LEU A C 1
ATOM 3111 O O . LEU A 1 433 ? 22.025 32.286 6.748 1.00 16.04 438 LEU A O 1
ATOM 3116 N N . GLY A 1 434 ? 22.138 30.766 8.391 1.00 14.50 439 GLY A N 1
ATOM 3117 C CA . GLY A 1 434 ? 20.933 30.035 7.940 1.00 14.69 439 GLY A CA 1
ATOM 3118 C C . GLY A 1 434 ? 19.719 30.934 7.794 1.00 15.57 439 GLY A C 1
ATOM 3119 O O . GLY A 1 434 ? 18.922 30.784 6.854 1.00 15.03 439 GLY A O 1
ATOM 3120 N N . TYR A 1 435 ? 19.554 31.844 8.763 1.00 14.06 440 TYR A N 1
ATOM 3121 C CA . TYR A 1 435 ? 18.433 32.776 8.764 1.00 14.69 440 TYR A CA 1
ATOM 3122 C C . TYR A 1 435 ? 18.469 33.666 7.524 1.00 15.82 440 TYR A C 1
ATOM 3123 O O . TYR A 1 435 ? 17.453 33.795 6.802 1.00 15.82 440 TYR A O 1
ATOM 3132 N N . MET A 1 436 ? 19.637 34.253 7.272 1.00 15.73 441 MET A N 1
ATOM 3133 C CA . MET A 1 436 ? 19.820 35.124 6.114 1.00 18.63 441 MET A CA 1
ATOM 3134 C C . MET A 1 436 ? 19.575 34.352 4.821 1.00 16.20 441 MET A C 1
ATOM 3135 O O . MET A 1 436 ? 18.886 34.846 3.895 1.00 15.09 441 MET A O 1
ATOM 3140 N N . LEU A 1 437 ? 20.114 33.129 4.773 1.00 15.27 442 LEU A N 1
ATOM 3141 C CA . LEU A 1 437 ? 19.966 32.297 3.560 1.00 16.15 442 LEU A CA 1
ATOM 3142 C C . LEU A 1 437 ? 18.495 32.063 3.268 1.00 16.38 442 LEU A C 1
ATOM 3143 O O . LEU A 1 437 ? 18.071 32.140 2.113 1.00 18.64 442 LEU A O 1
ATOM 3148 N N . ASN A 1 438 ? 17.714 31.825 4.320 1.00 16.33 443 ASN A N 1
ATOM 3149 C CA . ASN A 1 438 ? 16.281 31.562 4.161 1.00 16.97 443 ASN A CA 1
ATOM 3150 C C . ASN A 1 438 ? 15.555 32.819 3.694 1.00 16.24 443 ASN A C 1
ATOM 3151 O O . ASN A 1 438 ? 14.844 32.782 2.673 1.00 17.59 443 ASN A O 1
ATOM 3156 N N . LEU A 1 439 ? 15.725 33.928 4.417 1.00 16.19 444 LEU A N 1
ATOM 3157 C CA . LEU A 1 439 ? 14.970 35.165 4.125 1.00 16.73 444 LEU A CA 1
ATOM 3158 C C . LEU A 1 439 ? 15.398 35.818 2.812 1.00 18.00 444 LEU A C 1
ATOM 3159 O O . LEU A 1 439 ? 14.605 36.543 2.192 1.00 18.58 444 LEU A O 1
ATOM 3164 N N . THR A 1 440 ? 16.632 35.527 2.378 1.00 18.27 445 THR A N 1
ATOM 3165 C CA . THR A 1 440 ? 17.164 36.103 1.122 1.00 20.26 445 THR A CA 1
ATOM 3166 C C . THR A 1 440 ? 16.958 35.131 -0.048 1.00 21.08 445 THR A C 1
ATOM 3167 O O . THR A 1 440 ? 17.350 35.417 -1.192 1.00 21.03 445 THR A O 1
ATOM 3171 N N . ASN A 1 441 ? 16.308 34.001 0.227 1.00 20.80 446 ASN A N 1
ATOM 3172 C CA . ASN A 1 441 ? 16.118 32.942 -0.777 1.00 22.68 446 ASN A CA 1
ATOM 3173 C C . ASN A 1 441 ? 17.361 32.522 -1.528 1.00 22.04 446 ASN A C 1
ATOM 3174 O O . ASN A 1 441 ? 17.345 32.331 -2.763 1.00 21.34 446 ASN A O 1
ATOM 3179 N N . LEU A 1 442 ? 18.436 32.329 -0.779 1.00 21.74 447 LEU A N 1
ATOM 3180 C CA . LEU A 1 442 ? 19.715 31.978 -1.383 1.00 22.89 447 LEU A CA 1
ATOM 3181 C C . LEU A 1 442 ? 19.967 30.469 -1.490 1.00 24.46 447 LEU A C 1
ATOM 3182 O O . LEU A 1 442 ? 20.904 30.058 -2.179 1.00 25.58 447 LEU A O 1
ATOM 3187 N N . ILE A 1 443 ? 19.149 29.651 -0.824 1.00 25.12 448 ILE A N 1
ATOM 3188 C CA . ILE A 1 443 ? 19.202 28.186 -1.043 1.00 24.82 448 ILE A CA 1
ATOM 3189 C C . ILE A 1 443 ? 17.997 27.743 -1.867 1.00 25.57 448 ILE A C 1
ATOM 3190 O O . ILE A 1 443 ? 16.846 27.906 -1.414 1.00 25.78 448 ILE A O 1
ATOM 31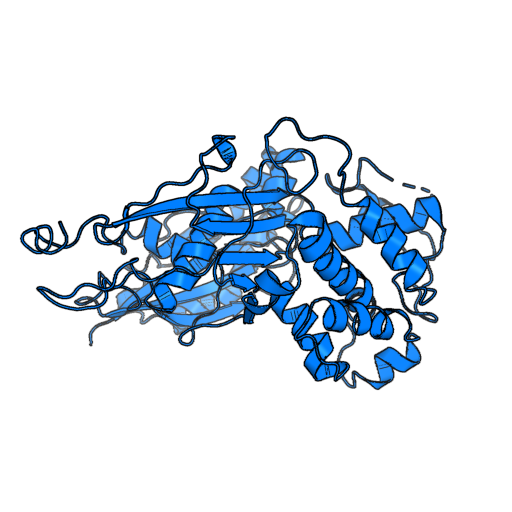95 N N . PRO A 1 444 ? 18.245 27.182 -3.078 1.00 25.39 449 PRO A N 1
ATOM 3196 C CA . PRO A 1 444 ? 17.163 26.683 -3.910 1.00 25.25 449 PRO A CA 1
ATOM 3197 C C . PRO A 1 444 ? 16.584 25.389 -3.341 1.00 24.40 449 PRO A C 1
ATOM 3198 O O . PRO A 1 444 ? 17.333 24.557 -2.825 1.00 23.99 449 PRO A O 1
ATOM 3202 N N . ALA A 1 445 ? 15.266 25.253 -3.431 1.00 25.47 450 ALA A N 1
ATOM 3203 C CA . ALA A 1 445 ? 14.575 24.042 -3.026 1.00 26.40 450 ALA A CA 1
ATOM 3204 C C . ALA A 1 445 ? 14.900 22.925 -4.014 1.00 27.43 450 ALA A C 1
ATOM 3205 O O . ALA A 1 445 ? 15.098 21.779 -3.625 1.00 26.84 450 ALA A O 1
ATOM 3207 N N . ASP A 1 446 ? 14.974 23.284 -5.293 1.00 29.13 451 ASP A N 1
ATOM 3208 C CA . ASP A 1 446 ? 15.348 22.323 -6.331 1.00 31.33 451 ASP A CA 1
ATOM 3209 C C . ASP A 1 446 ? 16.473 22.906 -7.182 1.00 32.55 451 ASP A C 1
ATOM 3210 O O . ASP A 1 446 ? 16.598 24.128 -7.277 1.00 32.28 451 ASP A O 1
ATOM 3215 N N . LEU A 1 447 ? 17.310 22.043 -7.766 1.00 33.45 452 LEU A N 1
ATOM 3216 C CA . LEU A 1 447 ? 18.357 22.504 -8.699 1.00 34.09 452 LEU A CA 1
ATOM 3217 C C . LEU A 1 447 ? 17.725 23.030 -9.992 1.00 35.02 452 LEU A C 1
ATOM 3218 O O . LEU A 1 447 ? 16.649 22.560 -10.382 1.00 34.88 452 LEU A O 1
ATOM 3223 N N . PRO A 1 448 ? 18.369 24.026 -10.652 1.00 35.85 453 PRO A N 1
ATOM 3224 C CA . PRO A 1 448 ? 17.809 24.610 -11.890 1.00 36.07 453 PRO A CA 1
ATOM 3225 C C . PRO A 1 448 ? 17.473 23.544 -12.939 1.00 36.27 453 PRO A C 1
ATOM 3226 O O . PRO A 1 448 ? 18.332 22.710 -13.284 1.00 36.62 453 PRO A O 1
ATOM 3230 N N . GLY A 1 449 ? 16.221 23.554 -13.403 1.00 35.90 454 GLY A N 1
ATOM 3231 C CA . GLY A 1 449 ? 15.739 22.575 -14.386 1.00 35.29 454 GLY A CA 1
ATOM 3232 C C . GLY A 1 449 ? 15.744 21.148 -13.865 1.00 35.05 454 GLY A C 1
ATOM 3233 O O . GLY A 1 449 ? 15.771 20.194 -14.650 1.00 34.91 454 GLY A O 1
ATOM 3234 N N . LEU A 1 450 ? 15.724 21.017 -12.532 1.00 34.99 455 LEU A N 1
ATOM 3235 C CA . LEU A 1 450 ? 15.819 19.731 -11.820 1.00 34.99 455 LEU A CA 1
ATOM 3236 C C . LEU A 1 450 ? 17.061 18.911 -12.202 1.00 35.44 455 LEU A C 1
ATOM 3237 O O . LEU A 1 450 ? 17.034 17.683 -12.116 1.00 35.30 455 LEU A O 1
ATOM 3242 N N . ARG A 1 451 ? 18.138 19.590 -12.612 1.00 35.88 456 ARG A N 1
ATOM 3243 C CA . ARG A 1 451 ? 19.347 18.916 -13.120 1.00 36.34 456 ARG A CA 1
ATOM 3244 C C . ARG A 1 451 ? 18.989 17.859 -14.177 1.00 36.59 456 ARG A C 1
ATOM 3245 O O . ARG A 1 451 ? 19.578 16.771 -14.215 1.00 36.39 456 ARG A O 1
ATOM 3253 N N . LYS A 1 452 ? 18.005 18.189 -15.020 1.00 37.19 457 LYS A N 1
ATOM 3254 C CA . LYS A 1 452 ? 17.516 17.286 -16.069 1.00 37.58 457 LYS A CA 1
ATOM 3255 C C . LYS A 1 452 ? 17.035 15.917 -15.504 1.00 37.70 457 LYS A C 1
ATOM 3256 O O . LYS A 1 452 ? 16.901 14.929 -16.248 1.00 37.38 457 LYS A O 1
ATOM 3262 N N . GLY A 1 453 ? 16.755 15.881 -14.196 1.00 37.33 458 GLY A N 1
ATOM 3263 C CA . GLY A 1 453 ? 16.239 14.683 -13.517 1.00 37.77 458 GLY A CA 1
ATOM 3264 C C . GLY A 1 453 ? 17.286 13.655 -13.106 1.00 38.21 458 GLY A C 1
ATOM 3265 O O . GLY A 1 453 ? 16.954 12.560 -12.648 1.00 37.85 458 GLY A O 1
ATOM 3266 N N . THR A 1 454 ? 18.555 14.020 -13.246 1.00 38.80 459 THR A N 1
ATOM 3267 C CA . THR A 1 454 ? 19.676 13.093 -13.066 1.00 39.41 459 THR A CA 1
ATOM 3268 C C . THR A 1 454 ? 19.935 12.665 -11.606 1.00 39.81 459 THR A C 1
ATOM 3269 O O . THR A 1 454 ? 20.697 11.713 -11.359 1.00 40.04 459 THR A O 1
ATOM 3273 N N . HIS A 1 455 ? 19.324 13.367 -10.651 1.00 39.64 460 HIS A N 1
ATOM 3274 C CA . HIS A 1 455 ? 19.357 12.942 -9.247 1.00 39.72 460 HIS A CA 1
ATOM 3275 C C . HIS A 1 455 ? 18.081 12.206 -8.817 1.00 39.96 460 HIS A C 1
ATOM 3276 O O . HIS A 1 455 ? 17.874 11.963 -7.623 1.00 39.80 460 HIS A O 1
ATOM 3283 N N . PHE A 1 456 ? 17.231 11.840 -9.783 1.00 39.91 461 PHE A N 1
ATOM 3284 C CA . PHE A 1 456 ? 15.932 11.215 -9.464 1.00 39.99 461 PHE A CA 1
ATOM 3285 C C . PHE A 1 456 ? 16.053 9.854 -8.772 1.00 40.19 461 PHE A C 1
ATOM 3286 O O . PHE A 1 456 ? 16.877 9.006 -9.124 1.00 41.00 461 PHE A O 1
#

Nearest PDB structures (foldseek):
  4br5-assembly1_A  TM=1.002E+00  e=1.379E-93  Rattus norvegicus
  3cj9-assembly1_A  TM=1.000E+00  e=2.524E-93  Rattus norvegicus
  3cja-assembly1_A  TM=1.001E+00  e=9.506E-92  Rattus norvegicus
  4br2-assembly1_A  TM=1.001E+00  e=7.893E-91  Rattus norvegicus
  4cd3-assembly1_A  TM=1.000E+00  e=4.040E-90  Rattus norvegicus

GO terms:
  GO:0004050 apyrase activity (F, IDA)
  GO:0009203 ribonucleoside triphosphate catabolic process (P, IDA)
  GO:0005886 plasma membrane (C, EXP)
  GO:0003924 GTPase activity (F, EXP)
  GO:0016887 ATP hydrolysis activity (F, EXP)
  GO:0017111 ribonucleoside triphosphate phosphatase activity (F, EXP)
  GO:0036384 CDP phosphatase activity (F, EXP)
  GO:0043262 ADP phosphatase activity (F, EXP)
  GO:0043273 CTPase activity (F, EXP)
  GO:0045134 UDP phosphatase activity (F, EXP)
  GO:0004382 GDP phosphatase activity (F, EXP)
  GO:0103023 ITPase activity (F, EXP)
  GO:1990003 IDP phosphatase activity (F, EXP)
  GO:0044297 cell body (C, IDA)
  GO:0035457 cellular response to interferon-alpha (P, IEP)
  GO:0009986 cell surface (C, IDA)
  GO:0031253 cell projection membrane (C, IDA)
  GO:0016887 ATP hydrolysis activity (F, IDA)
  GO:0043262 ADP phosphatase activity (F, IDA)
  GO:0010996 response to auditory stimulus (P, IEP)

B-factor: mean 21.78, std 8.42, range [6.18, 73.89]

Secondary structure (DSSP, 8-state):
--EEEEEEEEE-SS-EEEEEEEEETTSTTSTT--EEEEEEEPSSS-GGGGTTSTHHHHHHTHHHHHHHHHHS-HHHHTT-EEEEEE-HHHHHHHHH-HHHHHHHHHHHHHHHTTSSSEEEEEEEPPHHHHHHHHHHHHHHHTTTTS--EETTEE-SS-----EEEEE-SSEEEEEEE--SPPS-GGGEEEEEETTEEEEEEEEEEET-SHHHHHHHHHHHHHHHTSSEEEEEET-EEEEEHHHHHSSTTTTT---EEEEEE---HHHHHHHHHTT---S--SSSSBSSTT-B-PPP-S-EEEEHHHHHHHHIIIIIS----SSHHHHHHHHHHHHH--HHHHHTT--S--TTGGGHHHHHHHHHHIIIIIS---HHHHTTEEE-SEETTEE-SSHHHHHHHHTT-S-SS-GGGGGGTT-

InterPro domains:
  IPR000407 Nucleoside phosphatase GDA1/CD39 [PF01150] (38-450)
  IPR000407 Nucleoside phosphatase GDA1/CD39 [PS01238] (160-175)
  IPR000407 Nucleoside phosphatase GDA1/CD39 [PTHR11782] (14-454)

Solvent-accessible surface area: 19038 Å² total; per-residue (Å²): 146,63,52,82,20,0,0,0,0,29,2,17,29,57,78,0,13,0,30,0,2,67,3,24,44,115,120,46,68,67,16,28,53,2,19,40,65,23,54,22,89,7,140,55,29,0,1,21,75,45,18,152,63,34,82,112,0,0,119,23,0,40,197,2,0,69,40,0,48,176,32,1,48,203,119,71,15,80,83,1,8,0,6,0,0,0,7,3,8,3,39,13,19,60,121,92,22,68,104,8,2,43,118,0,36,101,14,0,48,123,24,0,73,138,32,66,11,55,41,112,11,8,139,56,3,45,11,80,53,10,3,15,24,2,0,10,0,0,0,0,10,80,84,12,5,70,50,80,32,161,127,77,167,51,79,219,125,72,78,44,16,20,2,4,0,14,2,24,16,2,2,0,2,0,0,2,48,17,140,30,107,53,69,42,114,38,6,76,18,88,31,130,18,15,30,34,72,3,106,3,5,0,42,23,8,65,20,14,0,38,51,29,1,27,39,33,1,24,0,14,0,26,138,72,36,205,65,3,0,0,21,5,117,64,52,62,47,116,8,85,36,127,93,3,71,107,11,44,18,0,117,83,79,129,73,92,40,72,2,50,6,40,15,52,9,75,49,0,99,48,1,0,33,144,13,14,85,135,98,78,56,106,54,100,67,18,5,1,62,21,25,8,2,3,72,12,52,49,73,1,4,0,2,28,13,0,40,126,4,8,53,11,0,53,101,54,11,58,33,82,20,48,53,15,140,60,1,83,76,2,1,88,71,2,2,68,24,39,42,97,84,5,58,88,96,25,135,45,127,67,86,137,4,11,29,49,7,1,3,0,12,1,0,19,2,0,0,30,106,0,0,80,7,77,83,176,10,6,168,73,13,76,36,70,71,104,10,66,119,0,36,13,18,7,4,1,1,13,0,1,82,77,30,122,5,27,21,54,56,46,106,61,90,100,164,19,69,50,209

=== Feature glossary ===
A reading guide for the features in this record.

Start from the sequence.

  · This is the polypeptide sequence — one letter per residue, N-terminus first. Length ranges from a few dozen residues for small domains to over a thousand for large multi-domain proteins.

Fold it, and you get atomic coordinates and the backbone conformation that goes with them.

  · Structure coordinates are given as an mmCIF _atom_site loop: one row per atom with element, residue name, chain id, sequence number, and x/y/z position in Å. Only the four main-chain atoms per residue are included here; side chains are omitted to keep the record compact.

  · Backbone dihedral angles. Every residue except chain termini has a φ (preceding-C → N → Cα → C) and a ψ (N → Cα → C → next-N). They are reported in degrees following the IUPAC sign convention. Secondary structure is essentially a statement about which (φ, ψ) basin each residue occupies.

  · The SS8 string is DSSP's per-residue secondary-structure call. α-helix (H) means an i→i+4 H-bond ladder; β-strand (E) means the residue participates in a β-sheet; 3₁₀ (G) and π (I) are tighter and wider helices; T/S are turns/bends; '-' is loop.

  · SS3 is a coarse helix/strand/coil call (letters a/b/c) made by the P-SEA algorithm from inter-Cα distances and dihedrals. It is less detailed than DSSP but needs only Cα positions.

Summarize the fold with a handful of shape descriptors and a per-residue structural alphabet.

  · Radius of gyration (Rg) is the root-mean-square distance of Cα atoms from their centroid — a single number for overall size and compactness. A globular domain of N residues has Rg ≈ 2.2·N^0.38 Å; an extended or disordered chain has a much larger Rg. The Cα contact count is the number of residue pairs whose Cα atoms are within 8 Å and are more than four positions apart in sequence — a standard proxy for tertiary packing density. The bounding box is the smallest axis-aligned box enclosing all Cα atoms.

  · The Foldseek 3Di string encodes local tertiary geometry as a 20-letter alphabet — one character per residue — derived from the relative positions of nearby Cα atoms. Unlike the amino-acid sequence, 3Di is a direct function of the 3D structure, so two proteins with the same fold have similar 3Di strings even at low sequence identity.

  · Solvent-accessible surface area (SASA) is the area in Å² traced out by the centre of a 1.4 Å probe sphere (a water molecule) rolled over the protein's van der Waals surface (Shrake–Rupley / Lee–Richards construction). Buried residues have near-zero SASA; fully exposed residues can exceed 200 Å². The total SASA scales roughly with the number of surface residues.

Ask how reliable the model is.

  · pLDDT (predicted Local Distance Difference Test) is AlphaFold's per-residue confidence score, ranging from 0 to 100. Values above 90 indicate high confidence (typically well-packed cores); 70–90 is confident; 50–70 low confidence; below 50 usually means the region is disordered or the prediction is unreliable there. AlphaFold stores pLDDT in the mmCIF B-factor column.

  · B-factor (Debye–Waller factor) reflects atomic displacement in the crystal lattice. It is an experimental observable (units Å²), not a prediction; low values mean the atom is pinned down, high values mean it moves or is heterogeneous across the crystal.

  · Predicted Aligned Error (PAE) is an AlphaFold confidence matrix: entry (i, j) is the expected error in the position of residue j, in ångströms, when the prediction is superimposed on the true structure at residue i. Low PAE within a block of residues means that block is internally rigid and well-predicted; high PAE between two blocks means their relative placement is uncertain even if each block individually is confident.

Place it in context: what it resembles, what it is annotated as, and how it looks.

  · Nearest PDB neighbors are the top structural matches found by Foldseek when searching this structure against the entire Protein Data Bank. Each hit reports a TM-score (0 to 1; >0.5 almost always implies the same fold) and an E-value. These are *structural* homologs — they may share no detectable sequence similarity.

  · Functional annotations link the protein to curated databases. InterPro entries identify conserved domains and families by matching the sequence against member-database signatures (Pfam, PROSITE, CDD, …). Gene Ontology (GO) terms describe molecular function, biological process, and cellular component in a controlled vocabulary. CATH places the structure in a hierarchical fold classification (Class/Architecture/Topology/Homologous-superfamily). The organism is the source species.

  · Three diagnostic plots accompany the record. The Cα contact map visualizes the tertiary structure as a 2D adjacency matrix (8 Å cutoff, sequence-local contacts suppressed). The Ramachandran plot shows the distribution of backbone (φ, ψ) torsions, with points in the α and β basins reflecting secondary structure content. The PAE plot shows AlphaFold's inter-residue confidence as a color matrix.

  · Six rendered views show the 3D structure from the faces of a cube — i.e. along ±x, ±y, ±z. Rendering representation is drawn randomly per protein from cartoon (secondary-structure ribbons), sticks (backbone bonds), or molecular surface; coloring is either N→C rainbow (blue at the N-terminus through red at the C-terminus) or one color per chain.